Protein AF-A0A925DRJ1-F1 (afdb_monomer_lite)

Secondary structure (DSSP, 8-state):
-HHHHHHT-S---HHHHHHHHHHHHHTT-HHHHHHHHHHHHHHHHHTT-HHHHHHHHHHHHHHHHHHT-HHHHHHHHHHHHHHHHHHHHHHHHHHHHHHHHHHHHHTTTSPPPHHHHHHHHHHHHHHHHHT-HHHHHHHHHHHHHHHHHH---HHHHHHHHHHHHHHHHHTGGGS-HHHHHHHHHHHHHHHHHBGGG--SHHHHHHHHHHHHHT-----HHHHHHHHHHHHHHT-HHHHHHHHHHHTT-S--GGGHHHHHHHHHHHHHHTT-HHHHHHHHHHHTTSGGGGG-HHHHHHHHHHHHHHHHHTT-HHHHHHHHHHHHHHHHHHS-TTTTHHHHHHHHHHHHHHHH--HHHHHHHHGGGGG-SBHHHHHHHHHHHHHH--

Foldseek 3Di:
DVVCVVVPDPPDDLVNLLVVLVVCVVVVVLVVSVVSLVVSCVLCVLLVVLVSLLSSLVSQCVSCVSVVPVVSPVVSVVVNVVSVVLVVLVVVLVVLLVVLLVVLLVCLLPQDDPVSLVSLVVSLVSQVVSVQLVSNLSSLVSVLSNCLRHHPPLVSNLVSLVVNQVSCVVNVSNDDPVSSLVSLLSNLLSCLWFVVPDHSVVSLVVSVVSCVVVDLQLPLSSLLSQLSNCLLVVPPVSNVVSVVSNVVHPDPPLCVLSVLLSQLSNCLVVVVVVSNVVSVCVNPPDPSVSVPVLSVLLSLLSVLLVCVLVVVLVVSVVSLVVSVVVCVVRHHCSSCVLSVLLSVLSVCCSPPVDPPVSCVSLVVQCPPRTSSSVSSSVSNVVSSPD

Radius of gyration: 26.92 Å; chains: 1; bounding box: 63×35×81 Å

pLDDT: mean 83.97, std 11.69, range [37.25, 97.12]

Sequence (386 aa):
DLLSEYVGKEIATGFYEIFIIKELANRMQTIPAIKYYNYLEKKYENIQNWQALELLYTEGFRLSHITGDITKARGVAKKRIANSIRLFDFINLSVELNTQLLTLESFDNRKPLPEYLKNIINLNKKTENLGHAALVHNSLNLLFLYYSRYSDLDLNVADIAKRILNNAEKNQHKLSGTRYYLAMNTYVVFLTIYAGFGEPDEYAHQLKKKIKAEGNIALANLCYAMLEYCIYTFSKKESEAWLHELDKADDRSKFIQYRYGLIAMRDFSEKNFKGFKTNLKQFYSDPSYAGFPDMETALRILELLMMLQEKAFYLVETKLNSLRVYMDRNLDKKRYAQERIIMQAIGSHMKNKSTEKVYKTILPLQNSSYRNIRFLVKMLERAMKK

Structure (mmCIF, N/CA/C/O backbone):
data_AF-A0A925DRJ1-F1
#
_entry.id   AF-A0A925DRJ1-F1
#
loop_
_atom_site.group_PDB
_atom_site.id
_atom_site.type_symbol
_atom_site.label_atom_id
_atom_site.label_alt_id
_atom_site.label_comp_id
_atom_site.label_asym_id
_atom_site.label_entity_id
_atom_site.label_seq_id
_atom_site.pdbx_PDB_ins_code
_atom_site.Cartn_x
_atom_site.Cartn_y
_atom_site.Cartn_z
_atom_site.occupancy
_atom_site.B_iso_or_equiv
_atom_site.auth_seq_id
_atom_site.auth_comp_id
_atom_site.auth_asym_id
_atom_site.auth_atom_id
_atom_site.pdbx_PDB_model_num
ATOM 1 N N . ASP A 1 1 ? 6.913 -10.349 -43.369 1.00 50.91 1 ASP A N 1
ATOM 2 C CA . ASP A 1 1 ? 6.809 -11.776 -43.010 1.00 50.91 1 ASP A CA 1
ATOM 3 C C . ASP A 1 1 ? 7.455 -12.111 -41.664 1.00 50.91 1 ASP A C 1
ATOM 5 O O . ASP A 1 1 ? 6.706 -12.402 -40.746 1.00 50.91 1 ASP A O 1
ATOM 9 N N . LEU A 1 2 ? 8.766 -11.929 -41.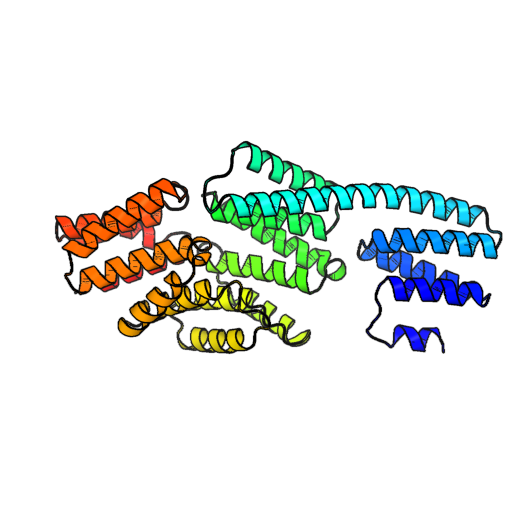445 1.00 39.22 2 LEU A N 1
ATOM 10 C CA . LEU A 1 2 ? 9.407 -12.205 -40.132 1.00 39.22 2 LEU A CA 1
ATOM 11 C C . LEU A 1 2 ? 9.017 -11.234 -38.991 1.00 39.22 2 LEU A C 1
ATOM 13 O O . LEU A 1 2 ? 8.764 -11.653 -37.866 1.00 39.22 2 LEU A O 1
ATOM 17 N N . LEU A 1 3 ? 8.925 -9.927 -39.268 1.00 39.47 3 LEU A N 1
ATOM 18 C CA . LEU A 1 3 ? 8.477 -8.928 -38.278 1.00 39.47 3 LEU A CA 1
ATOM 19 C C . LEU A 1 3 ? 7.017 -9.154 -37.852 1.00 39.47 3 LEU A C 1
ATOM 21 O O . LEU A 1 3 ? 6.694 -9.007 -36.681 1.00 39.47 3 LEU A O 1
ATOM 25 N N . SER A 1 4 ? 6.149 -9.560 -38.780 1.00 47.22 4 SER A N 1
ATOM 26 C CA . SER A 1 4 ? 4.754 -9.922 -38.496 1.00 47.22 4 SER A CA 1
ATOM 27 C C . SER A 1 4 ? 4.635 -11.229 -37.701 1.00 47.22 4 SER A C 1
ATOM 29 O O . SER A 1 4 ? 3.755 -11.336 -36.855 1.00 47.22 4 SER A O 1
ATOM 31 N N . GLU A 1 5 ? 5.544 -12.187 -37.910 1.00 41.41 5 GLU A N 1
ATOM 32 C CA . GLU A 1 5 ? 5.582 -13.462 -37.175 1.00 41.41 5 GLU A CA 1
ATOM 33 C C . GLU A 1 5 ? 5.965 -13.311 -35.695 1.00 41.41 5 GLU A C 1
ATOM 35 O O . GLU A 1 5 ? 5.462 -14.054 -34.851 1.00 41.41 5 GLU A O 1
ATOM 40 N N . TYR A 1 6 ? 6.836 -12.350 -35.365 1.00 45.66 6 TYR A N 1
ATOM 41 C CA . TYR A 1 6 ? 7.309 -12.134 -33.990 1.00 45.66 6 TYR A CA 1
ATOM 42 C C . TYR A 1 6 ? 6.529 -11.061 -33.226 1.00 45.66 6 TYR A C 1
ATOM 44 O O . TYR A 1 6 ? 6.365 -11.181 -32.015 1.00 45.66 6 TYR A O 1
ATOM 52 N N . VAL A 1 7 ? 6.007 -10.037 -33.910 1.00 43.53 7 VAL A N 1
ATOM 53 C CA . VAL A 1 7 ? 5.163 -9.002 -33.281 1.00 43.53 7 VAL A CA 1
ATOM 54 C C . VAL A 1 7 ? 3.780 -9.558 -32.896 1.00 43.53 7 VAL A C 1
ATOM 56 O O . VAL A 1 7 ? 3.141 -9.021 -31.998 1.00 43.53 7 VAL A O 1
ATOM 59 N N . GLY A 1 8 ? 3.334 -10.655 -33.523 1.00 37.81 8 GLY A N 1
ATOM 60 C CA . GLY A 1 8 ? 2.028 -11.280 -33.278 1.00 37.81 8 GLY A CA 1
ATOM 61 C C . GLY A 1 8 ? 1.947 -12.286 -32.119 1.00 37.81 8 GLY A C 1
ATOM 62 O O . GLY A 1 8 ? 0.866 -12.815 -31.879 1.00 37.81 8 GLY A O 1
ATOM 63 N N . LYS A 1 9 ? 3.044 -12.588 -31.405 1.00 38.00 9 LYS A N 1
ATOM 64 C CA . LYS A 1 9 ? 3.033 -13.532 -30.268 1.00 38.00 9 LYS A CA 1
ATOM 65 C C . LYS A 1 9 ? 3.215 -12.787 -28.941 1.00 38.00 9 LYS A C 1
ATOM 67 O O . LYS A 1 9 ? 4.295 -12.277 -28.658 1.00 38.00 9 LYS A O 1
ATOM 72 N N . GLU A 1 10 ? 2.173 -12.775 -28.107 1.00 37.25 10 GLU A N 1
ATOM 73 C CA . GLU A 1 10 ? 2.090 -12.144 -26.771 1.00 37.25 10 GLU A CA 1
ATOM 74 C C . GLU A 1 10 ? 2.981 -12.798 -25.683 1.00 37.25 10 GLU A C 1
ATOM 76 O O . GLU A 1 10 ? 2.597 -12.911 -24.523 1.00 37.25 10 GLU A O 1
ATOM 81 N N . ILE A 1 11 ? 4.200 -13.233 -26.019 1.00 40.47 11 ILE A N 1
ATOM 82 C CA . ILE A 1 11 ? 5.193 -13.743 -25.050 1.00 40.47 11 ILE A CA 1
ATOM 83 C C . ILE A 1 11 ? 6.539 -13.025 -25.254 1.00 40.47 11 ILE A C 1
ATOM 85 O O . ILE A 1 11 ? 7.615 -13.620 -25.238 1.00 40.47 11 ILE A O 1
ATOM 89 N N . ALA A 1 12 ? 6.497 -11.716 -25.507 1.00 43.59 12 ALA A N 1
ATOM 90 C CA . ALA A 1 12 ? 7.694 -10.911 -25.719 1.00 43.59 12 ALA A CA 1
ATOM 91 C C . ALA A 1 12 ? 8.241 -10.396 -24.377 1.00 43.59 12 ALA A C 1
ATOM 93 O O . ALA A 1 12 ? 7.809 -9.371 -23.851 1.00 43.59 12 ALA A O 1
ATOM 94 N N . THR A 1 13 ? 9.224 -11.098 -23.812 1.00 53.38 13 THR A N 1
ATOM 95 C CA . THR A 1 13 ? 10.126 -10.480 -22.828 1.00 53.38 13 THR A CA 1
ATOM 96 C C . THR A 1 13 ? 11.068 -9.514 -23.556 1.00 53.38 13 THR A C 1
ATOM 98 O O . THR A 1 13 ? 11.400 -9.733 -24.722 1.00 53.38 13 THR A O 1
ATOM 101 N N . GLY A 1 14 ? 11.553 -8.458 -22.888 1.00 56.84 14 GLY A N 1
ATOM 102 C CA . GLY A 1 14 ? 12.464 -7.485 -23.523 1.00 56.84 14 GLY A CA 1
ATOM 103 C C . GLY A 1 14 ? 13.745 -8.113 -24.105 1.00 56.84 14 GLY A C 1
ATOM 104 O O . GLY A 1 14 ? 14.323 -7.592 -25.056 1.00 56.84 14 GLY A O 1
ATOM 105 N N . PHE A 1 15 ? 14.154 -9.278 -23.589 1.00 64.25 15 PHE A N 1
ATOM 106 C CA . PHE A 1 15 ? 15.254 -10.082 -24.128 1.00 64.25 15 PHE A CA 1
ATOM 107 C C . PHE A 1 15 ? 14.933 -10.699 -25.496 1.00 64.25 15 PHE A C 1
ATOM 109 O O . PHE A 1 15 ? 15.793 -10.702 -26.374 1.00 64.25 15 PHE A O 1
ATOM 116 N N . TYR A 1 16 ? 13.703 -11.180 -25.697 1.00 73.25 16 TYR A N 1
ATOM 117 C CA . TYR A 1 16 ? 13.252 -11.738 -26.975 1.00 73.25 16 TYR A CA 1
ATOM 118 C C . TYR A 1 16 ? 13.204 -10.665 -28.069 1.00 73.25 16 TYR A C 1
ATOM 120 O O . TYR A 1 16 ? 13.625 -10.908 -29.197 1.00 73.25 16 TYR A O 1
ATOM 128 N N . GLU A 1 17 ? 12.764 -9.452 -27.725 1.00 82.25 17 GLU A N 1
ATOM 129 C CA . GLU A 1 17 ? 12.729 -8.322 -28.662 1.00 82.25 17 GLU A CA 1
ATOM 130 C C . GLU A 1 17 ? 14.144 -7.909 -29.106 1.00 82.25 17 GLU A C 1
ATOM 132 O O . GLU A 1 17 ? 14.395 -7.682 -30.287 1.00 82.25 17 GLU A O 1
ATOM 137 N N . ILE A 1 18 ? 15.114 -7.877 -28.188 1.00 85.19 18 ILE A N 1
ATOM 138 C CA . ILE A 1 18 ? 16.513 -7.561 -28.527 1.00 85.19 18 ILE A CA 1
ATOM 139 C C . ILE A 1 18 ? 17.157 -8.697 -29.338 1.00 85.19 18 ILE A C 1
ATOM 141 O O . ILE A 1 18 ? 17.936 -8.436 -30.257 1.00 85.19 18 ILE A O 1
ATOM 145 N N . PHE A 1 19 ? 16.797 -9.953 -29.061 1.00 86.19 19 PHE A N 1
ATOM 146 C CA . PHE A 1 19 ? 17.286 -11.109 -29.816 1.00 86.19 19 PHE A CA 1
ATOM 147 C C . PHE A 1 19 ? 16.934 -11.029 -31.311 1.00 86.19 19 PHE A C 1
ATOM 149 O O . PHE A 1 19 ? 17.762 -11.371 -32.153 1.00 86.19 19 PHE A O 1
ATOM 156 N N . ILE A 1 20 ? 15.765 -10.486 -31.663 1.00 86.88 20 ILE A N 1
ATOM 157 C CA . ILE A 1 20 ? 15.374 -10.275 -33.067 1.00 86.88 20 ILE A CA 1
ATOM 158 C C . ILE A 1 20 ? 16.359 -9.338 -33.785 1.00 86.88 20 ILE A C 1
ATOM 160 O O . ILE A 1 20 ? 16.702 -9.588 -34.939 1.00 86.88 20 ILE A O 1
ATOM 164 N N . ILE A 1 21 ? 16.872 -8.292 -33.122 1.00 88.56 21 ILE A N 1
ATOM 165 C CA . ILE A 1 21 ? 17.889 -7.408 -33.722 1.00 88.56 21 ILE A CA 1
ATOM 166 C C . ILE A 1 21 ? 19.147 -8.205 -34.065 1.00 88.56 21 ILE A C 1
ATOM 168 O O . ILE A 1 21 ? 19.681 -8.059 -35.166 1.00 88.56 21 ILE A O 1
ATOM 172 N N . LYS A 1 22 ? 19.602 -9.054 -33.139 1.00 86.12 22 LYS A N 1
ATOM 173 C CA . LYS A 1 22 ? 20.774 -9.911 -33.338 1.00 86.12 22 LYS A CA 1
ATOM 174 C C . LYS A 1 22 ? 20.578 -10.851 -34.531 1.00 86.12 22 LYS A C 1
ATOM 176 O O . LYS A 1 22 ? 21.470 -10.950 -35.370 1.00 86.12 22 LYS A O 1
ATOM 181 N N . GLU A 1 23 ? 19.413 -11.484 -34.649 1.00 88.56 23 GLU A N 1
ATOM 182 C CA . GLU A 1 23 ? 19.094 -12.373 -35.774 1.00 88.56 23 GLU A CA 1
ATOM 183 C C . GLU A 1 23 ? 19.059 -11.637 -37.118 1.00 88.56 23 GLU A C 1
ATOM 185 O O . GLU A 1 23 ? 19.659 -12.092 -38.093 1.00 88.56 23 GLU A O 1
ATOM 190 N N . LEU A 1 24 ? 18.420 -10.464 -37.172 1.00 87.62 24 LEU A N 1
ATOM 191 C CA . LEU A 1 24 ? 18.401 -9.632 -38.378 1.00 87.62 24 LEU A CA 1
ATOM 192 C C . LEU A 1 24 ? 19.819 -9.189 -38.773 1.00 87.62 24 LEU A C 1
ATOM 194 O O . LEU A 1 24 ? 20.172 -9.225 -39.952 1.00 87.62 24 LEU A O 1
ATOM 198 N N . ALA A 1 25 ? 20.648 -8.816 -37.795 1.00 85.25 25 ALA A N 1
ATOM 199 C CA . ALA A 1 25 ? 22.036 -8.428 -38.019 1.00 85.25 25 ALA A CA 1
ATOM 200 C C . ALA A 1 25 ? 22.884 -9.590 -38.565 1.00 85.25 25 ALA A C 1
ATOM 202 O O . ALA A 1 25 ? 23.603 -9.406 -39.544 1.00 85.25 25 ALA A O 1
ATOM 203 N N . ASN A 1 26 ? 22.751 -10.792 -37.992 1.00 85.62 26 ASN A N 1
ATOM 204 C CA . ASN A 1 26 ? 23.465 -11.995 -38.438 1.00 85.62 26 ASN A CA 1
ATOM 205 C C . ASN A 1 26 ? 23.096 -12.406 -39.871 1.00 85.62 26 ASN A C 1
ATOM 207 O O . ASN A 1 26 ? 23.935 -12.923 -40.603 1.00 85.62 26 ASN A O 1
ATOM 211 N N . ARG A 1 27 ? 21.853 -12.147 -40.292 1.00 87.69 27 ARG A N 1
ATOM 212 C CA . ARG A 1 27 ? 21.373 -12.392 -41.663 1.00 87.69 27 ARG A CA 1
ATOM 213 C C . ARG A 1 27 ? 21.685 -11.247 -42.633 1.00 87.69 27 ARG A C 1
ATOM 215 O O . ARG A 1 27 ? 21.127 -11.216 -43.726 1.00 87.69 27 ARG A O 1
ATOM 222 N N . MET A 1 28 ? 22.519 -10.283 -42.235 1.00 83.94 28 MET A N 1
ATOM 223 C CA . MET A 1 28 ? 22.859 -9.087 -43.019 1.00 83.94 28 MET A CA 1
ATOM 224 C C . MET A 1 28 ? 21.642 -8.213 -43.387 1.00 83.94 28 MET A C 1
ATOM 226 O O . MET A 1 28 ? 21.715 -7.363 -44.274 1.00 83.94 28 MET A O 1
ATOM 230 N N . GLN A 1 29 ? 20.523 -8.349 -42.667 1.00 89.00 29 GLN A N 1
ATOM 231 C CA . GLN A 1 29 ? 19.319 -7.527 -42.827 1.00 89.00 29 GLN A CA 1
ATOM 232 C C . GLN A 1 29 ? 19.445 -6.229 -42.018 1.00 89.00 29 GLN A C 1
ATOM 234 O O . GLN A 1 29 ? 18.667 -5.937 -41.106 1.00 89.00 29 GLN A O 1
ATOM 239 N N . THR A 1 30 ? 20.455 -5.428 -42.358 1.00 86.38 30 THR A N 1
ATOM 240 C CA . THR A 1 30 ? 20.869 -4.245 -41.589 1.00 86.38 30 THR A CA 1
ATOM 241 C C . THR A 1 30 ? 19.806 -3.144 -41.557 1.00 86.38 30 THR A C 1
ATOM 243 O O . THR A 1 30 ? 19.545 -2.586 -40.494 1.00 86.38 30 THR A O 1
ATOM 246 N N . ILE A 1 31 ? 19.133 -2.852 -42.677 1.00 88.81 31 ILE A N 1
ATOM 247 C CA . ILE A 1 31 ? 18.081 -1.819 -42.734 1.00 88.81 31 ILE A CA 1
ATOM 248 C C . ILE A 1 31 ? 16.891 -2.170 -41.811 1.00 88.81 31 ILE A C 1
ATOM 250 O O . ILE A 1 31 ? 16.525 -1.327 -40.984 1.00 88.81 31 ILE A O 1
ATOM 254 N N . PRO A 1 32 ? 16.297 -3.383 -41.879 1.00 89.81 32 PRO A N 1
ATOM 255 C CA . PRO A 1 32 ? 15.289 -3.821 -40.910 1.00 89.81 32 PRO A CA 1
ATOM 256 C C . PRO A 1 32 ? 15.777 -3.788 -39.458 1.00 89.81 32 PRO A C 1
ATOM 258 O O . PRO A 1 32 ? 15.060 -3.284 -38.594 1.00 89.81 32 PRO A O 1
ATOM 261 N N . ALA A 1 33 ? 17.003 -4.257 -39.193 1.00 90.44 33 ALA A N 1
ATOM 262 C CA . ALA A 1 33 ? 17.568 -4.279 -37.845 1.00 90.44 33 ALA A CA 1
ATOM 263 C C . ALA A 1 33 ? 17.683 -2.869 -37.243 1.00 90.44 33 ALA A C 1
ATOM 265 O O . ALA A 1 33 ? 17.320 -2.657 -36.090 1.00 90.44 33 ALA A O 1
ATOM 266 N N . ILE A 1 34 ? 18.124 -1.882 -38.031 1.00 91.00 34 ILE A N 1
ATOM 267 C CA . ILE A 1 34 ? 18.244 -0.482 -37.593 1.00 91.00 34 ILE A CA 1
ATOM 268 C C . ILE A 1 34 ? 16.871 0.139 -37.320 1.00 91.00 34 ILE A C 1
ATOM 270 O O . ILE A 1 34 ? 16.700 0.833 -36.317 1.00 91.00 34 ILE A O 1
ATOM 274 N N . LYS A 1 35 ? 15.881 -0.110 -38.187 1.00 92.44 35 LYS A N 1
ATOM 275 C CA . LYS A 1 35 ? 14.509 0.378 -37.969 1.00 92.44 35 LYS A CA 1
ATOM 276 C C . LYS A 1 35 ? 13.931 -0.175 -36.666 1.00 92.44 35 LYS A C 1
ATOM 278 O O . LYS A 1 35 ? 13.379 0.589 -35.876 1.00 92.44 35 LYS A O 1
ATOM 283 N N . TYR A 1 36 ? 14.097 -1.475 -36.428 1.00 92.25 36 TYR A N 1
ATOM 284 C CA . TYR A 1 36 ? 13.593 -2.123 -35.222 1.00 92.25 36 TYR A CA 1
ATOM 285 C C . TYR A 1 36 ? 14.361 -1.697 -33.960 1.00 92.25 36 TYR A C 1
ATOM 287 O O . TYR A 1 36 ? 13.742 -1.426 -32.934 1.00 92.25 36 TYR A O 1
ATOM 295 N N . TYR A 1 37 ? 15.681 -1.507 -34.056 1.00 94.00 37 TYR A N 1
ATOM 296 C CA . TYR A 1 37 ? 16.506 -0.916 -32.997 1.00 94.00 37 TYR A CA 1
ATOM 297 C C . TYR A 1 37 ? 15.985 0.457 -32.553 1.00 94.00 37 TYR A C 1
ATOM 299 O O . TYR A 1 37 ? 15.746 0.666 -31.367 1.00 94.00 37 TYR A O 1
ATOM 307 N N . ASN A 1 38 ? 15.755 1.380 -33.494 1.00 93.75 38 ASN A N 1
ATOM 308 C CA . ASN A 1 38 ? 15.270 2.729 -33.175 1.00 93.75 38 ASN A CA 1
ATOM 309 C C . ASN A 1 38 ? 13.864 2.698 -32.550 1.00 93.75 38 ASN A C 1
ATOM 311 O O . ASN A 1 38 ? 13.552 3.493 -31.663 1.00 93.75 38 ASN A O 1
ATOM 315 N N . TYR A 1 39 ? 13.013 1.771 -33.004 1.00 94.31 39 TYR A N 1
ATOM 316 C CA . TYR A 1 39 ? 11.704 1.532 -32.399 1.00 94.31 39 TYR A CA 1
ATOM 317 C C . TYR A 1 39 ? 11.833 1.071 -30.939 1.00 94.31 39 TYR A C 1
ATOM 319 O O . TYR A 1 39 ? 11.201 1.663 -30.062 1.00 94.31 39 TYR A O 1
ATOM 327 N N . LEU A 1 40 ? 12.674 0.065 -30.670 1.00 93.50 40 LEU A N 1
ATOM 328 C CA . LEU A 1 40 ? 12.892 -0.455 -29.319 1.00 93.50 40 LEU A CA 1
ATOM 329 C C . LEU A 1 40 ? 13.556 0.574 -28.401 1.00 93.50 40 LEU A C 1
ATOM 331 O O . LEU A 1 40 ? 13.159 0.685 -27.247 1.00 93.50 40 LEU A O 1
ATOM 335 N N . GLU A 1 41 ? 14.488 1.383 -28.908 1.00 95.19 41 GLU A N 1
ATOM 336 C CA . GLU A 1 41 ? 15.099 2.480 -28.149 1.00 95.19 41 GLU A CA 1
ATOM 337 C C . GLU A 1 41 ? 14.024 3.464 -27.673 1.00 95.19 41 GLU A C 1
ATOM 339 O O . GLU A 1 41 ? 13.898 3.723 -26.476 1.00 95.19 41 GLU A O 1
ATOM 344 N N . LYS A 1 42 ? 13.175 3.944 -28.592 1.00 94.38 42 LYS A N 1
ATOM 345 C CA . LYS A 1 42 ? 12.072 4.855 -28.255 1.00 94.38 42 LYS A CA 1
ATOM 346 C C . LYS A 1 42 ? 11.077 4.213 -27.285 1.00 94.38 42 LYS A C 1
ATOM 348 O O . LYS A 1 42 ? 10.632 4.873 -26.347 1.00 94.38 42 LYS A O 1
ATOM 353 N N . LYS A 1 43 ? 10.729 2.939 -27.500 1.00 91.88 43 LYS A N 1
ATOM 354 C CA . LYS A 1 43 ? 9.838 2.173 -26.618 1.00 91.88 43 LYS A CA 1
ATOM 355 C C . LYS A 1 43 ? 10.412 2.099 -25.204 1.00 91.88 43 LYS A C 1
ATOM 357 O O . LYS A 1 43 ? 9.718 2.461 -24.257 1.00 91.88 43 LYS A O 1
ATOM 362 N N . TYR A 1 44 ? 11.659 1.655 -25.058 1.00 92.50 44 TYR A N 1
ATOM 363 C CA . TYR A 1 44 ? 12.286 1.443 -23.758 1.00 92.50 44 TYR A CA 1
ATOM 364 C C . TYR A 1 44 ? 12.594 2.745 -23.017 1.00 92.50 44 TYR A C 1
ATOM 366 O O . TYR A 1 44 ? 12.431 2.776 -21.801 1.00 92.50 44 TYR A O 1
ATOM 374 N N . GLU A 1 45 ? 12.946 3.831 -23.710 1.00 93.38 45 GLU A N 1
ATOM 375 C CA . GLU A 1 45 ? 13.028 5.163 -23.093 1.00 93.38 45 GLU A CA 1
ATOM 376 C C . GLU A 1 45 ? 11.666 5.611 -22.552 1.00 93.38 45 GLU A C 1
ATOM 378 O O . GLU A 1 45 ? 11.559 6.029 -21.398 1.00 93.38 45 GLU A O 1
ATOM 383 N N . ASN A 1 46 ? 10.606 5.463 -23.357 1.00 90.25 46 ASN A N 1
ATOM 384 C CA . ASN A 1 46 ? 9.257 5.876 -22.979 1.00 90.25 46 ASN A CA 1
ATOM 385 C C . ASN A 1 46 ? 8.766 5.160 -21.713 1.00 90.25 46 ASN A C 1
ATOM 387 O O . ASN A 1 46 ? 8.228 5.807 -20.818 1.00 90.25 46 ASN A O 1
ATOM 391 N N . ILE A 1 47 ? 8.996 3.847 -21.614 1.00 88.62 47 ILE A N 1
ATOM 392 C CA . ILE A 1 47 ? 8.614 3.041 -20.442 1.00 88.62 47 ILE A CA 1
ATOM 393 C C . ILE A 1 47 ? 9.688 3.008 -19.341 1.00 88.62 47 ILE A C 1
ATOM 395 O O . ILE A 1 47 ? 9.517 2.307 -18.349 1.00 88.62 47 ILE A O 1
ATOM 399 N N . GLN A 1 48 ? 10.795 3.740 -19.511 1.00 91.88 48 GLN A N 1
ATOM 400 C CA . GLN A 1 48 ? 11.937 3.791 -18.587 1.00 91.88 48 GLN A CA 1
ATOM 401 C C . GLN A 1 48 ? 12.590 2.421 -18.301 1.00 91.88 48 GLN A C 1
ATOM 403 O O . GLN A 1 48 ? 13.122 2.185 -17.221 1.00 91.88 48 GLN A O 1
ATOM 408 N N . ASN A 1 49 ? 12.606 1.506 -19.275 1.00 91.31 49 ASN A N 1
ATOM 409 C CA . ASN A 1 49 ? 13.274 0.209 -19.133 1.00 91.31 49 ASN A CA 1
ATOM 410 C C . ASN A 1 49 ? 14.786 0.331 -19.392 1.00 91.31 49 ASN A C 1
ATOM 412 O O . ASN A 1 49 ? 15.307 -0.068 -20.435 1.00 91.31 49 ASN A O 1
ATOM 416 N N . TRP A 1 50 ? 15.497 0.911 -18.425 1.00 93.25 50 TRP A N 1
ATOM 417 C CA . TRP A 1 50 ? 16.926 1.223 -18.539 1.00 93.25 50 TRP A CA 1
ATOM 418 C C . TRP A 1 50 ? 17.827 -0.017 -18.603 1.00 93.25 50 TRP A C 1
ATOM 420 O O . TRP A 1 50 ? 18.899 0.037 -19.207 1.00 93.25 50 TRP A O 1
ATOM 430 N N . GLN A 1 51 ? 17.379 -1.150 -18.054 1.00 91.19 51 GLN A N 1
ATOM 431 C CA . GLN A 1 51 ? 18.071 -2.437 -18.192 1.00 91.19 51 GLN A CA 1
ATOM 432 C C . GLN A 1 51 ? 18.020 -2.948 -19.636 1.00 91.19 51 GLN A C 1
ATOM 434 O O . GLN A 1 51 ? 19.049 -3.323 -20.195 1.00 91.19 51 GLN A O 1
ATOM 439 N N . ALA A 1 52 ? 16.843 -2.916 -20.270 1.00 91.25 52 ALA A N 1
ATOM 440 C CA . ALA A 1 52 ? 16.710 -3.311 -21.670 1.00 91.25 52 ALA A CA 1
ATOM 441 C C . ALA A 1 52 ? 17.459 -2.355 -22.610 1.00 91.25 52 ALA A C 1
ATOM 443 O O . ALA A 1 52 ? 18.034 -2.804 -23.597 1.00 91.25 52 ALA A O 1
ATOM 444 N N . LEU A 1 53 ? 17.518 -1.058 -22.286 1.00 94.25 53 LEU A N 1
ATOM 445 C CA . LEU A 1 53 ? 18.334 -0.098 -23.035 1.00 94.25 53 LEU A CA 1
ATOM 446 C C . LEU A 1 53 ? 19.827 -0.423 -22.980 1.00 94.25 53 LEU A C 1
ATOM 448 O O . LEU A 1 53 ? 20.489 -0.332 -24.007 1.00 94.25 53 LEU A O 1
ATOM 452 N N . GLU A 1 54 ? 20.354 -0.841 -21.828 1.00 93.56 54 GLU A N 1
ATOM 453 C CA . GLU A 1 54 ? 21.771 -1.207 -21.703 1.00 93.56 54 GLU A CA 1
ATOM 454 C C . GLU A 1 54 ? 22.135 -2.351 -22.661 1.00 93.56 54 GLU A C 1
ATOM 456 O O . GLU A 1 54 ? 23.113 -2.263 -23.403 1.00 93.56 54 GLU A O 1
ATOM 461 N N . LEU A 1 55 ? 21.284 -3.380 -22.712 1.00 92.25 55 LEU A N 1
ATOM 462 C CA . LEU A 1 55 ? 21.425 -4.513 -23.629 1.00 92.25 55 LEU A CA 1
ATOM 463 C C . LEU A 1 55 ? 21.234 -4.098 -25.092 1.00 92.25 55 LEU A C 1
ATOM 465 O O . LEU A 1 55 ? 21.985 -4.523 -25.970 1.00 92.25 55 LEU A O 1
ATOM 469 N N . LEU A 1 56 ? 20.250 -3.237 -25.360 1.00 94.69 56 LEU A N 1
ATOM 470 C CA . LEU A 1 56 ? 19.998 -2.708 -26.693 1.00 94.69 56 LEU A CA 1
ATOM 471 C C . LEU A 1 56 ? 21.229 -1.951 -27.208 1.00 94.69 56 LEU A C 1
ATOM 473 O O . LEU A 1 56 ? 21.647 -2.171 -28.342 1.00 94.69 56 LEU A O 1
ATOM 477 N N . TYR A 1 57 ? 21.868 -1.113 -26.386 1.00 95.94 57 TYR A N 1
ATOM 478 C CA . TYR A 1 57 ? 23.067 -0.369 -26.780 1.00 95.94 57 TYR A CA 1
ATOM 479 C C . TYR A 1 57 ? 24.246 -1.277 -27.152 1.00 95.94 57 TYR A C 1
ATOM 481 O O . TYR A 1 57 ? 24.998 -0.931 -28.066 1.00 95.94 57 TYR A O 1
ATOM 489 N N . THR A 1 58 ? 24.379 -2.462 -26.548 1.00 91.56 58 THR A N 1
ATOM 490 C CA . THR A 1 58 ? 25.352 -3.476 -26.991 1.00 91.56 58 THR A CA 1
ATOM 491 C C . THR A 1 58 ? 25.090 -3.929 -28.430 1.00 91.56 58 THR A C 1
ATOM 493 O O . THR A 1 58 ? 26.016 -3.964 -29.243 1.00 91.56 58 THR A O 1
ATOM 496 N N . GLU A 1 59 ? 23.833 -4.194 -28.792 1.00 91.88 59 GLU A N 1
ATOM 497 C CA . GLU A 1 59 ? 23.473 -4.529 -30.177 1.00 91.88 59 GLU A CA 1
ATOM 498 C C . GLU A 1 59 ? 23.636 -3.329 -31.126 1.00 91.88 59 GLU A C 1
ATOM 500 O O . GLU A 1 59 ? 24.008 -3.493 -32.287 1.00 91.88 59 GLU A O 1
ATOM 505 N N . GLY A 1 60 ? 23.472 -2.100 -30.628 1.00 93.56 60 GLY A N 1
ATOM 506 C CA . GLY A 1 60 ? 23.779 -0.873 -31.371 1.00 93.56 60 GLY A CA 1
ATOM 507 C C . GLY A 1 60 ? 25.249 -0.782 -31.802 1.00 93.56 60 GLY A C 1
ATOM 508 O O . GLY A 1 60 ? 25.539 -0.374 -32.933 1.00 93.56 60 GLY A O 1
ATOM 509 N N . PHE A 1 61 ? 26.182 -1.216 -30.947 1.00 93.19 61 PHE A N 1
ATOM 510 C CA . PHE A 1 61 ? 27.597 -1.332 -31.311 1.00 93.19 61 PHE A CA 1
ATOM 511 C C . PHE A 1 61 ? 27.834 -2.414 -32.363 1.00 93.19 61 PHE A C 1
ATOM 513 O O . PHE A 1 61 ? 28.532 -2.144 -33.340 1.00 93.19 61 PHE A O 1
ATOM 520 N N . ARG A 1 62 ? 27.218 -3.598 -32.223 1.00 89.81 62 ARG A N 1
ATOM 521 C CA . ARG A 1 62 ? 27.304 -4.663 -33.240 1.00 89.81 62 ARG A CA 1
ATOM 522 C C . ARG A 1 62 ? 26.812 -4.168 -34.601 1.00 89.81 62 ARG A C 1
ATOM 524 O O . ARG A 1 62 ? 27.500 -4.359 -35.598 1.00 89.81 62 ARG A O 1
ATOM 531 N N . LEU A 1 63 ? 25.665 -3.488 -34.644 1.00 91.94 63 LEU A N 1
ATOM 532 C CA . LEU A 1 63 ? 25.140 -2.907 -35.881 1.00 91.94 63 LEU A CA 1
ATOM 533 C C . LEU A 1 63 ? 26.101 -1.877 -36.477 1.00 91.94 63 LEU A C 1
ATOM 535 O O . LEU A 1 63 ? 26.323 -1.895 -37.681 1.00 91.94 63 LEU A O 1
ATOM 539 N N . SER A 1 64 ? 26.684 -1.006 -35.650 1.00 92.19 64 SER A N 1
ATOM 540 C CA . SER A 1 64 ? 27.643 0.008 -36.115 1.00 92.19 64 SER A CA 1
ATOM 541 C C . SER A 1 64 ? 28.930 -0.619 -36.658 1.00 92.19 64 SER A C 1
ATOM 543 O O . SER A 1 64 ? 29.485 -0.123 -37.634 1.00 92.19 64 SER A O 1
ATOM 545 N N . HIS A 1 65 ? 29.374 -1.729 -36.060 1.00 89.50 65 HIS A N 1
ATOM 546 C CA . HIS A 1 65 ? 30.509 -2.515 -36.537 1.00 89.50 65 HIS A CA 1
ATOM 547 C C . HIS A 1 65 ? 30.216 -3.162 -37.897 1.00 89.50 65 HIS A C 1
ATOM 549 O O . HIS A 1 65 ? 31.015 -3.026 -38.816 1.00 89.50 65 HIS A O 1
ATOM 555 N N . ILE A 1 66 ? 29.049 -3.799 -38.055 1.00 88.19 66 ILE A N 1
ATOM 556 C CA . ILE A 1 66 ? 28.621 -4.407 -39.329 1.00 88.19 66 ILE A CA 1
ATOM 557 C C . ILE A 1 66 ? 28.521 -3.356 -40.443 1.00 88.19 66 ILE A C 1
ATOM 559 O O . ILE A 1 66 ? 28.863 -3.643 -41.585 1.00 88.19 66 ILE A O 1
ATOM 563 N N . THR A 1 67 ? 28.064 -2.140 -40.129 1.00 87.81 67 THR A N 1
ATOM 564 C CA . THR A 1 67 ? 27.919 -1.066 -41.125 1.00 87.81 67 THR A CA 1
ATOM 565 C C . THR A 1 67 ? 29.176 -0.218 -41.324 1.00 87.81 67 THR A C 1
ATOM 567 O O . THR A 1 67 ? 29.161 0.655 -42.185 1.00 87.81 67 THR A O 1
ATOM 570 N N . GLY A 1 68 ? 30.232 -0.404 -40.524 1.00 90.38 68 GLY A N 1
ATOM 571 C CA . GLY A 1 68 ? 31.432 0.443 -40.559 1.00 90.38 68 GLY A CA 1
ATOM 572 C C . GLY A 1 68 ? 31.191 1.917 -40.184 1.00 90.38 68 GLY A C 1
ATOM 573 O O . GLY A 1 68 ? 31.992 2.780 -40.536 1.00 90.38 68 GLY A O 1
ATOM 574 N N . ASP A 1 69 ? 30.097 2.233 -39.482 1.00 92.69 69 ASP A N 1
ATOM 575 C CA . ASP A 1 69 ? 29.692 3.618 -39.189 1.00 92.69 69 ASP A CA 1
ATOM 576 C C . ASP A 1 69 ? 30.222 4.075 -37.820 1.00 92.69 69 ASP A C 1
ATOM 578 O O . ASP A 1 69 ? 29.607 3.863 -36.767 1.00 92.69 69 ASP A O 1
ATOM 582 N N . ILE A 1 70 ? 31.387 4.728 -37.832 1.00 93.81 70 ILE A N 1
ATOM 583 C CA . ILE A 1 70 ? 32.046 5.215 -36.613 1.00 93.81 70 ILE A CA 1
ATOM 584 C C . ILE A 1 70 ? 31.280 6.358 -35.933 1.00 93.81 70 ILE A C 1
ATOM 586 O O . ILE A 1 70 ? 31.325 6.498 -34.706 1.00 93.81 70 ILE A O 1
ATOM 590 N N . THR A 1 71 ? 30.554 7.171 -36.702 1.00 94.31 71 THR A N 1
ATOM 591 C CA . THR A 1 71 ? 29.758 8.282 -36.168 1.00 94.31 71 THR A CA 1
ATOM 592 C C . THR A 1 71 ? 28.598 7.731 -35.352 1.00 94.31 71 THR A C 1
ATOM 594 O O . THR A 1 71 ? 28.374 8.157 -34.214 1.00 94.31 71 THR A O 1
ATOM 597 N N . LYS A 1 72 ? 27.923 6.707 -35.880 1.00 90.88 72 LYS A N 1
ATOM 598 C CA . LYS A 1 72 ? 26.884 5.972 -35.161 1.00 90.88 72 LYS A CA 1
ATOM 599 C C . LYS A 1 72 ? 27.431 5.258 -33.928 1.00 90.88 72 LYS A C 1
ATOM 601 O O . LYS A 1 72 ? 26.832 5.387 -32.861 1.00 90.88 72 LYS A O 1
ATOM 606 N N . ALA A 1 73 ? 28.591 4.603 -34.025 1.00 93.50 73 ALA A N 1
ATOM 607 C CA . ALA A 1 73 ? 29.232 3.959 -32.876 1.00 93.50 73 ALA A CA 1
ATOM 608 C C . ALA A 1 73 ? 29.503 4.954 -31.729 1.00 93.50 73 ALA A C 1
ATOM 610 O O . ALA A 1 73 ? 29.201 4.674 -30.568 1.00 93.50 73 ALA A O 1
ATOM 611 N N . ARG A 1 74 ? 30.002 6.159 -32.046 1.00 95.25 74 ARG A N 1
ATOM 612 C CA . ARG A 1 74 ? 30.201 7.241 -31.063 1.00 95.25 74 ARG A CA 1
ATOM 613 C C . ARG A 1 74 ? 28.883 7.738 -30.464 1.00 95.25 74 ARG A C 1
ATOM 615 O O . ARG A 1 74 ? 28.829 8.027 -29.269 1.00 95.25 74 ARG A O 1
ATOM 622 N N . GLY A 1 75 ? 27.826 7.831 -31.270 1.00 95.81 75 GLY A N 1
ATOM 623 C CA . GLY A 1 75 ? 26.482 8.176 -30.800 1.00 95.81 75 GLY A CA 1
ATOM 624 C C . GLY A 1 75 ? 25.936 7.159 -29.794 1.00 95.81 75 GLY A C 1
ATOM 625 O O . GLY A 1 75 ? 25.487 7.544 -28.714 1.00 95.81 75 GLY A O 1
ATOM 626 N N . VAL A 1 76 ? 26.047 5.865 -30.110 1.00 95.31 76 VAL A N 1
ATOM 627 C CA . VAL A 1 76 ? 25.654 4.762 -29.215 1.00 95.31 76 VAL A CA 1
ATOM 628 C C . VAL A 1 76 ? 26.468 4.791 -27.919 1.00 95.31 76 VAL A C 1
ATOM 630 O O . VAL A 1 76 ? 25.892 4.656 -26.842 1.00 95.31 76 VAL A O 1
ATOM 633 N N . ALA A 1 77 ? 27.779 5.051 -27.989 1.00 95.81 77 ALA A N 1
ATOM 634 C CA . ALA A 1 77 ? 28.633 5.149 -26.804 1.00 95.81 77 ALA A CA 1
ATOM 635 C C . ALA A 1 77 ? 28.165 6.227 -25.817 1.00 95.81 77 ALA A C 1
ATOM 637 O O . ALA A 1 77 ? 28.040 5.957 -24.623 1.00 95.81 77 ALA A O 1
ATOM 638 N N . LYS A 1 78 ? 27.850 7.431 -26.312 1.00 96.88 78 LYS A N 1
ATOM 639 C CA . LYS A 1 78 ? 27.336 8.526 -25.473 1.00 96.88 78 LYS A CA 1
ATOM 640 C C . LYS A 1 78 ? 26.022 8.149 -24.789 1.00 96.88 78 LYS A C 1
ATOM 642 O O . LYS A 1 78 ? 25.874 8.367 -23.588 1.00 96.88 78 LYS A O 1
ATOM 647 N N . LYS A 1 79 ? 25.088 7.557 -25.541 1.00 96.81 79 LYS A N 1
ATOM 648 C CA . LYS A 1 79 ? 23.790 7.114 -25.010 1.00 96.81 79 LYS A CA 1
ATOM 649 C C . LYS A 1 79 ? 23.941 6.017 -23.959 1.00 96.81 79 LYS A C 1
ATOM 651 O O . LYS A 1 79 ? 23.306 6.090 -22.911 1.00 96.81 79 LYS A O 1
ATOM 656 N N . ARG A 1 80 ? 24.824 5.045 -24.205 1.00 96.38 80 ARG A N 1
ATOM 657 C CA . ARG A 1 80 ? 25.114 3.967 -23.258 1.00 96.38 80 ARG A CA 1
ATOM 658 C C . ARG A 1 80 ? 25.661 4.507 -21.942 1.00 96.38 80 ARG A C 1
ATOM 660 O O . ARG A 1 80 ? 25.108 4.177 -20.908 1.00 96.38 80 ARG A O 1
ATOM 667 N N . ILE A 1 81 ? 26.666 5.388 -21.975 1.00 96.75 81 ILE A N 1
ATOM 668 C CA . ILE A 1 81 ? 27.236 5.991 -20.755 1.00 96.75 81 ILE A CA 1
ATOM 669 C C . ILE A 1 81 ? 26.152 6.715 -19.945 1.00 96.75 81 ILE A C 1
ATOM 671 O O . ILE A 1 81 ? 26.024 6.484 -18.744 1.00 96.75 81 ILE A O 1
ATOM 675 N N . ALA A 1 82 ? 25.335 7.544 -20.604 1.00 95.94 82 ALA A N 1
ATOM 676 C CA . ALA A 1 82 ? 24.227 8.233 -19.945 1.00 95.94 82 ALA A CA 1
ATOM 677 C C . ALA A 1 82 ? 23.219 7.245 -19.326 1.00 95.94 82 ALA A C 1
ATOM 679 O O . ALA A 1 82 ? 22.746 7.459 -18.209 1.00 95.94 82 ALA A O 1
ATOM 680 N N . ASN A 1 83 ? 22.923 6.141 -20.021 1.00 97.12 83 ASN A N 1
ATOM 681 C CA . ASN A 1 83 ? 22.050 5.089 -19.513 1.00 97.12 83 ASN A CA 1
ATOM 682 C C . ASN A 1 83 ? 22.645 4.330 -18.325 1.00 97.12 83 ASN A C 1
ATOM 684 O O . ASN A 1 83 ? 21.928 4.074 -17.362 1.00 97.12 83 ASN A O 1
ATOM 688 N N . SER A 1 84 ? 23.934 3.998 -18.366 1.00 95.81 84 SER A N 1
ATOM 689 C CA . SER A 1 84 ? 24.604 3.273 -17.290 1.00 95.81 84 SER A CA 1
ATOM 690 C C . SER A 1 84 ? 24.597 4.073 -15.982 1.00 95.81 84 SER A C 1
ATOM 692 O O . SER A 1 84 ? 24.363 3.489 -14.929 1.00 95.81 84 SER A O 1
ATOM 694 N N . ILE A 1 85 ? 24.765 5.402 -16.045 1.00 96.00 85 ILE A N 1
ATOM 695 C CA . ILE A 1 85 ? 24.692 6.288 -14.868 1.00 96.00 85 ILE A CA 1
ATOM 696 C C . ILE A 1 85 ? 23.300 6.217 -14.225 1.00 96.00 85 ILE A C 1
ATOM 698 O O . ILE A 1 85 ? 23.172 5.837 -13.063 1.00 96.00 85 ILE A O 1
ATOM 702 N N . ARG A 1 86 ? 22.235 6.497 -14.989 1.00 95.81 86 ARG A N 1
ATOM 703 C CA . ARG A 1 86 ? 20.865 6.456 -14.442 1.00 95.81 86 ARG A CA 1
ATOM 704 C C . ARG A 1 86 ? 20.440 5.048 -14.007 1.00 95.81 86 ARG A C 1
ATOM 706 O O . ARG A 1 86 ? 19.690 4.909 -13.045 1.00 95.81 86 ARG A O 1
ATOM 713 N N . LEU A 1 87 ? 20.912 3.997 -14.686 1.00 95.62 87 LEU A N 1
ATOM 714 C CA . LEU A 1 87 ? 20.640 2.609 -14.310 1.00 95.62 87 LEU A CA 1
ATOM 715 C C . LEU A 1 87 ? 21.303 2.255 -12.973 1.00 95.62 87 LEU A C 1
ATOM 717 O O . LEU A 1 87 ? 20.676 1.602 -12.141 1.00 95.62 87 LEU A O 1
ATOM 721 N N . PHE A 1 88 ? 22.537 2.704 -12.751 1.00 96.12 88 PHE A N 1
ATOM 722 C CA . PHE A 1 88 ? 23.227 2.534 -11.476 1.00 96.12 88 PHE A CA 1
ATOM 723 C C . PHE A 1 88 ? 22.465 3.216 -10.332 1.00 96.12 88 PHE A C 1
ATOM 725 O O . PHE A 1 88 ? 22.167 2.573 -9.323 1.00 96.12 88 PHE A O 1
ATOM 732 N N . ASP A 1 89 ? 22.056 4.473 -10.523 1.00 95.50 89 ASP A N 1
ATOM 733 C CA . ASP A 1 89 ? 21.253 5.206 -9.537 1.00 95.50 89 ASP A CA 1
ATOM 734 C C . ASP A 1 89 ? 19.914 4.509 -9.258 1.00 95.50 89 ASP A C 1
ATOM 736 O O . ASP A 1 89 ? 19.504 4.377 -8.103 1.00 95.50 89 ASP A O 1
ATOM 740 N N . PHE A 1 90 ? 19.251 4.000 -10.303 1.00 95.25 90 PHE A N 1
ATOM 741 C CA . PHE A 1 90 ? 18.020 3.222 -10.170 1.00 95.25 90 PHE A CA 1
ATOM 742 C C . PHE A 1 90 ? 18.206 1.975 -9.304 1.00 95.25 90 PHE A C 1
ATOM 744 O O . PHE A 1 90 ? 17.399 1.735 -8.404 1.00 95.25 90 PHE A O 1
ATOM 751 N N . ILE A 1 91 ? 19.255 1.186 -9.559 1.00 94.50 91 ILE A N 1
ATOM 752 C CA . ILE A 1 91 ? 19.527 -0.047 -8.810 1.00 94.50 91 ILE A CA 1
ATOM 753 C C . ILE A 1 91 ? 19.761 0.282 -7.334 1.00 94.50 91 ILE A C 1
ATOM 755 O O . ILE A 1 91 ? 19.113 -0.311 -6.470 1.00 94.50 91 ILE A O 1
ATOM 759 N N . ASN A 1 92 ? 20.615 1.266 -7.042 1.00 96.00 92 ASN A N 1
ATOM 760 C CA . ASN A 1 92 ? 20.935 1.653 -5.668 1.00 96.00 92 ASN A CA 1
ATOM 761 C C . ASN A 1 92 ? 19.699 2.141 -4.908 1.00 96.00 92 ASN A C 1
ATOM 763 O O . ASN A 1 92 ? 19.421 1.666 -3.806 1.00 96.00 92 ASN A O 1
ATOM 767 N N . LEU A 1 93 ? 18.910 3.033 -5.514 1.00 96.25 93 LEU A N 1
ATOM 768 C CA . LEU A 1 93 ? 17.684 3.539 -4.897 1.00 96.25 93 LEU A CA 1
ATOM 769 C C . LEU A 1 93 ? 16.634 2.440 -4.715 1.00 96.25 93 LEU A C 1
ATOM 771 O O . LEU A 1 93 ? 15.930 2.433 -3.707 1.00 96.25 93 LEU A O 1
ATOM 775 N N . SER A 1 94 ? 16.531 1.494 -5.653 1.00 92.94 94 SER A N 1
ATOM 776 C CA . SER A 1 94 ? 15.628 0.349 -5.516 1.00 92.94 94 SER A CA 1
ATOM 777 C C . SER A 1 94 ? 16.021 -0.550 -4.341 1.00 92.94 94 SER A C 1
ATOM 779 O O . SER A 1 94 ? 15.142 -1.016 -3.615 1.00 92.94 94 SER A O 1
ATOM 781 N N . VAL A 1 95 ? 17.318 -0.805 -4.145 1.00 93.50 95 VAL A N 1
ATOM 782 C CA . VAL A 1 95 ? 17.828 -1.595 -3.012 1.00 93.50 95 VAL A CA 1
ATOM 783 C C . VAL A 1 95 ? 17.593 -0.863 -1.692 1.00 93.50 95 VAL A C 1
ATOM 785 O O . VAL A 1 95 ? 17.112 -1.475 -0.735 1.00 93.50 95 VAL A O 1
ATOM 788 N N . GLU A 1 96 ? 17.861 0.445 -1.649 1.00 95.75 96 GLU A N 1
ATOM 789 C CA . GLU A 1 96 ? 17.630 1.278 -0.465 1.00 95.75 96 GLU A CA 1
ATOM 790 C C . GLU A 1 96 ? 16.137 1.274 -0.092 1.00 95.75 96 GLU A C 1
ATOM 792 O O . GLU A 1 96 ? 15.796 0.987 1.053 1.00 95.75 96 GLU A O 1
ATOM 797 N N . LEU A 1 97 ? 15.233 1.467 -1.062 1.00 92.94 97 LEU A N 1
ATOM 798 C CA . LEU A 1 97 ? 13.780 1.417 -0.848 1.00 92.94 97 LEU A CA 1
ATOM 799 C C . LEU A 1 97 ? 13.299 0.075 -0.299 1.00 92.94 97 LEU A C 1
ATOM 801 O O . LEU A 1 97 ? 12.541 0.057 0.669 1.00 92.94 97 LEU A O 1
ATOM 805 N N . ASN A 1 98 ? 13.732 -1.037 -0.894 1.00 89.44 98 ASN A N 1
ATOM 806 C CA . ASN A 1 98 ? 13.325 -2.367 -0.439 1.00 89.44 98 ASN A CA 1
ATOM 807 C C . ASN A 1 98 ? 13.849 -2.656 0.972 1.00 89.44 98 ASN A C 1
ATOM 809 O O . ASN A 1 98 ? 13.114 -3.178 1.806 1.00 89.44 98 ASN A O 1
ATOM 813 N N . THR A 1 99 ? 15.085 -2.249 1.269 1.00 92.25 99 THR A N 1
ATOM 814 C CA . THR A 1 99 ? 15.653 -2.349 2.620 1.00 92.25 99 THR A CA 1
ATOM 815 C C . THR A 1 99 ? 14.830 -1.543 3.622 1.00 92.25 99 THR A C 1
ATOM 817 O O . THR A 1 99 ? 14.488 -2.049 4.690 1.00 92.25 99 THR A O 1
ATOM 820 N N . GLN A 1 100 ? 14.460 -0.303 3.282 1.00 93.25 100 GLN A N 1
ATOM 821 C CA . GLN A 1 100 ? 13.636 0.520 4.165 1.00 93.25 100 GLN A CA 1
ATOM 822 C C . GLN A 1 100 ? 12.226 -0.059 4.340 1.00 93.25 100 GLN A C 1
ATOM 824 O O . GLN A 1 100 ? 11.712 -0.012 5.454 1.00 93.25 100 GLN A O 1
ATOM 829 N N . LEU A 1 101 ? 11.621 -0.645 3.303 1.00 88.62 101 LEU A N 1
ATOM 830 C CA . LEU A 1 101 ? 10.323 -1.318 3.407 1.00 88.62 101 LEU A CA 1
ATOM 831 C C . LEU A 1 101 ? 10.378 -2.511 4.371 1.00 88.62 101 LEU A C 1
ATOM 833 O O . LEU A 1 101 ? 9.554 -2.590 5.277 1.00 88.62 101 LEU A O 1
ATOM 837 N N . LEU A 1 102 ? 11.385 -3.379 4.237 1.00 86.25 102 LEU A N 1
ATOM 838 C CA . LEU A 1 102 ? 11.610 -4.494 5.166 1.00 86.25 102 LEU A CA 1
ATOM 839 C C . LEU A 1 102 ? 11.860 -3.995 6.595 1.00 86.25 102 LEU A C 1
ATOM 841 O O . LEU A 1 102 ? 11.330 -4.546 7.556 1.00 86.25 102 LEU A O 1
ATOM 845 N N . THR A 1 103 ? 12.619 -2.906 6.737 1.00 87.56 103 THR A N 1
ATOM 846 C CA . THR A 1 103 ? 12.847 -2.264 8.037 1.00 87.56 103 THR A CA 1
ATOM 847 C C . THR A 1 103 ? 11.530 -1.776 8.646 1.00 87.56 103 THR A C 1
ATOM 849 O O . THR A 1 103 ? 11.291 -2.001 9.829 1.00 87.56 103 THR A O 1
ATOM 852 N N . LEU A 1 104 ? 10.643 -1.164 7.849 1.00 85.75 104 LEU A N 1
ATOM 853 C CA . LEU A 1 104 ? 9.326 -0.729 8.318 1.00 85.75 104 LEU A CA 1
ATOM 854 C C . LEU A 1 104 ? 8.493 -1.902 8.843 1.00 85.75 104 LEU A C 1
ATOM 856 O O . LEU A 1 104 ? 7.848 -1.784 9.882 1.00 85.75 104 LEU A O 1
ATOM 860 N N . GLU A 1 105 ? 8.497 -3.016 8.108 1.00 78.50 105 GLU A N 1
ATOM 861 C CA . GLU A 1 105 ? 7.780 -4.235 8.484 1.00 78.50 105 GLU A CA 1
ATOM 862 C C . GLU A 1 105 ? 8.342 -4.848 9.774 1.00 78.50 105 GLU A C 1
ATOM 864 O O . GLU A 1 105 ? 7.560 -5.299 10.603 1.00 78.50 105 GLU A O 1
ATOM 869 N N . SER A 1 106 ? 9.658 -4.763 10.003 1.00 80.00 106 SER A N 1
ATOM 870 C CA . SER A 1 106 ? 10.318 -5.305 11.203 1.00 80.00 106 SER A CA 1
ATOM 871 C C . SER A 1 106 ? 10.021 -4.568 12.513 1.00 80.00 106 SER A C 1
ATOM 873 O O . SER A 1 106 ? 10.353 -5.065 13.587 1.00 80.00 106 SER A O 1
ATOM 875 N N . PHE A 1 107 ? 9.419 -3.374 12.466 1.00 73.75 107 PHE A N 1
ATOM 876 C CA . PHE A 1 107 ? 9.085 -2.652 13.694 1.00 73.75 107 PHE A CA 1
ATOM 877 C C . PHE A 1 107 ? 7.914 -3.278 14.467 1.00 73.75 107 PHE A C 1
ATOM 879 O O . PHE A 1 107 ? 7.679 -2.857 15.599 1.00 73.75 107 PHE A O 1
ATOM 886 N N . ASP A 1 108 ? 7.181 -4.248 13.905 1.00 66.88 108 ASP A N 1
ATOM 887 C CA . ASP A 1 108 ? 6.100 -4.981 14.587 1.00 66.88 108 ASP A CA 1
ATOM 888 C C . ASP A 1 108 ? 5.127 -4.050 15.342 1.00 66.88 108 ASP A C 1
ATOM 890 O O . ASP A 1 108 ? 4.817 -4.237 16.520 1.00 66.88 108 ASP A O 1
ATOM 894 N N . ASN A 1 109 ? 4.681 -2.985 14.664 1.00 63.84 109 ASN A N 1
ATOM 895 C CA . ASN A 1 109 ? 3.797 -1.923 15.177 1.00 63.84 109 ASN A CA 1
ATOM 896 C C . ASN A 1 109 ? 4.401 -0.974 16.231 1.00 63.84 109 ASN A C 1
ATOM 898 O O . ASN A 1 109 ? 3.742 -0.016 16.639 1.00 63.84 109 ASN A O 1
ATOM 902 N N . ARG A 1 110 ? 5.670 -1.146 16.614 1.00 67.75 110 ARG A N 1
ATOM 903 C CA . ARG A 1 110 ? 6.392 -0.195 17.473 1.00 67.75 110 ARG A CA 1
ATOM 904 C C . ARG A 1 110 ? 6.783 1.051 16.690 1.00 67.75 110 ARG A C 1
ATOM 906 O O . ARG A 1 110 ? 7.028 0.998 15.487 1.00 67.75 110 ARG A O 1
ATOM 913 N N . LYS A 1 111 ? 6.863 2.189 17.383 1.00 70.00 111 LYS A N 1
ATOM 914 C CA . LYS A 1 111 ? 7.232 3.460 16.757 1.00 70.00 111 LYS A CA 1
ATOM 915 C C . LYS A 1 111 ? 8.679 3.404 16.232 1.00 70.00 111 LYS A C 1
ATOM 917 O O . LYS A 1 111 ? 9.577 3.121 17.027 1.00 70.00 111 LYS A O 1
ATOM 922 N N . PRO A 1 112 ? 8.921 3.717 14.947 1.00 78.44 112 PRO A N 1
ATOM 923 C CA . PRO A 1 112 ? 10.271 3.784 14.396 1.00 78.44 112 PRO A CA 1
ATOM 924 C C . PRO A 1 112 ? 11.108 4.887 15.051 1.00 78.44 112 PRO A C 1
ATOM 926 O O . PRO A 1 112 ? 10.569 5.881 15.549 1.00 78.44 112 PRO A O 1
ATOM 929 N N . LEU A 1 113 ? 12.436 4.750 14.985 1.00 77.44 113 LEU A N 1
ATOM 930 C CA . LEU A 1 113 ? 13.365 5.804 15.401 1.00 77.44 113 LEU A CA 1
ATOM 931 C C . LEU A 1 113 ? 13.103 7.098 14.601 1.00 77.44 113 LEU A C 1
ATOM 933 O O . LEU A 1 113 ? 12.835 7.016 13.401 1.00 77.44 113 LEU A O 1
ATOM 937 N N . PRO A 1 114 ? 13.216 8.300 15.203 1.00 79.62 114 PRO A N 1
ATOM 938 C CA . PRO A 1 114 ? 12.975 9.567 14.501 1.00 79.62 114 PRO A CA 1
ATOM 939 C C . PRO A 1 114 ? 13.787 9.740 13.207 1.00 79.62 114 PRO A C 1
ATOM 941 O O . PRO A 1 114 ? 13.310 10.321 12.232 1.00 79.62 114 PRO A O 1
ATOM 944 N N . GLU A 1 115 ? 15.002 9.194 13.177 1.00 86.69 115 GLU A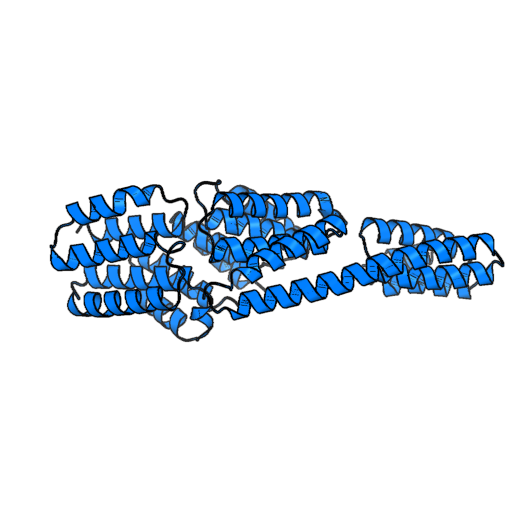 N 1
ATOM 945 C CA . GLU A 1 115 ? 15.906 9.214 12.023 1.00 86.69 115 GLU A CA 1
ATOM 946 C C . GLU A 1 115 ? 15.352 8.445 10.821 1.00 86.69 115 GLU A C 1
ATOM 948 O O . GLU A 1 115 ? 15.590 8.835 9.678 1.00 86.69 115 GLU A O 1
ATOM 953 N N . TYR A 1 116 ? 14.549 7.406 11.063 1.00 90.62 116 TYR A N 1
ATOM 954 C CA . TYR A 1 116 ? 13.933 6.609 10.008 1.00 90.62 116 TYR A CA 1
ATOM 955 C C . TYR A 1 116 ? 13.036 7.471 9.110 1.00 90.62 116 TYR A C 1
ATOM 957 O O . TYR A 1 116 ? 13.142 7.409 7.886 1.00 90.62 116 TYR A O 1
ATOM 965 N N . LEU A 1 117 ? 12.217 8.354 9.702 1.00 89.31 117 LEU A N 1
ATOM 966 C CA . LEU A 1 117 ? 11.367 9.272 8.937 1.00 89.31 117 LEU A CA 1
ATOM 967 C C . LEU A 1 117 ? 12.201 10.219 8.062 1.00 89.31 117 LEU A C 1
ATOM 969 O O . LEU A 1 117 ? 11.891 10.445 6.892 1.00 89.31 117 LEU A O 1
ATOM 973 N N . LYS A 1 118 ? 13.293 10.756 8.614 1.00 90.94 118 LYS A N 1
ATOM 974 C CA . LYS A 1 118 ? 14.207 11.626 7.866 1.00 90.94 118 LYS A CA 1
ATOM 975 C C . LYS A 1 118 ? 14.819 10.884 6.674 1.00 90.94 118 LYS A C 1
ATOM 977 O O . LYS A 1 118 ? 14.899 11.454 5.584 1.00 90.94 118 LYS A O 1
ATOM 982 N N . ASN A 1 119 ? 15.190 9.619 6.865 1.00 92.75 119 ASN A N 1
ATOM 983 C CA . ASN A 1 119 ? 15.757 8.774 5.818 1.00 92.75 119 ASN A CA 1
ATOM 984 C C . ASN A 1 119 ? 14.749 8.509 4.694 1.00 92.75 119 ASN A C 1
ATOM 986 O O . ASN A 1 119 ? 15.073 8.760 3.534 1.00 92.75 119 ASN A O 1
ATOM 990 N N . ILE A 1 120 ? 13.516 8.096 5.007 1.00 93.69 120 ILE A N 1
ATOM 991 C CA . ILE A 1 120 ? 12.501 7.823 3.972 1.00 93.69 120 ILE A CA 1
ATOM 992 C C . ILE A 1 120 ? 12.060 9.094 3.225 1.00 93.69 120 ILE A C 1
ATOM 994 O O . ILE A 1 120 ? 11.826 9.037 2.019 1.00 93.69 120 ILE A O 1
ATOM 998 N N . ILE A 1 121 ? 12.019 10.260 3.887 1.00 93.44 121 ILE A N 1
ATOM 999 C CA . ILE A 1 121 ? 11.752 11.550 3.224 1.00 93.44 121 ILE A CA 1
ATOM 1000 C C . ILE A 1 121 ? 12.889 11.901 2.258 1.00 93.44 121 ILE A C 1
ATOM 1002 O O . ILE A 1 121 ? 12.641 12.330 1.131 1.00 93.44 121 ILE A O 1
ATOM 1006 N N . ASN A 1 122 ? 14.143 11.722 2.679 1.00 95.38 122 ASN A N 1
ATOM 1007 C CA . ASN A 1 122 ? 15.296 11.958 1.813 1.00 95.38 122 ASN A CA 1
ATOM 1008 C C . ASN A 1 122 ? 15.300 11.001 0.612 1.00 95.38 122 ASN A C 1
ATOM 1010 O O . ASN A 1 122 ? 15.557 11.415 -0.516 1.00 95.38 122 ASN A O 1
ATOM 1014 N N . LEU A 1 123 ? 14.958 9.735 0.846 1.00 95.38 123 LEU A N 1
ATOM 1015 C CA . LEU A 1 123 ? 14.851 8.726 -0.197 1.00 95.38 123 LEU A CA 1
ATOM 1016 C C . LEU A 1 123 ? 13.758 9.077 -1.214 1.00 95.38 123 LEU A C 1
ATOM 1018 O O . LEU A 1 123 ? 14.008 9.007 -2.414 1.00 95.38 123 LEU A O 1
ATOM 1022 N N . ASN A 1 124 ? 12.592 9.550 -0.762 1.00 95.75 124 ASN A N 1
ATOM 1023 C CA . ASN A 1 124 ? 11.547 10.052 -1.656 1.00 95.75 124 ASN A CA 1
ATOM 1024 C C . ASN A 1 124 ? 12.067 11.192 -2.549 1.00 95.75 124 ASN A C 1
ATOM 1026 O O . ASN A 1 124 ? 11.965 11.080 -3.770 1.00 95.75 124 ASN A O 1
ATOM 1030 N N . LYS A 1 125 ? 12.749 12.197 -1.982 1.00 96.38 125 LYS A N 1
ATOM 1031 C CA . LYS A 1 125 ? 13.365 13.286 -2.765 1.00 96.38 125 LYS A CA 1
ATOM 1032 C C . LYS A 1 125 ? 14.364 12.776 -3.807 1.00 96.38 125 LYS A C 1
ATOM 1034 O O . LYS A 1 125 ? 14.318 13.200 -4.958 1.00 96.38 125 LYS A O 1
ATOM 1039 N N . LYS A 1 126 ? 15.244 11.835 -3.440 1.00 97.00 126 LYS A N 1
ATOM 1040 C CA . LYS A 1 126 ? 16.190 11.221 -4.392 1.00 97.00 126 LYS A CA 1
ATOM 1041 C C . LYS A 1 126 ? 15.458 10.521 -5.544 1.00 97.00 126 LYS A C 1
ATOM 1043 O O . LYS A 1 126 ? 15.852 10.668 -6.697 1.00 97.00 126 LYS A O 1
ATOM 1048 N N . THR A 1 127 ? 14.381 9.790 -5.250 1.00 95.75 127 THR A N 1
ATOM 1049 C CA . THR A 1 127 ? 13.598 9.090 -6.282 1.00 95.75 127 THR A CA 1
ATOM 1050 C C . THR A 1 127 ? 12.832 10.045 -7.195 1.00 95.75 127 THR A C 1
ATOM 1052 O O . THR A 1 127 ? 12.753 9.792 -8.396 1.00 95.75 127 THR A O 1
ATOM 1055 N N . GLU A 1 128 ? 12.316 11.154 -6.657 1.00 94.12 128 GLU A N 1
ATOM 1056 C CA . GLU A 1 128 ? 11.670 12.213 -7.440 1.00 94.12 128 GLU A CA 1
ATOM 1057 C C . GLU A 1 128 ? 12.667 12.906 -8.369 1.00 94.12 128 GLU A C 1
ATOM 1059 O O . GLU A 1 128 ? 12.366 13.086 -9.546 1.00 94.12 128 GLU A O 1
ATOM 1064 N N . ASN A 1 129 ? 13.877 13.195 -7.879 1.00 96.00 129 ASN A N 1
ATOM 1065 C CA . ASN A 1 129 ? 14.953 13.771 -8.688 1.00 96.00 129 ASN A CA 1
ATOM 1066 C C . ASN A 1 129 ? 15.382 12.845 -9.834 1.00 96.00 129 ASN A C 1
ATOM 1068 O O . ASN A 1 129 ? 15.631 13.317 -10.940 1.00 96.00 129 ASN A O 1
ATOM 1072 N N . LEU A 1 130 ? 15.447 11.530 -9.591 1.00 95.38 130 LEU A N 1
ATOM 1073 C CA . LEU A 1 130 ? 15.738 10.551 -10.642 1.00 95.38 130 LEU A CA 1
ATOM 1074 C C . LEU A 1 130 ? 14.587 10.438 -11.662 1.00 95.38 130 LEU A C 1
ATOM 1076 O O . LEU A 1 130 ? 14.808 10.094 -12.822 1.00 95.38 130 LEU A O 1
ATOM 1080 N N . GLY A 1 131 ? 13.345 10.697 -11.240 1.00 92.12 131 GLY A N 1
ATOM 1081 C CA . GLY A 1 131 ? 12.175 10.745 -12.120 1.00 92.12 131 GLY A CA 1
ATOM 1082 C C . GLY A 1 131 ? 11.729 9.388 -12.680 1.00 92.12 131 GLY A C 1
ATOM 1083 O O . GLY A 1 131 ? 10.952 9.338 -13.638 1.00 92.12 131 GLY A O 1
ATOM 1084 N N . HIS A 1 132 ? 12.202 8.274 -12.113 1.00 93.00 132 HIS A N 1
ATOM 1085 C CA . HIS A 1 132 ? 11.767 6.936 -12.516 1.00 93.00 132 HIS A CA 1
ATOM 1086 C C . HIS A 1 132 ? 10.399 6.611 -11.897 1.00 93.00 132 HIS A C 1
ATOM 1088 O O . HIS A 1 132 ? 10.288 6.441 -10.680 1.00 93.00 132 HIS A O 1
ATOM 1094 N N . ALA A 1 133 ? 9.359 6.454 -12.722 1.00 90.44 133 ALA A N 1
ATOM 1095 C CA . ALA A 1 133 ? 7.963 6.375 -12.276 1.00 90.44 133 ALA A CA 1
ATOM 1096 C C . ALA A 1 133 ? 7.712 5.279 -11.226 1.00 90.44 133 ALA A C 1
ATOM 1098 O O . ALA A 1 133 ? 6.991 5.502 -10.251 1.00 90.44 133 ALA A O 1
ATOM 1099 N N . ALA A 1 134 ? 8.339 4.108 -11.393 1.00 87.88 134 ALA A N 1
ATOM 1100 C CA . ALA A 1 134 ? 8.214 3.003 -10.441 1.00 87.88 134 ALA A CA 1
ATOM 1101 C C . ALA A 1 134 ? 8.890 3.280 -9.085 1.00 87.88 134 ALA A C 1
ATOM 1103 O O . ALA A 1 134 ? 8.360 2.870 -8.057 1.00 87.88 134 ALA A O 1
ATOM 1104 N N . LEU A 1 135 ? 10.029 3.984 -9.057 1.00 91.25 135 LEU A N 1
ATOM 1105 C CA . LEU A 1 135 ? 10.712 4.300 -7.798 1.00 91.25 135 LEU A CA 1
ATOM 1106 C C . LEU A 1 135 ? 9.975 5.394 -7.033 1.00 91.25 135 LEU A C 1
ATOM 1108 O O . LEU A 1 135 ? 9.823 5.279 -5.821 1.00 91.25 135 LEU A O 1
ATOM 1112 N N . VAL A 1 136 ? 9.461 6.403 -7.744 1.00 92.44 136 VAL A N 1
ATOM 1113 C CA . VAL A 1 136 ? 8.586 7.431 -7.163 1.00 92.44 136 VAL A CA 1
ATOM 1114 C C . VAL A 1 136 ? 7.340 6.787 -6.558 1.00 92.44 136 VAL A C 1
ATOM 1116 O O . VAL A 1 136 ? 6.977 7.087 -5.426 1.00 92.44 136 VAL A O 1
ATOM 1119 N N . HIS A 1 137 ? 6.712 5.848 -7.271 1.00 89.50 137 HIS A N 1
ATOM 1120 C CA . HIS A 1 137 ? 5.567 5.111 -6.738 1.00 89.50 137 HIS A CA 1
ATOM 1121 C C . HIS A 1 137 ? 5.923 4.352 -5.450 1.00 89.50 137 HIS A C 1
ATOM 1123 O O . HIS A 1 137 ? 5.242 4.503 -4.437 1.00 89.50 137 HIS A O 1
ATOM 1129 N N . ASN A 1 138 ? 7.006 3.571 -5.470 1.00 87.69 138 ASN A N 1
ATOM 1130 C CA . ASN A 1 138 ? 7.424 2.775 -4.317 1.00 87.69 138 ASN A CA 1
ATOM 1131 C C . ASN A 1 138 ? 7.802 3.649 -3.111 1.00 87.69 138 ASN A C 1
ATOM 1133 O O . ASN A 1 138 ? 7.466 3.300 -1.981 1.00 87.69 138 ASN A O 1
ATOM 1137 N N . SER A 1 139 ? 8.465 4.789 -3.331 1.00 93.88 139 SER A N 1
ATOM 1138 C CA . SER A 1 139 ? 8.845 5.705 -2.250 1.00 93.88 139 SER A CA 1
ATOM 1139 C C . SER A 1 139 ? 7.639 6.414 -1.637 1.00 93.88 139 SER A C 1
ATOM 1141 O O . SER A 1 139 ? 7.559 6.531 -0.415 1.00 93.88 139 SER A O 1
ATOM 1143 N N . LEU A 1 140 ? 6.658 6.811 -2.454 1.00 92.44 140 LEU A N 1
ATOM 1144 C CA . LEU A 1 140 ? 5.383 7.332 -1.963 1.00 92.44 140 LEU A CA 1
ATOM 1145 C C . LEU A 1 140 ? 4.608 6.269 -1.176 1.00 92.44 140 LEU A C 1
ATOM 1147 O O . LEU A 1 140 ? 4.071 6.575 -0.116 1.00 92.44 140 LEU A O 1
ATOM 1151 N N . ASN A 1 141 ? 4.586 5.017 -1.644 1.00 88.44 141 ASN A N 1
ATOM 1152 C CA . ASN A 1 141 ? 3.930 3.924 -0.926 1.00 88.44 141 ASN A CA 1
ATOM 1153 C C . ASN A 1 141 ? 4.602 3.635 0.428 1.00 88.44 141 ASN A C 1
ATOM 1155 O O . ASN A 1 141 ? 3.915 3.414 1.421 1.00 88.44 141 ASN A O 1
ATOM 1159 N N . LEU A 1 142 ? 5.935 3.701 0.502 1.00 90.19 142 LEU A N 1
ATOM 1160 C CA . LEU A 1 142 ? 6.667 3.584 1.765 1.00 90.19 142 LEU A CA 1
ATOM 1161 C C . LEU A 1 142 ? 6.297 4.707 2.747 1.00 90.19 142 LEU A C 1
ATOM 1163 O O . LEU A 1 142 ? 6.042 4.439 3.922 1.00 90.19 142 LEU A O 1
ATOM 1167 N N . LEU A 1 143 ? 6.223 5.954 2.266 1.00 91.06 143 LEU A N 1
ATOM 1168 C CA . LEU A 1 143 ? 5.753 7.080 3.076 1.00 91.06 143 LEU A CA 1
ATOM 1169 C C . LEU A 1 143 ? 4.311 6.858 3.545 1.00 91.06 143 LEU A C 1
ATOM 1171 O O . LEU A 1 143 ? 4.029 7.054 4.724 1.00 91.06 143 LEU A O 1
ATOM 1175 N N . PHE A 1 144 ? 3.418 6.411 2.659 1.00 88.56 144 PHE A N 1
ATOM 1176 C CA . PHE A 1 144 ? 2.027 6.118 3.005 1.00 88.56 144 PHE A CA 1
ATOM 1177 C C . PHE A 1 144 ? 1.939 5.112 4.156 1.00 88.56 144 PHE A C 1
ATOM 1179 O O . PHE A 1 144 ? 1.298 5.409 5.160 1.00 88.56 144 PHE A O 1
ATOM 1186 N N . LEU A 1 145 ? 2.647 3.982 4.054 1.00 85.12 145 LEU A N 1
ATOM 1187 C CA . LEU A 1 145 ? 2.674 2.948 5.093 1.00 85.12 145 LEU A CA 1
ATOM 1188 C C . LEU A 1 145 ? 3.222 3.466 6.429 1.00 85.12 145 LEU A C 1
ATOM 1190 O O . LEU A 1 145 ? 2.734 3.073 7.488 1.00 85.12 145 LEU A O 1
ATOM 1194 N N . TYR A 1 146 ? 4.231 4.342 6.398 1.00 86.81 146 TYR A N 1
ATOM 1195 C CA . TYR A 1 146 ? 4.747 4.968 7.612 1.00 86.81 146 TYR A CA 1
ATOM 1196 C C . TYR A 1 146 ? 3.696 5.886 8.248 1.00 86.81 146 TYR A C 1
ATOM 1198 O O . TYR A 1 146 ? 3.370 5.738 9.427 1.00 86.81 146 TYR A O 1
ATOM 1206 N N . TYR A 1 147 ? 3.161 6.840 7.481 1.00 85.25 147 TYR A N 1
ATOM 1207 C CA . TYR A 1 147 ? 2.249 7.847 8.018 1.00 85.25 147 TYR A CA 1
ATOM 1208 C C . TYR A 1 147 ? 0.921 7.232 8.467 1.00 85.25 147 TYR A C 1
ATOM 1210 O O . TYR A 1 147 ? 0.422 7.621 9.518 1.00 85.25 147 TYR A O 1
ATOM 1218 N N . SER A 1 148 ? 0.389 6.236 7.751 1.00 79.25 148 SER A N 1
ATOM 1219 C CA . SER A 1 148 ? -0.867 5.576 8.125 1.00 79.25 148 SER A CA 1
ATOM 1220 C C . SER A 1 148 ? -0.769 4.805 9.449 1.00 79.25 148 SER A C 1
ATOM 1222 O O . SER A 1 148 ? -1.766 4.671 10.159 1.00 79.25 148 SER A O 1
ATOM 1224 N N . ARG A 1 149 ? 0.425 4.294 9.792 1.00 77.38 149 ARG A N 1
ATOM 1225 C CA . ARG A 1 149 ? 0.668 3.505 11.013 1.00 77.38 149 ARG A CA 1
ATOM 1226 C C . ARG A 1 149 ? 1.142 4.340 12.202 1.00 77.38 149 ARG A C 1
ATOM 1228 O O . ARG A 1 149 ? 0.810 4.011 13.338 1.00 77.38 149 ARG A O 1
ATOM 1235 N N . TYR A 1 150 ? 1.935 5.385 11.960 1.00 76.56 150 TYR A N 1
ATOM 1236 C CA . TYR A 1 150 ? 2.714 6.059 13.011 1.00 76.56 150 TYR A CA 1
ATOM 1237 C C . TYR A 1 150 ? 2.473 7.569 13.129 1.00 76.56 150 TYR A C 1
ATOM 1239 O O . TYR A 1 150 ? 3.145 8.228 13.930 1.00 76.56 150 TYR A O 1
ATOM 1247 N N . SER A 1 151 ? 1.561 8.141 12.338 1.00 74.12 151 SER A N 1
ATOM 1248 C CA . SER A 1 151 ? 1.264 9.573 12.355 1.00 74.12 151 SER A CA 1
ATOM 1249 C C . SER A 1 151 ? -0.220 9.859 12.551 1.00 74.12 151 SER A C 1
ATOM 1251 O O . SER A 1 151 ? -1.070 9.148 12.027 1.00 74.12 151 SER A O 1
ATOM 1253 N N . ASP A 1 152 ? -0.507 10.963 13.241 1.00 66.31 152 ASP A N 1
ATOM 1254 C CA . ASP A 1 152 ? -1.863 11.511 13.411 1.00 66.31 152 ASP A CA 1
ATOM 1255 C C . ASP A 1 152 ? -2.185 12.575 12.352 1.00 66.31 152 ASP A C 1
ATOM 1257 O O . ASP A 1 152 ? -3.195 13.273 12.425 1.00 66.31 152 ASP A O 1
ATOM 1261 N N . LEU A 1 153 ? -1.266 12.800 11.408 1.00 69.75 153 LEU A N 1
ATOM 1262 C CA . LEU A 1 153 ? -1.397 13.839 10.396 1.00 69.75 153 LEU A CA 1
ATOM 1263 C C . LEU A 1 153 ? -2.191 13.291 9.212 1.00 69.75 153 LEU A C 1
ATOM 1265 O O . LEU A 1 153 ? -1.635 13.037 8.145 1.00 69.75 153 LEU A O 1
ATOM 1269 N N . ASP A 1 154 ? -3.501 13.140 9.405 1.00 68.38 154 ASP A N 1
ATOM 1270 C CA . ASP A 1 154 ? -4.436 12.621 8.398 1.00 68.38 154 ASP A CA 1
ATOM 1271 C C . ASP A 1 154 ? -4.315 13.363 7.051 1.00 68.38 154 ASP A C 1
ATOM 1273 O O . ASP A 1 154 ? -4.391 12.751 5.987 1.00 68.38 154 ASP A O 1
ATOM 1277 N N . LEU A 1 155 ? -4.038 14.674 7.082 1.00 71.94 155 LEU A N 1
ATOM 1278 C CA . LEU A 1 155 ? -3.791 15.485 5.883 1.00 71.94 155 LEU A CA 1
ATOM 1279 C C . LEU A 1 155 ? -2.540 15.049 5.108 1.00 71.94 155 LEU A C 1
ATOM 1281 O O . LEU A 1 155 ? -2.563 15.041 3.879 1.00 71.94 155 LEU A O 1
ATOM 1285 N N . ASN A 1 156 ? -1.471 14.647 5.801 1.00 79.56 156 ASN A N 1
ATOM 1286 C CA . ASN A 1 156 ? -0.263 14.142 5.147 1.00 79.56 156 ASN A CA 1
ATOM 1287 C C . ASN A 1 156 ? -0.527 12.776 4.510 1.00 79.56 156 ASN A C 1
ATOM 1289 O O . ASN A 1 156 ? -0.088 12.533 3.390 1.00 79.56 156 ASN A O 1
ATOM 1293 N N . VAL A 1 157 ? -1.273 11.899 5.190 1.00 82.06 157 VAL A N 1
ATOM 1294 C CA . VAL A 1 157 ? -1.670 10.595 4.631 1.00 82.06 157 VAL A CA 1
ATOM 1295 C C . VAL A 1 157 ? -2.512 10.797 3.368 1.00 82.06 157 VAL A C 1
ATOM 1297 O O . VAL A 1 157 ? -2.256 10.156 2.349 1.00 82.06 157 VAL A O 1
ATOM 1300 N N . ALA A 1 158 ? -3.465 11.731 3.409 1.00 84.06 158 ALA A N 1
ATOM 1301 C CA . ALA A 1 158 ? -4.325 12.063 2.280 1.00 84.06 158 ALA A CA 1
ATOM 1302 C C . ALA A 1 158 ? -3.557 12.644 1.085 1.00 84.06 158 ALA A C 1
ATOM 1304 O O . ALA A 1 158 ? -3.809 12.245 -0.055 1.00 84.06 158 ALA A O 1
ATOM 1305 N N . ASP A 1 159 ? -2.620 13.568 1.327 1.00 88.44 159 ASP A N 1
ATOM 1306 C CA . ASP A 1 159 ? -1.751 14.124 0.283 1.00 88.44 159 ASP A CA 1
ATOM 1307 C C . ASP A 1 159 ? -0.926 13.024 -0.392 1.00 88.44 159 ASP A C 1
ATOM 1309 O O . ASP A 1 159 ? -0.920 12.903 -1.619 1.00 88.44 159 ASP A O 1
ATOM 1313 N N . ILE A 1 160 ? -0.298 12.156 0.404 1.00 89.88 160 ILE A N 1
ATOM 1314 C CA . ILE A 1 160 ? 0.512 11.053 -0.117 1.00 89.88 160 ILE A CA 1
ATOM 1315 C C . ILE A 1 160 ? -0.355 10.085 -0.929 1.00 89.88 160 ILE A C 1
ATOM 1317 O O . ILE A 1 160 ? 0.028 9.720 -2.040 1.00 89.88 160 ILE A O 1
ATOM 1321 N N . ALA A 1 161 ? -1.534 9.703 -0.431 1.00 87.19 161 ALA A N 1
ATOM 1322 C CA . ALA A 1 161 ? -2.449 8.812 -1.144 1.00 87.19 161 ALA A CA 1
ATOM 1323 C C . ALA A 1 161 ? -2.875 9.397 -2.506 1.00 87.19 161 ALA A C 1
ATOM 1325 O O . ALA A 1 161 ? -2.858 8.692 -3.518 1.00 87.19 161 ALA A O 1
ATOM 1326 N N . LYS A 1 162 ? -3.169 10.704 -2.567 1.00 88.38 162 LYS A N 1
ATOM 1327 C CA . LYS A 1 162 ? -3.452 11.408 -3.831 1.00 88.38 162 LYS A CA 1
ATOM 1328 C C . LYS A 1 162 ? -2.240 11.433 -4.759 1.00 88.38 162 LYS A C 1
ATOM 1330 O O . LYS A 1 162 ? -2.377 11.179 -5.953 1.00 88.38 162 LYS A O 1
ATOM 1335 N N . ARG A 1 163 ? -1.039 11.699 -4.236 1.00 91.81 163 ARG A N 1
ATOM 1336 C CA . ARG A 1 163 ? 0.206 11.681 -5.024 1.00 91.81 163 ARG A CA 1
ATOM 1337 C C . ARG A 1 163 ? 0.496 10.298 -5.609 1.00 91.81 163 ARG A C 1
ATOM 1339 O O . ARG A 1 163 ? 0.949 10.221 -6.750 1.00 91.81 163 ARG A O 1
ATOM 1346 N N . ILE A 1 164 ? 0.197 9.221 -4.878 1.00 89.00 164 ILE A N 1
ATOM 1347 C CA . ILE A 1 164 ? 0.303 7.839 -5.375 1.00 89.00 164 ILE A CA 1
ATOM 1348 C C . ILE A 1 164 ? -0.610 7.629 -6.586 1.00 89.00 164 ILE A C 1
ATOM 1350 O O . ILE A 1 164 ? -0.128 7.160 -7.622 1.00 89.00 164 ILE A O 1
ATOM 1354 N N . LEU A 1 165 ? -1.892 7.997 -6.471 1.00 87.75 165 LEU A N 1
ATOM 1355 C CA . LEU A 1 165 ? -2.869 7.865 -7.556 1.00 87.75 165 LEU A CA 1
ATOM 1356 C C . LEU A 1 165 ? -2.463 8.707 -8.774 1.00 87.75 165 LEU A C 1
ATOM 1358 O O . LEU A 1 165 ? -2.319 8.168 -9.869 1.00 87.75 165 LEU A O 1
ATOM 1362 N N . ASN A 1 166 ? -2.155 9.990 -8.567 1.00 89.88 166 ASN A N 1
ATOM 1363 C CA . ASN A 1 166 ? -1.737 10.905 -9.631 1.00 89.88 166 ASN A CA 1
ATOM 1364 C C . ASN A 1 166 ? -0.483 10.407 -10.364 1.00 89.88 166 ASN A C 1
ATOM 1366 O O . ASN A 1 166 ? -0.389 10.502 -11.589 1.00 89.88 166 ASN A O 1
ATOM 1370 N N . ASN A 1 167 ? 0.499 9.862 -9.635 1.00 88.94 167 ASN A N 1
ATOM 1371 C CA . ASN A 1 167 ? 1.691 9.282 -10.249 1.00 88.94 167 ASN A CA 1
ATOM 1372 C C . ASN A 1 167 ? 1.344 8.064 -11.114 1.00 88.94 167 ASN A C 1
ATOM 1374 O O . ASN A 1 167 ? 1.930 7.899 -12.186 1.00 88.94 167 ASN A O 1
ATOM 1378 N N . ALA A 1 168 ? 0.408 7.225 -10.666 1.00 86.38 168 ALA A N 1
ATOM 1379 C CA . ALA A 1 168 ? -0.022 6.048 -11.404 1.00 86.38 168 ALA A CA 1
ATOM 1380 C C . ALA A 1 168 ? -0.811 6.402 -12.669 1.00 86.38 168 ALA A C 1
ATOM 1382 O O . ALA A 1 168 ? -0.537 5.836 -13.723 1.00 86.38 168 ALA A O 1
ATOM 1383 N N . GLU A 1 169 ? -1.724 7.369 -12.595 1.00 87.56 169 GLU A N 1
ATOM 1384 C CA . GLU A 1 169 ? -2.485 7.856 -13.749 1.00 87.56 169 GLU A CA 1
ATOM 1385 C C . GLU A 1 169 ? -1.574 8.525 -14.782 1.00 87.56 169 GLU A C 1
ATOM 1387 O O . GLU A 1 169 ? -1.570 8.146 -15.954 1.00 87.56 169 GLU A O 1
ATOM 1392 N N . LYS A 1 170 ? -0.715 9.455 -14.344 1.00 89.06 170 LYS A N 1
ATOM 1393 C CA . LYS A 1 170 ? 0.213 10.174 -15.230 1.00 89.06 170 LYS A CA 1
ATOM 1394 C C . LYS A 1 170 ? 1.213 9.243 -15.921 1.00 89.06 170 LYS A C 1
ATOM 1396 O O . LYS A 1 170 ? 1.627 9.505 -17.051 1.00 89.06 170 LYS A O 1
ATOM 1401 N N . ASN A 1 171 ? 1.626 8.169 -15.248 1.00 86.19 171 ASN A N 1
ATOM 1402 C CA . ASN A 1 171 ? 2.655 7.251 -15.734 1.00 86.19 171 ASN A CA 1
ATOM 1403 C C . ASN A 1 171 ? 2.115 5.849 -16.044 1.00 86.19 171 ASN A C 1
ATOM 1405 O O . ASN A 1 171 ? 2.894 4.897 -16.038 1.00 86.19 171 ASN A O 1
ATOM 1409 N N . GLN A 1 172 ? 0.822 5.706 -16.356 1.00 84.56 172 GLN A N 1
ATOM 1410 C CA . GLN A 1 172 ? 0.197 4.400 -16.608 1.00 84.56 172 GLN A CA 1
ATOM 1411 C C . GLN A 1 172 ? 0.958 3.582 -17.667 1.00 84.56 172 GLN A C 1
ATOM 1413 O O . GLN A 1 172 ? 1.166 2.389 -17.494 1.00 84.56 172 GLN A O 1
ATOM 1418 N N . HIS A 1 173 ? 1.453 4.234 -18.722 1.00 81.38 173 HIS A N 1
ATOM 1419 C CA . HIS A 1 173 ? 2.227 3.603 -19.800 1.00 81.38 173 HIS A CA 1
ATOM 1420 C C . HIS A 1 173 ? 3.659 3.188 -19.406 1.00 81.38 173 HIS A C 1
ATOM 1422 O O . HIS A 1 173 ? 4.310 2.479 -20.168 1.00 81.38 173 HIS A O 1
ATOM 1428 N N . LYS A 1 174 ? 4.171 3.648 -18.256 1.00 83.12 174 LYS A N 1
ATOM 1429 C CA . LYS A 1 174 ? 5.518 3.336 -17.731 1.00 83.12 174 LYS A CA 1
ATOM 1430 C C . LYS A 1 174 ? 5.491 2.327 -16.587 1.00 83.12 174 LYS A C 1
ATOM 1432 O O . LYS A 1 174 ? 6.525 1.797 -16.187 1.00 83.12 174 LYS A O 1
ATOM 1437 N N . LEU A 1 175 ? 4.321 2.111 -15.999 1.00 76.38 175 LEU A N 1
ATOM 1438 C CA . LEU A 1 175 ? 4.114 1.170 -14.912 1.00 76.38 175 LEU A CA 1
ATOM 1439 C C . LEU A 1 175 ? 3.601 -0.153 -15.481 1.00 76.38 175 LEU A C 1
ATOM 1441 O O . LEU A 1 175 ? 2.956 -0.188 -16.523 1.00 76.38 175 LEU A O 1
ATOM 1445 N N . SER A 1 176 ? 3.870 -1.257 -14.784 1.00 71.00 176 SER A N 1
ATOM 1446 C CA . SER A 1 176 ? 3.141 -2.492 -15.068 1.00 71.00 176 SER A CA 1
ATOM 1447 C C . SER A 1 176 ? 1.672 -2.319 -14.672 1.00 71.00 176 SER A C 1
ATOM 1449 O O . SER A 1 176 ? 1.385 -1.586 -13.718 1.00 71.00 176 SER A O 1
ATOM 1451 N N . GLY A 1 177 ? 0.756 -3.033 -15.340 1.00 69.75 177 GLY A N 1
ATOM 1452 C CA . GLY A 1 177 ? -0.668 -3.050 -14.971 1.00 69.75 177 GLY A CA 1
ATOM 1453 C C . GLY A 1 177 ? -0.860 -3.312 -13.473 1.00 69.75 177 GLY A C 1
ATOM 1454 O O . GLY A 1 177 ? -1.530 -2.550 -12.782 1.00 69.75 177 GLY A O 1
ATOM 1455 N N . THR A 1 178 ? -0.107 -4.268 -12.918 1.00 70.81 178 THR A N 1
ATOM 1456 C CA . THR A 1 178 ? -0.075 -4.561 -11.476 1.00 70.81 178 THR A CA 1
ATOM 1457 C C . THR A 1 178 ? 0.245 -3.341 -10.607 1.00 70.81 178 THR A C 1
ATOM 1459 O O . THR A 1 178 ? -0.435 -3.114 -9.613 1.00 70.81 178 THR A O 1
ATOM 1462 N N . ARG A 1 179 ? 1.258 -2.531 -10.951 1.00 72.81 179 ARG A N 1
ATOM 1463 C CA . ARG A 1 179 ? 1.625 -1.341 -10.154 1.00 72.81 179 ARG A CA 1
ATOM 1464 C C . ARG A 1 179 ? 0.552 -0.261 -10.215 1.00 72.81 179 ARG A C 1
ATOM 1466 O O . ARG A 1 179 ? 0.280 0.381 -9.206 1.00 72.81 179 ARG A O 1
ATOM 1473 N N . TYR A 1 180 ? -0.074 -0.085 -11.374 1.00 77.38 180 TYR A N 1
ATOM 1474 C CA . TYR A 1 180 ? -1.215 0.814 -11.508 1.00 77.38 180 TYR A CA 1
ATOM 1475 C C . TYR A 1 180 ? -2.389 0.363 -10.615 1.00 77.38 180 TYR A C 1
ATOM 1477 O O . TYR A 1 180 ? -2.954 1.176 -9.884 1.00 77.38 180 TYR A O 1
ATOM 1485 N N . TYR A 1 181 ? -2.690 -0.939 -10.576 1.00 76.31 181 TYR A N 1
ATOM 1486 C CA . TYR A 1 181 ? -3.733 -1.483 -9.698 1.00 76.31 181 TYR A CA 1
ATOM 1487 C C . TYR A 1 181 ? -3.419 -1.368 -8.222 1.00 76.31 181 TYR A C 1
ATOM 1489 O O . TYR A 1 181 ? -4.307 -1.035 -7.442 1.00 76.31 181 TYR A O 1
ATOM 1497 N N . LEU A 1 182 ? -2.165 -1.592 -7.835 1.00 75.81 182 LEU A N 1
ATOM 1498 C CA . LEU A 1 182 ? -1.736 -1.387 -6.458 1.00 75.81 182 LEU A CA 1
ATOM 1499 C C . LEU A 1 182 ? -1.899 0.078 -6.041 1.00 75.81 182 LEU A C 1
ATOM 1501 O O . LEU A 1 182 ? -2.383 0.327 -4.945 1.00 75.81 182 LEU A O 1
ATOM 1505 N N . ALA A 1 183 ? -1.600 1.038 -6.921 1.00 79.81 183 ALA A N 1
ATOM 1506 C CA . ALA A 1 183 ? -1.809 2.459 -6.645 1.00 79.81 183 ALA A CA 1
ATOM 1507 C C . ALA A 1 183 ? -3.283 2.809 -6.402 1.00 79.81 183 ALA A C 1
ATOM 1509 O O . ALA A 1 183 ? -3.609 3.456 -5.406 1.00 79.81 183 ALA A O 1
ATOM 1510 N N . MET A 1 184 ? -4.172 2.353 -7.292 1.00 79.25 184 MET A N 1
ATOM 1511 C CA . MET A 1 184 ? -5.615 2.533 -7.116 1.00 79.25 184 MET A CA 1
ATOM 1512 C C . MET A 1 184 ? -6.099 1.847 -5.836 1.00 79.25 184 MET A C 1
ATOM 1514 O O . MET A 1 184 ? -6.870 2.433 -5.083 1.00 79.25 184 MET A O 1
ATOM 1518 N N . ASN A 1 185 ? -5.609 0.637 -5.551 1.00 80.44 185 ASN A N 1
ATOM 1519 C CA . ASN A 1 185 ? -5.954 -0.090 -4.337 1.00 80.44 185 ASN A CA 1
ATOM 1520 C C . ASN A 1 185 ? -5.497 0.650 -3.072 1.00 80.44 185 ASN A C 1
ATOM 1522 O O . ASN A 1 185 ? -6.259 0.721 -2.118 1.00 80.44 185 ASN A O 1
ATOM 1526 N N . THR A 1 186 ? -4.302 1.246 -3.060 1.00 82.88 186 THR A N 1
ATOM 1527 C CA . THR A 1 186 ? -3.830 2.075 -1.938 1.00 82.88 186 THR A CA 1
ATOM 1528 C C . THR A 1 186 ? -4.762 3.259 -1.690 1.00 82.88 186 THR A C 1
ATOM 1530 O O . THR A 1 186 ? -5.090 3.549 -0.541 1.00 82.88 186 THR A O 1
ATOM 1533 N N . TYR A 1 187 ? -5.238 3.917 -2.749 1.00 83.31 187 TYR A N 1
ATOM 1534 C CA . TYR A 1 187 ? -6.188 5.021 -2.612 1.00 83.31 187 TYR A CA 1
ATOM 1535 C C . TYR A 1 187 ? -7.561 4.554 -2.109 1.00 83.31 187 TYR A C 1
ATOM 1537 O O . TYR A 1 187 ? -8.152 5.178 -1.231 1.00 83.31 187 TYR A O 1
ATOM 1545 N N . VAL A 1 188 ? -8.038 3.409 -2.600 1.00 81.12 188 VAL A N 1
ATOM 1546 C CA . VAL A 1 188 ? -9.265 2.774 -2.109 1.00 81.12 188 VAL A CA 1
ATOM 1547 C C . VAL A 1 188 ? -9.146 2.420 -0.620 1.00 81.12 188 VAL A C 1
ATOM 1549 O O . VAL A 1 188 ? -10.014 2.811 0.153 1.00 81.12 188 VAL A O 1
ATOM 1552 N N . VAL A 1 189 ? -8.055 1.767 -0.200 1.00 81.31 189 VAL A N 1
ATOM 1553 C CA . VAL A 1 189 ? -7.758 1.448 1.212 1.00 81.31 189 VAL A CA 1
ATOM 1554 C C . VAL A 1 189 ? -7.708 2.714 2.069 1.00 81.31 189 VAL A C 1
ATOM 1556 O O . VAL A 1 189 ? -8.229 2.751 3.180 1.00 81.31 189 VAL A O 1
ATOM 1559 N N . PHE A 1 190 ? -7.111 3.791 1.559 1.00 83.75 190 PHE A N 1
ATOM 1560 C CA . PHE A 1 190 ? -7.128 5.073 2.254 1.00 83.75 190 PHE A CA 1
ATOM 1561 C C . PHE A 1 190 ? -8.569 5.551 2.517 1.00 83.75 190 PHE A C 1
ATOM 1563 O O . PHE A 1 190 ? -8.904 5.891 3.650 1.00 83.75 190 PHE A O 1
ATOM 1570 N N . LEU A 1 191 ? -9.452 5.510 1.519 1.00 82.50 191 LEU A N 1
ATOM 1571 C CA . LEU A 1 191 ? -10.853 5.922 1.677 1.00 82.50 191 LEU A CA 1
ATOM 1572 C C . LEU A 1 191 ? -11.671 4.976 2.583 1.00 82.50 191 LEU A C 1
ATOM 1574 O O . LEU A 1 191 ? -12.627 5.416 3.233 1.00 82.50 191 LEU A O 1
ATOM 1578 N N . THR A 1 192 ? -11.294 3.693 2.681 1.00 79.44 192 THR A N 1
ATOM 1579 C CA . THR A 1 192 ? -11.937 2.727 3.596 1.00 79.44 192 THR A CA 1
ATOM 1580 C C . THR A 1 192 ? -11.519 2.922 5.052 1.00 79.44 192 THR A C 1
ATOM 1582 O O . THR A 1 192 ? -12.280 2.580 5.955 1.00 79.44 192 THR A O 1
ATOM 1585 N N . ILE A 1 193 ? -10.364 3.542 5.300 1.00 78.38 193 ILE A N 1
ATOM 1586 C CA . ILE A 1 193 ? -9.917 3.919 6.646 1.00 78.38 193 ILE A CA 1
ATOM 1587 C C . ILE A 1 193 ? -10.444 5.312 7.019 1.00 78.38 193 ILE A C 1
ATOM 1589 O O . ILE A 1 193 ? -10.978 5.500 8.116 1.00 78.38 193 ILE A O 1
ATOM 1593 N N . TYR A 1 194 ? -10.336 6.288 6.111 1.00 81.50 194 TYR A N 1
ATOM 1594 C CA . TYR A 1 194 ? -10.537 7.704 6.417 1.00 81.50 194 TYR A CA 1
ATOM 1595 C C . TYR A 1 194 ? -11.846 8.270 5.846 1.00 81.50 194 TYR A C 1
ATOM 1597 O O . TYR A 1 194 ? -11.924 8.712 4.701 1.00 81.50 194 TYR A O 1
ATOM 1605 N N . ALA A 1 195 ? -12.874 8.351 6.693 1.00 75.31 195 ALA A N 1
ATOM 1606 C CA . ALA A 1 195 ? -14.203 8.849 6.330 1.00 75.31 195 ALA A CA 1
ATOM 1607 C C . ALA A 1 195 ? -14.213 10.318 5.874 1.00 75.31 195 ALA A C 1
ATOM 1609 O O . ALA A 1 195 ? -15.070 10.724 5.096 1.00 75.31 195 ALA A O 1
ATOM 1610 N N . GLY A 1 196 ? -13.285 11.133 6.386 1.00 71.81 196 GLY A N 1
ATOM 1611 C CA . GLY A 1 196 ? -13.240 12.577 6.133 1.00 71.81 196 GLY A CA 1
ATOM 1612 C C . GLY A 1 196 ? -12.841 12.980 4.709 1.00 71.81 196 GLY A C 1
ATOM 1613 O O . GLY A 1 196 ? -12.880 14.167 4.399 1.00 71.81 196 GLY A O 1
ATOM 1614 N N . PHE A 1 197 ? -12.451 12.028 3.855 1.00 77.94 197 PHE A N 1
ATOM 1615 C CA . PHE A 1 197 ? -11.870 12.310 2.536 1.00 77.94 197 PHE A CA 1
ATOM 1616 C C . PHE A 1 197 ? -12.678 11.762 1.353 1.00 77.94 197 PHE A C 1
ATOM 1618 O O . PHE A 1 197 ? -12.258 11.949 0.212 1.00 77.94 197 PHE A O 1
ATOM 1625 N N . GLY A 1 198 ? -13.831 11.134 1.608 1.00 79.94 198 GLY A N 1
ATOM 1626 C CA . GLY A 1 198 ? -14.754 10.649 0.578 1.00 79.94 198 GLY A CA 1
ATOM 1627 C C . GLY A 1 198 ? -15.139 9.178 0.728 1.00 79.94 198 GLY A C 1
ATOM 1628 O O . GLY A 1 198 ? -14.695 8.484 1.646 1.00 79.94 198 GLY A O 1
ATOM 1629 N N . GLU A 1 199 ? -15.985 8.712 -0.190 1.00 81.75 199 GLU A N 1
ATOM 1630 C CA . GLU A 1 199 ? -16.434 7.320 -0.281 1.00 81.75 199 GLU A CA 1
ATOM 1631 C C . GLU A 1 199 ? -15.582 6.530 -1.295 1.00 81.75 199 GLU A C 1
ATOM 1633 O O . GLU A 1 199 ? -15.179 7.085 -2.322 1.00 81.75 199 GLU A O 1
ATOM 1638 N N . PRO A 1 200 ? -15.284 5.244 -1.035 1.00 81.75 200 PRO A N 1
ATOM 1639 C CA . PRO A 1 200 ? -14.423 4.437 -1.898 1.00 81.75 200 PRO A CA 1
ATOM 1640 C C . PRO A 1 200 ? -15.121 3.891 -3.157 1.00 81.75 200 PRO A C 1
ATOM 1642 O O . PRO A 1 200 ? -14.427 3.399 -4.048 1.00 81.75 200 PRO A O 1
ATOM 1645 N N . ASP A 1 201 ? -16.457 3.947 -3.248 1.00 79.81 201 ASP A N 1
ATOM 1646 C CA . ASP A 1 201 ? -17.262 3.210 -4.238 1.00 79.81 201 ASP A CA 1
ATOM 1647 C C . ASP A 1 201 ? -16.889 3.492 -5.690 1.00 79.81 201 ASP A C 1
ATOM 1649 O O . ASP A 1 201 ? -16.754 2.566 -6.493 1.00 79.81 201 ASP A O 1
ATOM 1653 N N . GLU A 1 202 ? -16.696 4.765 -6.037 1.00 82.19 202 GLU A N 1
ATOM 1654 C CA . GLU A 1 202 ? -16.370 5.167 -7.404 1.00 82.19 202 GLU A CA 1
ATOM 1655 C C . GLU A 1 202 ? -15.040 4.540 -7.850 1.00 82.19 202 GLU A C 1
ATOM 1657 O O . GLU A 1 202 ? -14.972 3.840 -8.865 1.00 82.19 202 GLU A O 1
ATOM 1662 N N . TYR A 1 203 ? -13.989 4.723 -7.049 1.00 80.31 203 TYR A N 1
ATOM 1663 C CA . TYR A 1 203 ? -12.650 4.204 -7.329 1.00 80.31 203 TYR A CA 1
ATOM 1664 C C . TYR A 1 203 ? -12.602 2.674 -7.276 1.00 80.31 203 TYR A C 1
ATOM 1666 O O . TYR A 1 203 ? -11.927 2.040 -8.092 1.00 80.31 203 TYR A O 1
ATOM 1674 N N . ALA A 1 204 ? -13.366 2.063 -6.371 1.00 76.38 204 ALA A N 1
ATOM 1675 C CA . ALA A 1 204 ? -13.513 0.617 -6.294 1.00 76.38 204 ALA A CA 1
ATOM 1676 C C . ALA A 1 204 ? -14.193 0.036 -7.540 1.00 76.38 204 ALA A C 1
ATOM 1678 O O . ALA A 1 204 ? -13.744 -0.981 -8.078 1.00 76.38 204 ALA A O 1
ATOM 1679 N N . HIS A 1 205 ? -15.245 0.691 -8.040 1.00 79.06 205 HIS A N 1
ATOM 1680 C CA . HIS A 1 205 ? -15.930 0.277 -9.260 1.00 79.06 205 HIS A CA 1
ATOM 1681 C C . HIS A 1 205 ? -15.001 0.360 -10.476 1.00 79.06 205 HIS A C 1
ATOM 1683 O O . HIS A 1 205 ? -14.936 -0.581 -11.276 1.00 79.06 205 HIS A O 1
ATOM 1689 N N . GLN A 1 206 ? -14.230 1.447 -10.585 1.00 80.44 206 GLN A N 1
ATOM 1690 C CA . GLN A 1 206 ? -13.224 1.605 -11.635 1.00 80.44 206 GLN A CA 1
ATOM 1691 C C . GLN A 1 206 ? -12.169 0.490 -11.580 1.00 80.44 206 GLN A C 1
ATOM 1693 O O . GLN A 1 206 ? -11.886 -0.140 -12.602 1.00 80.44 206 GLN A O 1
ATOM 1698 N N . LEU A 1 207 ? -11.633 0.192 -10.394 1.00 76.00 207 LEU A N 1
ATOM 1699 C CA . LEU A 1 207 ? -10.629 -0.856 -10.209 1.00 76.00 207 LEU A CA 1
ATOM 1700 C C . LEU A 1 207 ? -11.182 -2.249 -10.555 1.00 76.00 207 LEU A C 1
ATOM 1702 O O . LEU A 1 207 ? -10.539 -3.005 -11.284 1.00 76.00 207 LEU A O 1
ATOM 1706 N N . LYS A 1 208 ? -12.416 -2.563 -10.136 1.00 74.69 208 LYS A N 1
ATOM 1707 C CA . LYS A 1 208 ? -13.101 -3.822 -10.481 1.00 74.69 208 LYS A CA 1
ATOM 1708 C C . LYS A 1 208 ? -13.281 -3.987 -11.990 1.00 74.69 208 LYS A C 1
ATOM 1710 O O . LYS A 1 208 ? -13.072 -5.080 -12.515 1.00 74.69 208 LYS A O 1
ATOM 1715 N N . LYS A 1 209 ? -13.671 -2.918 -12.695 1.00 77.94 209 LYS A N 1
ATOM 1716 C CA . LYS A 1 209 ? -13.839 -2.936 -14.157 1.00 77.94 209 LYS A CA 1
ATOM 1717 C C . LYS A 1 209 ? -12.519 -3.245 -14.865 1.00 77.94 209 LYS A C 1
ATOM 1719 O O . LYS A 1 209 ? -12.519 -4.025 -15.812 1.00 77.94 209 LYS A O 1
ATOM 1724 N N . LYS A 1 210 ? -11.411 -2.667 -14.393 1.00 72.81 210 LYS A N 1
ATOM 1725 C CA . LYS A 1 210 ? -10.086 -2.877 -14.989 1.00 72.81 210 LYS A CA 1
ATOM 1726 C C . LYS A 1 210 ? -9.526 -4.275 -14.727 1.00 72.81 210 LYS A C 1
ATOM 1728 O O . LYS A 1 210 ? -9.102 -4.923 -15.673 1.00 72.81 210 LYS A O 1
ATOM 1733 N N . ILE A 1 211 ? -9.634 -4.783 -13.496 1.00 67.56 211 ILE A N 1
ATOM 1734 C CA . ILE A 1 211 ? -9.225 -6.159 -13.158 1.00 67.56 211 ILE A CA 1
ATOM 1735 C C . ILE A 1 211 ? -9.961 -7.185 -14.031 1.00 67.56 211 ILE A C 1
ATOM 1737 O O . ILE A 1 211 ? -9.344 -8.094 -14.572 1.00 67.56 211 ILE A O 1
ATOM 1741 N N . LYS A 1 212 ? -11.278 -7.022 -14.226 1.00 69.44 212 LYS A N 1
ATOM 1742 C CA . LYS A 1 212 ? -12.056 -7.916 -15.100 1.00 69.44 212 LYS A CA 1
ATOM 1743 C C . LYS A 1 212 ? -11.590 -7.893 -16.558 1.00 69.44 212 LYS A C 1
ATOM 1745 O O . LYS A 1 212 ? -11.707 -8.909 -17.235 1.00 69.44 212 LYS A O 1
ATOM 1750 N N . ALA A 1 213 ? -11.113 -6.748 -17.043 1.00 70.00 213 ALA A N 1
ATOM 1751 C CA . ALA A 1 213 ? -10.680 -6.584 -18.426 1.00 70.00 213 ALA A CA 1
ATOM 1752 C C . ALA A 1 213 ? -9.312 -7.232 -18.708 1.00 70.00 213 ALA A C 1
ATOM 1754 O O . ALA A 1 213 ? -9.093 -7.689 -19.824 1.00 70.00 213 ALA A O 1
ATOM 1755 N N . GLU A 1 214 ? -8.416 -7.307 -17.718 1.00 62.97 214 GLU A N 1
ATOM 1756 C CA . GLU A 1 214 ? -7.054 -7.854 -17.876 1.00 62.97 214 GLU A CA 1
ATOM 1757 C C . GLU A 1 214 ? -6.907 -9.327 -17.442 1.00 62.97 214 GLU A C 1
ATOM 1759 O O . GLU A 1 214 ? -5.799 -9.853 -17.381 1.00 62.97 214 GLU A O 1
ATOM 1764 N N . GLY A 1 215 ? -8.025 -10.017 -17.193 1.00 55.53 215 GLY A N 1
ATOM 1765 C CA . GLY A 1 215 ? -8.054 -11.391 -16.687 1.00 55.53 215 GLY A CA 1
ATOM 1766 C C . GLY A 1 215 ? -8.143 -11.415 -15.160 1.00 55.53 215 GLY A C 1
ATOM 1767 O O . GLY A 1 215 ? -7.484 -10.632 -14.489 1.00 55.53 215 GLY A O 1
ATOM 1768 N N . ASN A 1 216 ? -9.008 -12.287 -14.624 1.00 53.38 216 ASN A N 1
ATOM 1769 C CA . ASN A 1 216 ? -9.490 -12.346 -13.231 1.00 53.38 216 ASN A CA 1
ATOM 1770 C C . ASN A 1 216 ? -8.405 -12.541 -12.143 1.00 53.38 216 ASN A C 1
ATOM 1772 O O . ASN A 1 216 ? -8.504 -13.457 -11.334 1.00 53.38 216 ASN A O 1
ATOM 1776 N N . ILE A 1 217 ? -7.416 -11.660 -12.032 1.00 55.16 217 ILE A N 1
ATOM 1777 C CA . ILE A 1 217 ? -6.590 -11.559 -10.832 1.00 55.16 217 ILE A CA 1
ATOM 1778 C C . ILE A 1 217 ? -7.430 -10.790 -9.817 1.00 55.16 217 ILE A C 1
ATOM 1780 O O . ILE A 1 217 ? -7.312 -9.571 -9.675 1.00 55.16 217 ILE A O 1
ATOM 1784 N N . ALA A 1 218 ? -8.345 -11.482 -9.134 1.00 54.69 218 ALA A N 1
ATOM 1785 C CA . ALA A 1 218 ? -8.987 -10.913 -7.961 1.00 54.69 218 ALA A CA 1
ATOM 1786 C C . ALA A 1 218 ? -7.879 -10.612 -6.943 1.00 54.69 218 ALA A C 1
ATOM 1788 O O . ALA A 1 218 ? -7.356 -11.501 -6.275 1.00 54.69 218 ALA A O 1
ATOM 1789 N N . LEU A 1 219 ? -7.471 -9.345 -6.862 1.00 66.75 219 LEU A N 1
ATOM 1790 C CA . LEU A 1 219 ? -6.510 -8.902 -5.866 1.00 66.75 219 LEU A CA 1
ATOM 1791 C C . LEU A 1 219 ? -7.196 -9.030 -4.508 1.00 66.75 219 LEU A C 1
ATOM 1793 O O . LEU A 1 219 ? -8.083 -8.238 -4.185 1.00 66.75 219 LEU A O 1
ATOM 1797 N N . ALA A 1 220 ? -6.793 -10.025 -3.718 1.00 69.25 220 ALA A N 1
ATOM 1798 C CA . ALA A 1 220 ? -7.358 -10.272 -2.394 1.00 69.25 220 ALA A CA 1
ATOM 1799 C C . ALA A 1 220 ? -7.396 -8.980 -1.552 1.00 69.25 220 ALA A C 1
ATOM 1801 O O . ALA A 1 220 ? -8.412 -8.676 -0.934 1.00 69.25 220 ALA A O 1
ATOM 1802 N N . ASN A 1 221 ? -6.351 -8.147 -1.650 1.00 70.19 221 ASN A N 1
ATOM 1803 C CA . ASN A 1 221 ? -6.246 -6.837 -0.990 1.00 70.19 221 ASN A CA 1
ATOM 1804 C C . ASN A 1 221 ? -7.403 -5.879 -1.307 1.00 70.19 221 ASN A C 1
ATOM 1806 O O . ASN A 1 221 ? -7.851 -5.164 -0.414 1.00 70.19 221 ASN A O 1
ATOM 1810 N N . LEU A 1 222 ? -7.903 -5.872 -2.546 1.00 72.94 222 LEU A N 1
ATOM 1811 C CA . LEU A 1 222 ? -9.056 -5.054 -2.923 1.00 72.94 222 LEU A CA 1
ATOM 1812 C C . LEU A 1 222 ? -10.329 -5.573 -2.267 1.00 72.94 222 LEU A C 1
ATOM 1814 O O . LEU A 1 222 ? -11.103 -4.798 -1.711 1.00 72.94 222 LEU A O 1
ATOM 1818 N N . CYS A 1 223 ? -10.539 -6.889 -2.320 1.00 72.62 223 CYS A N 1
ATOM 1819 C CA . CYS A 1 223 ? -1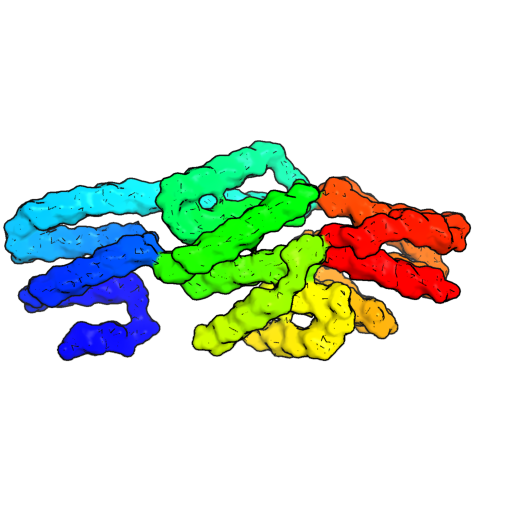1.703 -7.505 -1.694 1.00 72.62 223 CYS A CA 1
ATOM 1820 C C . CYS A 1 223 ? -11.705 -7.222 -0.189 1.00 72.62 223 CYS A C 1
ATOM 1822 O O . CYS A 1 223 ? -12.744 -6.895 0.367 1.00 72.62 223 CYS A O 1
ATOM 1824 N N . TYR A 1 224 ? -10.539 -7.257 0.455 1.00 76.38 224 TYR A N 1
ATOM 1825 C CA . TYR A 1 224 ? -10.383 -6.902 1.861 1.00 76.38 224 TYR A CA 1
ATOM 1826 C C . TYR A 1 224 ? -10.729 -5.445 2.172 1.00 76.38 224 TYR A C 1
ATOM 1828 O O . TYR A 1 224 ? -11.503 -5.212 3.097 1.00 76.38 224 TYR A O 1
ATOM 1836 N N . ALA A 1 225 ? -10.246 -4.487 1.375 1.00 76.44 225 ALA A N 1
ATOM 1837 C CA . ALA A 1 225 ? -10.616 -3.080 1.532 1.00 76.44 225 ALA A CA 1
ATOM 1838 C C . ALA A 1 225 ? -12.137 -2.881 1.399 1.00 76.44 225 ALA A C 1
ATOM 1840 O O . ALA A 1 225 ? -12.768 -2.192 2.198 1.00 76.44 225 ALA A O 1
ATOM 1841 N N . MET A 1 226 ? -12.758 -3.547 0.423 1.00 77.62 226 MET A N 1
ATOM 1842 C CA . MET A 1 226 ? -14.206 -3.484 0.217 1.00 77.62 226 MET A CA 1
ATOM 1843 C C . MET A 1 226 ? -15.007 -4.151 1.330 1.00 77.62 226 MET A C 1
ATOM 1845 O O . MET A 1 226 ? -16.037 -3.628 1.744 1.00 77.62 226 MET A O 1
ATOM 1849 N N . LEU A 1 227 ? -14.535 -5.279 1.852 1.00 78.81 227 LEU A N 1
ATOM 1850 C CA . LEU A 1 227 ? -15.162 -5.922 3.001 1.00 78.81 227 LEU A CA 1
ATOM 1851 C C . LEU A 1 227 ? -15.114 -5.021 4.232 1.00 78.81 227 LEU A C 1
ATOM 1853 O O . LEU A 1 227 ? -16.117 -4.908 4.934 1.00 78.81 227 LEU A O 1
ATOM 1857 N N . GLU A 1 228 ? -13.983 -4.355 4.460 1.00 80.06 228 GLU A N 1
ATOM 1858 C CA . GLU A 1 228 ? -13.829 -3.374 5.530 1.00 80.06 228 GLU A CA 1
ATOM 1859 C C . GLU A 1 228 ? -14.838 -2.226 5.373 1.00 80.06 228 GLU A C 1
ATOM 1861 O O . GLU A 1 228 ? -15.577 -1.911 6.310 1.00 80.06 228 GLU A O 1
ATOM 1866 N N . TYR A 1 229 ? -14.963 -1.679 4.161 1.00 78.00 229 TYR A N 1
ATOM 1867 C CA . TYR A 1 229 ? -15.979 -0.679 3.843 1.00 78.00 229 TYR A CA 1
ATOM 1868 C C . TYR A 1 229 ? -17.405 -1.161 4.155 1.00 78.00 229 TYR A C 1
ATOM 1870 O O . TYR A 1 229 ? -18.131 -0.489 4.892 1.00 78.00 229 TYR A O 1
ATOM 1878 N N . CYS A 1 230 ? -17.794 -2.341 3.660 1.00 78.06 230 CYS A N 1
ATOM 1879 C CA . CYS A 1 230 ? -19.137 -2.891 3.859 1.00 78.06 230 CYS A CA 1
ATOM 1880 C C . CYS A 1 230 ? -19.469 -3.142 5.337 1.00 78.06 230 CYS A C 1
ATOM 1882 O O . CYS A 1 230 ? -20.624 -2.997 5.743 1.00 78.06 230 CYS A O 1
ATOM 1884 N N . ILE A 1 231 ? -18.477 -3.503 6.157 1.00 78.31 231 ILE A N 1
ATOM 1885 C CA . ILE A 1 231 ? -18.656 -3.659 7.608 1.00 78.31 231 ILE A CA 1
ATOM 1886 C C . ILE A 1 231 ? -18.960 -2.311 8.257 1.00 78.31 231 ILE A C 1
ATOM 1888 O O . ILE A 1 231 ? -19.871 -2.217 9.083 1.00 78.31 231 ILE A O 1
ATOM 1892 N N . TYR A 1 232 ? -18.250 -1.253 7.863 1.00 72.75 232 TYR A N 1
ATOM 1893 C CA . TYR A 1 232 ? -18.458 0.083 8.419 1.00 72.75 232 TYR A CA 1
ATOM 1894 C C . TYR A 1 232 ? -19.762 0.740 7.946 1.00 72.75 232 TYR A C 1
ATOM 1896 O O . TYR A 1 232 ? -20.373 1.495 8.708 1.00 72.75 232 TYR A O 1
ATOM 1904 N N . THR A 1 233 ? -20.238 0.420 6.741 1.00 73.06 233 THR A N 1
ATOM 1905 C CA . THR A 1 233 ? -21.530 0.899 6.219 1.00 73.06 233 THR A CA 1
ATOM 1906 C C . THR A 1 233 ? -22.715 -0.002 6.562 1.00 73.06 233 THR A C 1
ATOM 1908 O O . THR A 1 233 ? -23.859 0.393 6.345 1.00 73.06 233 THR A O 1
ATOM 1911 N N . PHE A 1 234 ? -22.484 -1.160 7.193 1.00 74.88 234 PHE A N 1
ATOM 1912 C CA . PHE A 1 234 ? -23.506 -2.173 7.496 1.00 74.88 234 PHE A CA 1
ATOM 1913 C C . PHE A 1 234 ? -24.207 -2.719 6.235 1.00 74.88 234 PHE A C 1
ATOM 1915 O O . PHE A 1 234 ? -25.393 -3.056 6.270 1.00 74.88 234 PHE A O 1
ATOM 1922 N N . SER A 1 235 ? -23.475 -2.824 5.122 1.00 77.94 235 SER A N 1
ATOM 1923 C CA . SER A 1 235 ? -23.985 -3.314 3.837 1.00 77.94 235 SER A CA 1
ATOM 1924 C C . SER A 1 235 ? -23.800 -4.830 3.697 1.00 77.94 235 SER A C 1
ATOM 1926 O O . SER A 1 235 ? -22.789 -5.326 3.193 1.00 77.94 235 SER A O 1
ATOM 1928 N N . LYS A 1 236 ? -24.795 -5.603 4.154 1.00 73.19 236 LYS A N 1
ATOM 1929 C CA . LYS A 1 236 ? -24.737 -7.078 4.154 1.00 73.19 236 LYS A CA 1
ATOM 1930 C C . LYS A 1 236 ? -24.614 -7.680 2.751 1.00 73.19 236 LYS A C 1
ATOM 1932 O O . LYS A 1 236 ? -23.738 -8.504 2.506 1.00 73.19 236 LYS A O 1
ATOM 1937 N N . LYS A 1 237 ? -25.484 -7.255 1.829 1.00 79.38 237 LYS A N 1
ATOM 1938 C CA . LYS A 1 237 ? -25.548 -7.794 0.461 1.00 79.38 237 LYS A CA 1
ATOM 1939 C C . LYS A 1 237 ? -24.226 -7.597 -0.287 1.00 79.38 237 LYS A C 1
ATOM 1941 O O . LYS A 1 237 ? -23.782 -8.486 -1.007 1.00 79.38 237 LYS A O 1
ATOM 1946 N N . GLU A 1 238 ? -23.591 -6.442 -0.108 1.00 76.38 238 GLU A N 1
ATOM 1947 C CA . GLU A 1 238 ? -22.294 -6.163 -0.727 1.00 76.38 238 GLU A CA 1
ATOM 1948 C C . GLU A 1 238 ? -21.167 -6.934 -0.043 1.00 76.38 238 GLU A C 1
ATOM 1950 O O . GLU A 1 238 ? -20.313 -7.479 -0.736 1.00 76.38 238 GLU A O 1
ATOM 1955 N N . SER A 1 239 ? -21.196 -7.068 1.288 1.00 78.88 239 SER A N 1
ATOM 1956 C CA . SER A 1 239 ? -20.229 -7.895 2.020 1.00 78.88 239 SER A CA 1
ATOM 1957 C C . SER A 1 239 ? -20.223 -9.347 1.523 1.00 78.88 239 SER A C 1
ATOM 1959 O O . SER A 1 239 ? -19.157 -9.902 1.267 1.00 78.88 239 SER A O 1
ATOM 1961 N N . GLU A 1 240 ? -21.394 -9.955 1.317 1.00 81.88 240 GLU A N 1
ATOM 1962 C CA . GLU A 1 240 ? -21.508 -11.313 0.763 1.00 81.88 240 GLU A CA 1
ATOM 1963 C C . GLU A 1 240 ? -20.958 -11.402 -0.667 1.00 81.88 240 GLU A C 1
ATOM 1965 O O . GLU A 1 240 ? -20.222 -12.336 -0.991 1.00 81.88 240 GLU A O 1
ATOM 1970 N N . ALA A 1 241 ? -21.244 -10.402 -1.506 1.00 81.12 241 ALA A N 1
ATOM 1971 C CA . ALA A 1 241 ? -20.701 -10.338 -2.858 1.00 81.12 241 ALA A CA 1
ATOM 1972 C C . ALA A 1 241 ? -19.164 -10.248 -2.856 1.00 81.12 241 ALA A C 1
ATOM 1974 O O . ALA A 1 241 ? -18.512 -10.938 -3.636 1.00 81.12 241 ALA A O 1
ATOM 1975 N N . TRP A 1 242 ? -18.572 -9.443 -1.970 1.00 79.50 242 TRP A N 1
ATOM 1976 C CA . TRP A 1 242 ? -17.117 -9.312 -1.863 1.00 79.50 242 TRP A CA 1
ATOM 1977 C C . TRP A 1 242 ? -16.440 -10.535 -1.242 1.00 79.50 242 TRP A C 1
ATOM 1979 O O . TRP A 1 242 ? -15.335 -10.877 -1.656 1.00 79.50 242 TRP A O 1
ATOM 1989 N N . LEU A 1 243 ? -17.096 -11.240 -0.313 1.00 80.19 243 LEU A N 1
ATOM 1990 C CA . LEU A 1 243 ? -16.606 -12.528 0.191 1.00 80.19 243 LEU A CA 1
ATOM 1991 C C . LEU A 1 243 ? -16.544 -13.570 -0.930 1.00 80.19 243 LEU A C 1
ATOM 1993 O O . LEU A 1 243 ? -15.550 -14.280 -1.051 1.00 80.19 243 LEU A O 1
ATOM 1997 N N . HIS A 1 244 ? -17.569 -13.615 -1.781 1.00 81.19 244 HIS A N 1
ATOM 1998 C CA . HIS A 1 244 ? -17.592 -14.510 -2.934 1.00 81.19 244 HIS A CA 1
ATOM 1999 C C . HIS A 1 244 ? -16.503 -14.169 -3.966 1.00 81.19 244 HIS A C 1
ATOM 2001 O O . HIS A 1 244 ? -15.903 -15.066 -4.554 1.00 81.19 244 HIS A O 1
ATOM 2007 N N . GLU A 1 245 ? -16.216 -12.884 -4.195 1.00 76.69 245 GLU A N 1
ATOM 2008 C CA . GLU A 1 245 ? -15.098 -12.482 -5.060 1.00 76.69 245 GLU A CA 1
ATOM 2009 C C . GLU A 1 245 ? -13.734 -12.818 -4.437 1.00 76.69 245 GLU A C 1
ATOM 2011 O O . GLU A 1 245 ? -12.833 -13.250 -5.153 1.00 76.69 245 GLU A O 1
ATOM 2016 N N . LEU A 1 246 ? -13.589 -12.697 -3.112 1.00 76.62 246 LEU A N 1
ATOM 2017 C CA . LEU A 1 246 ? -12.370 -13.083 -2.397 1.00 76.62 246 LEU A CA 1
ATOM 2018 C C . LEU A 1 246 ? -12.070 -14.583 -2.530 1.00 76.62 246 LEU A C 1
ATOM 2020 O O . LEU A 1 246 ? -10.907 -14.966 -2.632 1.00 76.62 246 LEU A O 1
ATOM 2024 N N . ASP A 1 247 ? -13.093 -15.439 -2.558 1.00 77.75 247 ASP A N 1
ATOM 2025 C CA . ASP A 1 247 ? -12.909 -16.887 -2.718 1.00 77.75 247 ASP A CA 1
ATOM 2026 C C . ASP A 1 247 ? -12.336 -17.284 -4.089 1.00 77.75 247 ASP A C 1
ATOM 2028 O O . ASP A 1 247 ? -11.810 -18.389 -4.228 1.00 77.75 247 ASP A O 1
ATOM 2032 N N . LYS A 1 248 ? -12.378 -16.373 -5.069 1.00 75.19 248 LYS A N 1
ATOM 2033 C CA . LYS A 1 248 ? -11.782 -16.535 -6.404 1.00 75.19 248 LYS A CA 1
ATOM 2034 C C . LYS A 1 248 ? -10.345 -16.009 -6.505 1.00 75.19 248 LYS A C 1
ATOM 2036 O O . LYS A 1 248 ? -9.761 -16.104 -7.577 1.00 75.19 248 LYS A O 1
ATOM 2041 N N . ALA A 1 249 ? -9.796 -15.404 -5.449 1.00 69.88 249 ALA A N 1
ATOM 2042 C CA . ALA A 1 249 ? -8.449 -14.837 -5.472 1.00 69.88 249 ALA A CA 1
ATOM 2043 C C . ALA A 1 249 ? -7.361 -15.925 -5.427 1.00 69.88 249 ALA A C 1
ATOM 2045 O O . ALA A 1 249 ? -7.441 -16.847 -4.611 1.00 69.88 249 ALA A O 1
ATOM 2046 N N . ASP A 1 250 ? -6.323 -15.764 -6.257 1.00 62.09 250 ASP A N 1
ATOM 2047 C CA . ASP A 1 250 ? -5.219 -16.727 -6.410 1.00 62.09 250 ASP A CA 1
ATOM 2048 C C . ASP A 1 250 ? -4.376 -16.899 -5.133 1.00 62.09 250 ASP A C 1
ATOM 2050 O O . ASP A 1 250 ? -3.918 -18.001 -4.839 1.00 62.09 250 ASP A O 1
ATOM 2054 N N . ASP A 1 251 ? -4.205 -15.837 -4.335 1.00 65.25 251 ASP A N 1
ATOM 2055 C CA . ASP A 1 251 ? -3.504 -15.893 -3.047 1.00 65.25 251 ASP A CA 1
ATOM 2056 C C . ASP A 1 251 ? -4.361 -15.314 -1.916 1.00 65.25 251 ASP A C 1
ATOM 2058 O O . ASP A 1 251 ? -4.618 -14.111 -1.831 1.00 65.25 251 ASP A O 1
ATOM 2062 N N . ARG A 1 252 ? -4.786 -16.203 -1.013 1.00 65.62 252 ARG A N 1
ATOM 2063 C CA . ARG A 1 252 ? -5.554 -15.876 0.199 1.00 65.62 252 ARG A CA 1
ATOM 2064 C C . ARG A 1 252 ? -4.714 -15.981 1.476 1.00 65.62 252 ARG A C 1
ATOM 2066 O O . ARG A 1 252 ? -5.191 -15.605 2.546 1.00 65.62 252 ARG A O 1
ATOM 2073 N N . SER A 1 253 ? -3.487 -16.495 1.378 1.00 61.66 253 SER A N 1
ATOM 2074 C CA . SER A 1 253 ? -2.698 -16.975 2.518 1.00 61.66 253 SER A CA 1
ATOM 2075 C C . SER A 1 253 ? -2.216 -15.843 3.430 1.00 61.66 253 SER A C 1
ATOM 2077 O O . SER A 1 253 ? -2.336 -15.946 4.648 1.00 61.66 253 SER A O 1
ATOM 2079 N N . LYS A 1 254 ? -1.779 -14.713 2.857 1.00 62.25 254 LYS A N 1
ATOM 2080 C CA . LYS A 1 254 ? -1.220 -13.577 3.614 1.00 62.25 254 LYS A CA 1
ATOM 2081 C C . LYS A 1 254 ? -2.250 -12.808 4.463 1.00 62.25 254 LYS A C 1
ATOM 2083 O O . LYS A 1 254 ? -1.876 -12.022 5.326 1.00 62.25 254 LYS A O 1
ATOM 2088 N N . PHE A 1 255 ? -3.545 -13.035 4.246 1.00 71.81 255 PHE A N 1
ATOM 2089 C CA . PHE A 1 255 ? -4.619 -12.221 4.831 1.00 71.81 255 PHE A CA 1
ATOM 2090 C C . PHE A 1 255 ? -5.747 -13.046 5.452 1.00 71.81 255 PHE A C 1
ATOM 2092 O O . PHE A 1 255 ? -6.822 -12.518 5.738 1.00 71.81 255 PHE A O 1
ATOM 2099 N N . ILE A 1 256 ? -5.522 -14.339 5.681 1.00 80.69 256 ILE A N 1
ATOM 2100 C CA . ILE A 1 256 ? -6.549 -15.215 6.245 1.00 80.69 256 ILE A CA 1
ATOM 2101 C C . ILE A 1 256 ? -7.021 -14.737 7.628 1.00 80.69 256 ILE A C 1
ATOM 2103 O O . ILE A 1 256 ? -8.224 -14.725 7.888 1.00 80.69 256 ILE A O 1
ATOM 2107 N N . GLN A 1 257 ? -6.115 -14.220 8.467 1.00 85.31 257 GLN A N 1
ATOM 2108 C CA . GLN A 1 257 ? -6.504 -13.628 9.750 1.00 85.31 257 GLN A CA 1
ATOM 2109 C C . GLN A 1 257 ? -7.302 -12.348 9.545 1.00 85.31 257 GLN A C 1
ATOM 2111 O O . GLN A 1 257 ? -8.371 -12.201 10.127 1.00 85.31 257 GLN A O 1
ATOM 2116 N N . TYR A 1 258 ? -6.884 -11.474 8.632 1.00 83.19 258 TYR A N 1
ATOM 2117 C CA . TYR A 1 258 ? -7.663 -10.283 8.293 1.00 83.19 258 TYR A CA 1
ATOM 2118 C C . TYR A 1 258 ? -9.099 -10.633 7.852 1.00 83.19 258 TYR A C 1
ATOM 2120 O O . TYR A 1 258 ? -10.060 -10.025 8.323 1.00 83.19 258 TYR A O 1
ATOM 2128 N N . ARG A 1 259 ? -9.277 -11.701 7.056 1.00 85.38 259 ARG A N 1
ATOM 2129 C CA . ARG A 1 259 ? -10.601 -12.243 6.698 1.00 85.38 259 ARG A CA 1
ATOM 2130 C C . ARG A 1 259 ? -11.428 -12.605 7.931 1.00 85.38 259 ARG A C 1
ATOM 2132 O O . ARG A 1 259 ? -12.577 -12.179 8.032 1.00 85.38 259 ARG A O 1
ATOM 2139 N N . TYR A 1 260 ? -10.879 -13.395 8.854 1.00 90.12 260 TYR A N 1
ATOM 2140 C CA . TYR A 1 260 ? -11.612 -13.797 10.058 1.00 90.12 260 TYR A CA 1
ATOM 2141 C C . TYR A 1 260 ? -11.966 -12.604 10.943 1.00 90.12 260 TYR A C 1
ATOM 2143 O O . TYR A 1 260 ? -13.064 -12.570 11.497 1.00 90.12 260 TYR A O 1
ATOM 2151 N N . GLY A 1 261 ? -11.088 -11.603 11.024 1.00 89.94 261 GLY A N 1
ATOM 2152 C CA . GLY A 1 261 ? -11.374 -10.373 11.752 1.00 89.94 261 GLY A CA 1
ATOM 2153 C C . GLY A 1 261 ? -12.549 -9.603 11.152 1.00 89.94 261 GLY A C 1
ATOM 2154 O O . GLY A 1 261 ? -13.480 -9.243 11.873 1.00 89.94 261 GLY A O 1
ATOM 2155 N N . LEU A 1 262 ? -12.572 -9.431 9.828 1.00 88.00 262 LEU A N 1
ATOM 2156 C CA . LEU A 1 262 ? -13.684 -8.793 9.115 1.00 88.00 262 LEU A CA 1
ATOM 2157 C C . LEU A 1 262 ? -15.009 -9.538 9.353 1.00 88.00 262 LEU A C 1
ATOM 2159 O O . LEU A 1 262 ? -16.017 -8.937 9.730 1.00 88.00 262 LEU A O 1
ATOM 2163 N N . ILE A 1 263 ? -15.007 -10.865 9.197 1.00 89.06 263 ILE A N 1
ATOM 2164 C CA . ILE A 1 263 ? -16.207 -11.687 9.406 1.00 89.06 263 ILE A CA 1
ATOM 2165 C C . ILE A 1 263 ? -16.678 -11.603 10.865 1.00 89.06 263 ILE A C 1
ATOM 2167 O O . ILE A 1 263 ? -17.876 -11.471 11.107 1.00 89.06 263 ILE A O 1
ATOM 2171 N N . ALA A 1 264 ? -15.764 -11.610 11.840 1.00 92.88 264 ALA A N 1
ATOM 2172 C CA . ALA A 1 264 ? -16.116 -11.435 13.245 1.00 92.88 264 ALA A CA 1
ATOM 2173 C C . ALA A 1 264 ? -16.794 -10.074 13.491 1.00 92.88 264 ALA A C 1
ATOM 2175 O O . ALA A 1 264 ? -17.863 -10.024 14.101 1.00 92.88 264 ALA A O 1
ATOM 2176 N N . MET A 1 265 ? -16.241 -8.971 12.975 1.00 91.25 265 MET A N 1
ATOM 2177 C CA . MET A 1 265 ? -16.856 -7.643 13.119 1.00 91.25 265 MET A CA 1
ATOM 2178 C C . MET A 1 265 ? -18.261 -7.585 12.503 1.00 91.25 265 MET A C 1
ATOM 2180 O O . MET A 1 265 ? -19.180 -7.036 13.121 1.00 91.25 265 MET A O 1
ATOM 2184 N N . ARG A 1 266 ? -18.452 -8.205 11.330 1.00 88.75 266 ARG A N 1
ATOM 2185 C CA . ARG A 1 266 ? -19.771 -8.354 10.701 1.00 88.75 266 ARG A CA 1
ATOM 2186 C C . ARG A 1 266 ? -20.726 -9.135 11.602 1.00 88.75 266 ARG A C 1
ATOM 2188 O O . ARG A 1 266 ? -21.797 -8.627 11.928 1.00 88.75 266 ARG A O 1
ATOM 2195 N N . ASP A 1 267 ? -20.335 -10.326 12.046 1.00 91.00 267 ASP A N 1
ATOM 2196 C CA . ASP A 1 267 ? -21.175 -11.191 12.877 1.00 91.00 267 ASP A CA 1
ATOM 2197 C C . ASP A 1 267 ? -21.581 -10.490 14.186 1.00 91.00 267 ASP A C 1
ATOM 2199 O O . ASP A 1 267 ? -22.740 -10.565 14.597 1.00 91.00 267 ASP A O 1
ATOM 2203 N N . PHE A 1 268 ? -20.669 -9.731 14.806 1.00 92.06 268 PHE A N 1
ATOM 2204 C CA . PHE A 1 268 ? -20.993 -8.894 15.962 1.00 92.06 268 PHE A CA 1
ATOM 2205 C C . PHE A 1 268 ? -22.056 -7.841 15.615 1.00 92.06 268 PHE A C 1
ATOM 2207 O O . PHE A 1 268 ? -23.043 -7.685 16.338 1.00 92.06 268 PHE A O 1
ATOM 2214 N N . SER A 1 269 ? -21.880 -7.129 14.497 1.00 88.25 269 SER A N 1
ATOM 2215 C CA . SER A 1 269 ? -22.803 -6.075 14.054 1.00 88.25 269 SER A CA 1
ATOM 2216 C C . SER A 1 269 ? -24.226 -6.584 13.790 1.00 88.25 269 SER A C 1
ATOM 2218 O O . SER A 1 269 ? -25.198 -5.851 14.010 1.00 88.25 269 SER A O 1
ATOM 2220 N N . GLU A 1 270 ? -24.337 -7.854 13.389 1.00 87.38 270 GLU A N 1
ATOM 2221 C CA . GLU A 1 270 ? -25.579 -8.587 13.129 1.00 87.38 270 GLU A CA 1
ATOM 2222 C C . GLU A 1 270 ? -26.142 -9.287 14.379 1.00 87.38 270 GLU A C 1
ATOM 2224 O O . GLU A 1 270 ? -27.176 -9.946 14.301 1.00 87.38 270 GLU A O 1
ATOM 2229 N N . LYS A 1 271 ? -25.497 -9.137 15.546 1.00 88.50 271 LYS A N 1
ATOM 2230 C CA . LYS A 1 271 ? -25.829 -9.843 16.801 1.00 88.50 271 LYS A CA 1
ATOM 2231 C C . LYS A 1 271 ? -25.709 -11.373 16.703 1.00 88.50 271 LYS A C 1
ATOM 2233 O O . LYS A 1 271 ? -26.261 -12.095 17.534 1.00 88.50 271 LYS A O 1
ATOM 2238 N N . ASN A 1 272 ? -24.951 -11.886 15.736 1.00 91.69 272 ASN A N 1
ATOM 2239 C CA . ASN A 1 272 ? -24.574 -13.293 15.645 1.00 91.69 272 ASN A CA 1
ATOM 2240 C C . ASN A 1 272 ? -23.370 -13.580 16.563 1.00 91.69 272 ASN A C 1
ATOM 2242 O O . ASN A 1 272 ? -22.248 -13.803 16.111 1.00 91.69 272 ASN A O 1
ATOM 2246 N N . PHE A 1 273 ? -23.589 -13.583 17.882 1.00 92.62 273 PHE A N 1
ATOM 2247 C CA . PHE A 1 273 ? -22.498 -13.751 18.856 1.00 92.62 273 PHE A CA 1
ATOM 2248 C C . PHE A 1 273 ? -21.813 -15.121 18.791 1.00 92.62 273 PHE A C 1
ATOM 2250 O O . PHE A 1 273 ? -20.633 -15.233 19.121 1.00 92.62 273 PHE A O 1
ATOM 2257 N N . LYS A 1 274 ? -22.523 -16.163 18.337 1.00 95.38 274 LYS A N 1
ATOM 2258 C CA . LYS A 1 274 ? -21.922 -17.481 18.095 1.00 95.38 274 LYS A CA 1
ATOM 2259 C C . LYS A 1 274 ? -20.903 -17.401 16.955 1.00 95.38 274 LYS A C 1
ATOM 2261 O O . LYS A 1 274 ? -19.766 -17.821 17.147 1.00 95.38 274 LYS A O 1
ATOM 2266 N N . GLY A 1 275 ? -21.291 -16.812 15.820 1.00 94.62 275 GLY A N 1
ATOM 2267 C CA . GLY A 1 275 ? -20.394 -16.563 14.688 1.00 94.62 275 GLY A CA 1
ATOM 2268 C C . GLY A 1 275 ? -19.213 -15.674 15.072 1.00 94.62 275 GLY A C 1
ATOM 2269 O O . GLY A 1 275 ? -18.067 -16.038 14.814 1.00 94.62 275 GLY A O 1
ATOM 2270 N N . PHE A 1 276 ? -19.471 -14.590 15.814 1.00 95.44 276 PHE A N 1
ATOM 2271 C CA . PHE A 1 276 ? -18.422 -13.721 16.347 1.00 95.44 276 PHE A CA 1
ATOM 2272 C C . PHE A 1 276 ? -17.389 -14.508 17.162 1.00 95.44 276 PHE A C 1
ATOM 2274 O O . PHE A 1 276 ? -16.208 -14.445 16.842 1.00 95.44 276 PHE A O 1
ATOM 2281 N N . LYS A 1 277 ? -17.807 -15.302 18.163 1.00 95.31 277 LYS A N 1
ATOM 2282 C CA . LYS A 1 277 ? -16.886 -16.110 18.990 1.00 95.31 277 LYS A CA 1
ATOM 2283 C C . LYS A 1 277 ? -16.088 -17.115 18.148 1.00 95.31 277 LYS A C 1
ATOM 2285 O O . LYS A 1 277 ? -14.893 -17.291 18.381 1.00 95.31 277 LYS A O 1
ATOM 2290 N N . THR A 1 278 ? -16.720 -17.755 17.161 1.00 96.88 278 THR A N 1
ATOM 2291 C CA . THR A 1 278 ? -16.043 -18.691 16.249 1.00 96.88 278 THR A CA 1
ATOM 2292 C C . THR A 1 278 ? -14.968 -17.993 15.419 1.00 96.88 278 THR A C 1
ATOM 2294 O O . THR A 1 278 ? -13.823 -18.439 15.419 1.00 96.88 278 THR A O 1
ATOM 2297 N N . ASN A 1 279 ? -15.307 -16.889 14.754 1.00 94.81 279 ASN A N 1
ATOM 2298 C CA . ASN A 1 279 ? -14.374 -16.156 13.899 1.00 94.81 279 ASN A CA 1
ATOM 2299 C C . ASN A 1 279 ? -13.292 -15.428 14.709 1.00 94.81 279 ASN A C 1
ATOM 2301 O O . ASN A 1 279 ? -12.146 -15.372 14.278 1.00 94.81 279 ASN A O 1
ATOM 2305 N N . LEU A 1 280 ? -13.605 -14.973 15.925 1.00 95.69 280 LEU A N 1
ATOM 2306 C CA . LEU A 1 280 ? -12.626 -14.435 16.869 1.00 95.69 280 LEU A CA 1
ATOM 2307 C C . LEU A 1 280 ? -11.581 -15.493 17.254 1.00 95.69 280 LEU A C 1
ATOM 2309 O O . LEU A 1 280 ? -10.387 -15.210 17.270 1.00 95.69 280 LEU A O 1
ATOM 2313 N N . LYS A 1 281 ? -12.005 -16.737 17.520 1.00 95.25 281 LYS A N 1
ATOM 2314 C CA . LYS A 1 281 ? -11.078 -17.841 17.814 1.00 95.25 281 LYS A CA 1
ATOM 2315 C C . LYS A 1 281 ? -10.167 -18.153 16.624 1.00 95.25 281 LYS A C 1
ATOM 2317 O O . LYS A 1 281 ? -8.986 -18.394 16.835 1.00 95.25 281 LYS A O 1
ATOM 2322 N N . GLN A 1 282 ? -10.706 -18.139 15.404 1.00 94.50 282 GLN A N 1
ATOM 2323 C CA . GLN A 1 282 ? -9.915 -18.338 14.183 1.00 94.50 282 GLN A CA 1
ATOM 2324 C C . GLN A 1 282 ? -8.946 -17.173 13.942 1.00 94.50 282 GLN A C 1
ATOM 2326 O O . GLN A 1 282 ? -7.792 -17.396 13.604 1.00 94.50 282 GLN A O 1
ATOM 2331 N N . PHE A 1 283 ? -9.358 -15.931 14.207 1.00 92.75 283 PHE A N 1
ATOM 2332 C CA . PHE A 1 283 ? -8.462 -14.774 14.146 1.00 92.75 283 PHE A CA 1
ATOM 2333 C C . PHE A 1 283 ? -7.248 -14.933 15.072 1.00 92.75 283 PHE A C 1
ATOM 2335 O O . PHE A 1 283 ? -6.136 -14.603 14.686 1.00 92.75 283 PHE A O 1
ATOM 2342 N N . TYR A 1 284 ? -7.434 -15.482 16.274 1.00 92.31 284 TYR A N 1
ATOM 2343 C CA . TYR A 1 284 ? -6.340 -15.691 17.229 1.00 92.31 284 TYR A CA 1
ATOM 2344 C C . TYR A 1 284 ? -5.639 -17.052 17.116 1.00 92.31 284 TYR A C 1
ATOM 2346 O O . TYR A 1 284 ? -4.734 -17.322 17.904 1.00 92.31 284 TYR A O 1
ATOM 2354 N N . SER A 1 285 ? -6.025 -17.923 16.177 1.00 91.62 285 SER A N 1
ATOM 2355 C CA . SER A 1 285 ? -5.411 -19.253 16.059 1.00 91.62 285 SER A CA 1
ATOM 2356 C C . SER A 1 285 ? -4.034 -19.245 15.393 1.00 91.62 285 SER A C 1
ATOM 2358 O O . SER A 1 285 ? -3.325 -20.240 15.497 1.00 91.62 285 SER A O 1
ATOM 2360 N N . ASP A 1 286 ? -3.658 -18.152 14.724 1.00 86.88 286 ASP A N 1
ATOM 2361 C CA . ASP A 1 286 ? -2.372 -17.996 14.035 1.00 86.88 286 ASP A CA 1
ATOM 2362 C C . ASP A 1 286 ? -1.650 -16.709 14.483 1.00 86.88 286 ASP A C 1
ATOM 2364 O O . ASP A 1 286 ? -2.275 -15.645 14.450 1.00 86.88 286 ASP A O 1
ATOM 2368 N N . PRO A 1 287 ? -0.350 -16.758 14.8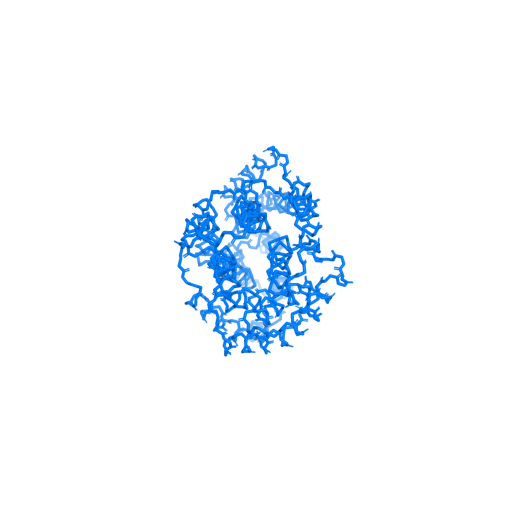46 1.00 83.38 287 PRO A N 1
ATOM 2369 C CA . PRO A 1 287 ? 0.415 -15.598 15.323 1.00 83.38 287 PRO A CA 1
ATOM 2370 C C . PRO A 1 287 ? 0.445 -14.382 14.383 1.00 83.38 287 PRO A C 1
ATOM 2372 O O . PRO A 1 287 ? 0.679 -13.264 14.845 1.00 83.38 287 PRO A O 1
ATOM 2375 N N . SER A 1 288 ? 0.182 -14.561 13.084 1.00 82.06 288 SER A N 1
ATOM 2376 C CA . SER A 1 288 ? 0.110 -13.468 12.104 1.00 82.06 288 SER A CA 1
ATOM 2377 C C . SER A 1 288 ? -0.982 -12.437 12.404 1.00 82.06 288 SER A C 1
ATOM 2379 O O . SER A 1 288 ? -0.935 -11.335 11.854 1.00 82.06 288 SER A O 1
ATOM 2381 N N . TYR A 1 289 ? -1.920 -12.727 13.318 1.00 82.75 289 TYR A N 1
ATOM 2382 C CA . TYR A 1 289 ? -2.912 -11.753 13.787 1.00 82.75 289 TYR A CA 1
ATOM 2383 C C . TYR A 1 289 ? -2.271 -10.455 14.303 1.00 82.75 289 TYR A C 1
ATOM 2385 O O . TYR A 1 289 ? -2.859 -9.382 14.165 1.00 82.75 289 TYR A O 1
ATOM 2393 N N . ALA A 1 290 ? -1.055 -10.539 14.859 1.00 77.25 290 ALA A N 1
ATOM 2394 C CA . ALA A 1 290 ? -0.316 -9.393 15.384 1.00 77.25 290 ALA A CA 1
ATOM 2395 C C . ALA A 1 290 ? 0.065 -8.378 14.288 1.00 77.25 290 ALA A C 1
ATOM 2397 O O . ALA A 1 290 ? 0.303 -7.207 14.581 1.00 77.25 290 ALA A O 1
ATOM 2398 N N . GLY A 1 291 ? 0.067 -8.793 13.017 1.00 76.19 291 GLY A N 1
ATOM 2399 C CA . GLY A 1 291 ? 0.257 -7.908 11.867 1.00 76.19 291 GLY A CA 1
ATOM 2400 C C . GLY A 1 291 ? -0.928 -6.974 11.581 1.00 76.19 291 GLY A C 1
ATOM 2401 O O . GLY A 1 291 ? -0.818 -6.120 10.703 1.00 76.19 291 GLY A O 1
ATOM 2402 N N . PHE A 1 292 ? -2.048 -7.108 12.305 1.00 81.19 292 PHE A N 1
ATOM 2403 C CA . PHE A 1 292 ? -3.285 -6.349 12.080 1.00 81.19 292 PHE A CA 1
ATOM 2404 C C . PHE A 1 292 ? -3.747 -5.612 13.356 1.00 81.19 292 PHE A C 1
ATOM 2406 O O . PHE A 1 292 ? -4.812 -5.922 13.897 1.00 81.19 292 PHE A O 1
ATOM 2413 N N . PRO A 1 293 ? -2.983 -4.624 13.860 1.00 82.12 293 PRO A N 1
ATOM 2414 C CA . PRO A 1 293 ? -3.230 -4.002 15.165 1.00 82.12 293 PRO A CA 1
ATOM 2415 C C . PRO A 1 293 ? -4.566 -3.244 15.257 1.00 82.12 293 PRO A C 1
ATOM 2417 O O . PRO A 1 293 ? -5.228 -3.302 16.297 1.00 82.12 293 PRO A O 1
ATOM 2420 N N . ASP A 1 294 ? -5.003 -2.583 14.177 1.00 83.56 294 ASP A N 1
ATOM 2421 C CA . ASP A 1 294 ? -6.310 -1.911 14.116 1.00 83.56 294 ASP A CA 1
ATOM 2422 C C . ASP A 1 294 ? -7.452 -2.925 14.303 1.00 83.56 294 ASP A C 1
ATOM 2424 O O . ASP A 1 294 ? -8.377 -2.716 15.093 1.00 83.56 294 ASP A O 1
ATOM 2428 N N . MET A 1 295 ? -7.345 -4.070 13.623 1.00 87.25 295 MET A N 1
ATOM 2429 C CA . MET A 1 295 ? -8.330 -5.147 13.676 1.00 87.25 295 MET A CA 1
ATOM 2430 C C . MET A 1 295 ? -8.307 -5.862 15.028 1.00 87.25 295 MET A C 1
ATOM 2432 O O . MET A 1 295 ? -9.360 -6.076 15.625 1.00 87.25 295 MET A O 1
ATOM 2436 N N . GLU A 1 296 ? -7.122 -6.166 15.562 1.00 90.06 296 GLU A N 1
ATOM 2437 C CA . GLU A 1 296 ? -6.974 -6.752 16.895 1.00 90.06 296 GLU A CA 1
ATOM 2438 C C . GLU A 1 296 ? -7.601 -5.854 17.971 1.0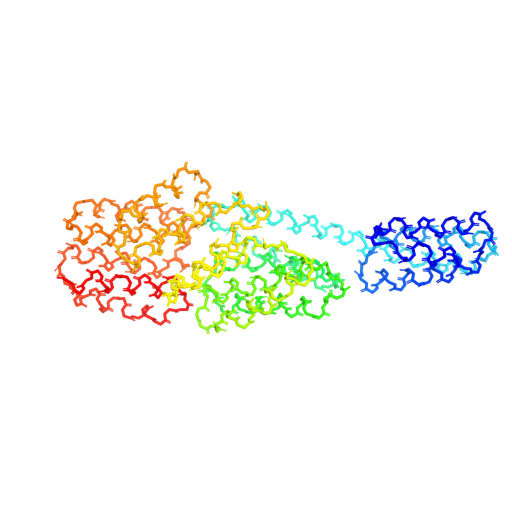0 90.06 296 GLU A C 1
ATOM 2440 O O . GLU A 1 296 ? -8.350 -6.334 18.827 1.00 90.06 296 GLU A O 1
ATOM 2445 N N . THR A 1 297 ? -7.329 -4.548 17.919 1.00 91.19 297 THR A N 1
ATOM 2446 C CA . THR A 1 297 ? -7.869 -3.579 18.880 1.00 91.19 297 THR A CA 1
ATOM 2447 C C . THR A 1 297 ? -9.389 -3.497 18.773 1.00 91.19 297 THR A C 1
ATOM 2449 O O . THR A 1 297 ? -10.080 -3.587 19.791 1.00 91.19 297 THR A O 1
ATOM 2452 N N . ALA A 1 298 ? -9.925 -3.398 17.553 1.00 92.31 298 ALA A N 1
ATOM 2453 C CA . ALA A 1 298 ? -11.365 -3.360 17.326 1.00 92.31 298 ALA A CA 1
ATOM 2454 C C . ALA A 1 298 ? -12.052 -4.632 17.848 1.00 92.31 298 ALA A C 1
ATOM 2456 O O . ALA A 1 298 ? -13.016 -4.537 18.605 1.00 92.31 298 ALA A O 1
ATOM 2457 N N . LEU A 1 299 ? -11.530 -5.817 17.520 1.00 94.88 299 LEU A N 1
ATOM 2458 C CA . LEU A 1 299 ? -12.086 -7.100 17.956 1.00 94.88 299 LEU A CA 1
ATOM 2459 C C . LEU A 1 299 ? -12.077 -7.263 19.478 1.00 94.88 299 LEU A C 1
ATOM 2461 O O . LEU A 1 299 ? -13.076 -7.706 20.044 1.00 94.88 299 LEU A O 1
ATOM 2465 N N . ARG A 1 300 ? -10.996 -6.857 20.156 1.00 94.44 300 ARG A N 1
ATOM 2466 C CA . ARG A 1 300 ? -10.935 -6.866 21.627 1.00 94.44 300 ARG A CA 1
ATOM 2467 C C . ARG A 1 300 ? -11.955 -5.905 22.237 1.00 94.44 300 ARG A C 1
ATOM 2469 O O . ARG A 1 300 ? -12.594 -6.256 23.225 1.00 94.44 300 ARG A O 1
ATOM 2476 N N . ILE A 1 301 ? -12.155 -4.719 21.653 1.00 95.31 301 ILE A N 1
ATOM 2477 C CA . ILE A 1 301 ? -13.204 -3.790 22.104 1.00 95.31 301 ILE A CA 1
ATOM 2478 C C . ILE A 1 301 ? -14.588 -4.421 21.914 1.00 95.31 301 ILE A C 1
ATOM 2480 O O . ILE A 1 301 ? -15.379 -4.416 22.853 1.00 95.31 301 ILE A O 1
ATOM 2484 N N . LEU A 1 302 ? -14.877 -5.016 20.754 1.00 95.12 302 LEU A N 1
ATOM 2485 C CA . LEU A 1 302 ? -16.148 -5.708 20.511 1.00 95.12 302 LEU A CA 1
ATOM 2486 C C . LEU A 1 302 ? -16.374 -6.868 21.490 1.00 95.12 302 LEU A C 1
ATOM 2488 O O . LEU A 1 302 ? -17.481 -7.034 22.000 1.00 95.12 302 LEU A O 1
ATOM 2492 N N . GLU A 1 303 ? -15.332 -7.631 21.817 1.00 95.44 303 GLU A N 1
ATOM 2493 C CA . GLU A 1 303 ? -15.407 -8.686 22.828 1.00 95.44 303 GLU A CA 1
ATOM 2494 C C . GLU A 1 303 ? -15.810 -8.123 24.203 1.00 95.44 303 GLU A C 1
ATOM 2496 O O . GLU A 1 303 ? -16.700 -8.675 24.854 1.00 95.44 303 GLU A O 1
ATOM 2501 N N . LEU A 1 304 ? -15.235 -6.986 24.617 1.00 94.00 304 LEU A N 1
ATOM 2502 C CA . LEU A 1 304 ? -15.637 -6.295 25.849 1.00 94.00 304 LEU A CA 1
ATOM 2503 C C . LEU A 1 304 ? -17.110 -5.865 25.801 1.00 94.00 304 LEU A C 1
ATOM 2505 O O . LEU A 1 304 ? -17.826 -6.033 26.787 1.00 94.00 304 LEU A O 1
ATOM 2509 N N . LEU A 1 305 ? -17.582 -5.343 24.664 1.00 91.81 305 LEU A N 1
ATOM 2510 C CA . LEU A 1 305 ? -18.985 -4.944 24.496 1.00 91.81 305 LEU A CA 1
ATOM 2511 C C . LEU A 1 305 ? -19.944 -6.135 24.590 1.00 91.81 305 LEU A C 1
ATOM 2513 O O . LEU A 1 305 ? -21.001 -6.014 25.207 1.00 91.81 305 LEU A O 1
ATOM 2517 N N . MET A 1 306 ? -19.583 -7.282 24.013 1.00 92.38 306 MET A N 1
ATOM 2518 C CA . MET A 1 306 ? -20.357 -8.520 24.147 1.00 92.38 306 MET A CA 1
ATOM 2519 C C . MET A 1 306 ? -20.453 -8.942 25.617 1.00 92.38 306 MET A C 1
ATOM 2521 O O . MET A 1 306 ? -21.541 -9.207 26.118 1.00 92.38 306 MET A O 1
ATOM 2525 N N . MET A 1 307 ? -19.323 -8.958 26.328 1.00 91.06 307 MET A N 1
ATOM 2526 C CA . MET A 1 307 ? -19.273 -9.369 27.735 1.00 91.06 307 MET A CA 1
ATOM 2527 C C . MET A 1 307 ? -20.038 -8.413 28.657 1.00 91.06 307 MET A C 1
ATOM 2529 O O . MET A 1 307 ? -20.651 -8.857 29.627 1.00 91.06 307 MET A O 1
ATOM 2533 N N . LEU A 1 308 ? -20.055 -7.114 28.342 1.00 87.00 308 LEU A N 1
ATOM 2534 C CA . LEU A 1 308 ? -20.910 -6.141 29.025 1.00 87.00 308 LEU A CA 1
ATOM 2535 C C . LEU A 1 308 ? -22.397 -6.479 28.863 1.00 87.00 308 LEU A C 1
ATOM 2537 O O . LEU A 1 308 ? -23.133 -6.452 29.847 1.00 87.00 308 LEU A O 1
ATOM 2541 N N . GLN A 1 309 ? -22.836 -6.838 27.652 1.00 85.44 309 GLN A N 1
ATOM 2542 C CA . GLN A 1 309 ? -24.224 -7.248 27.398 1.00 85.44 309 GLN A CA 1
ATOM 2543 C C . GLN A 1 309 ? -24.586 -8.552 28.125 1.00 85.44 309 GLN A C 1
ATOM 2545 O O . GLN A 1 309 ? -25.705 -8.695 28.614 1.00 85.44 309 GLN A O 1
ATOM 2550 N N . GLU A 1 310 ? -23.631 -9.479 28.240 1.00 87.81 310 GLU A N 1
ATOM 2551 C CA . GLU A 1 310 ? -23.758 -10.723 29.014 1.00 87.81 310 GLU A CA 1
ATOM 2552 C C . GLU A 1 310 ? -23.650 -10.495 30.542 1.00 87.81 310 GLU A C 1
ATOM 2554 O O . GLU A 1 310 ? -23.764 -11.445 31.313 1.00 87.81 310 GLU A O 1
ATOM 2559 N N . LYS A 1 311 ? -23.454 -9.246 31.004 1.00 85.94 311 LYS A N 1
ATOM 2560 C CA . LYS A 1 311 ? -23.251 -8.862 32.418 1.00 85.94 311 LYS A CA 1
ATOM 2561 C C . LYS A 1 311 ? -22.056 -9.559 33.090 1.00 85.94 311 LYS A C 1
ATOM 2563 O O . LYS A 1 311 ? -22.000 -9.675 34.314 1.00 85.94 311 LYS A O 1
ATOM 2568 N N . ALA A 1 312 ? -21.058 -9.971 32.310 1.00 87.25 312 ALA A N 1
ATOM 2569 C CA . ALA A 1 312 ? -19.849 -10.644 32.781 1.00 87.25 312 ALA A CA 1
ATOM 2570 C C . ALA A 1 312 ? -18.785 -9.644 33.284 1.00 87.25 312 ALA A C 1
ATOM 2572 O O . ALA A 1 312 ? -17.645 -9.634 32.818 1.00 87.25 312 ALA A O 1
ATOM 2573 N N . PHE A 1 313 ? -19.154 -8.774 34.232 1.00 85.88 313 PHE A N 1
ATOM 2574 C CA . PHE A 1 313 ? -18.351 -7.606 34.622 1.00 85.88 313 PHE A CA 1
ATOM 2575 C C . PHE A 1 313 ? -16.924 -7.950 35.079 1.00 85.88 313 PHE A C 1
ATOM 2577 O O . PHE A 1 313 ? -15.980 -7.285 34.663 1.00 85.88 313 PHE A O 1
ATOM 2584 N N . TYR A 1 314 ? -16.735 -9.022 35.855 1.00 86.25 314 TYR A N 1
ATOM 2585 C CA . TYR A 1 314 ? -15.396 -9.449 36.285 1.00 86.25 314 TYR A CA 1
ATOM 2586 C C . TYR A 1 314 ? -14.456 -9.715 35.093 1.00 86.25 314 TYR A C 1
ATOM 2588 O O . TYR A 1 314 ? -13.332 -9.218 35.057 1.00 86.25 314 TYR A O 1
ATOM 2596 N N . LEU A 1 315 ? -14.944 -10.418 34.063 1.00 89.75 315 LEU A N 1
ATOM 2597 C CA . LEU A 1 315 ? -14.166 -10.708 32.854 1.00 89.75 315 LEU A CA 1
ATOM 2598 C C . LEU A 1 315 ? -13.880 -9.444 32.035 1.00 89.75 315 LEU A C 1
ATOM 2600 O O . LEU A 1 315 ? -12.781 -9.303 31.493 1.00 89.75 315 LEU A O 1
ATOM 2604 N N . VAL A 1 316 ? -14.844 -8.517 31.970 1.00 89.44 316 VAL A N 1
ATOM 2605 C CA . VAL A 1 316 ? -14.664 -7.220 31.300 1.00 89.44 316 VAL A CA 1
ATOM 2606 C C . VAL A 1 316 ? -13.524 -6.442 31.949 1.00 89.44 316 VAL A C 1
ATOM 2608 O O . VAL A 1 316 ? -12.682 -5.902 31.237 1.00 89.44 316 VAL A O 1
ATOM 2611 N N . GLU A 1 317 ? -13.454 -6.396 33.281 1.00 89.69 317 GLU A N 1
ATOM 2612 C CA . GLU A 1 317 ? -12.410 -5.649 33.992 1.00 89.69 317 GLU A CA 1
ATOM 2613 C C . GLU A 1 317 ? -11.021 -6.225 33.710 1.00 89.69 317 GLU A C 1
ATOM 2615 O O . GLU A 1 317 ? -10.104 -5.486 33.333 1.00 89.69 317 GLU A O 1
ATOM 2620 N N . THR A 1 318 ? -10.874 -7.550 33.814 1.00 92.25 318 THR A N 1
ATOM 2621 C CA . THR A 1 318 ? -9.612 -8.232 33.509 1.00 92.25 318 THR A CA 1
ATOM 2622 C C . THR A 1 318 ? -9.171 -7.958 32.072 1.00 92.25 318 THR A C 1
ATOM 2624 O O . THR A 1 318 ? -8.041 -7.520 31.847 1.00 92.25 318 THR A O 1
ATOM 2627 N N . LYS A 1 319 ? -10.064 -8.140 31.091 1.00 93.88 319 LYS A N 1
ATOM 2628 C CA . LYS A 1 319 ? -9.729 -7.953 29.672 1.00 93.88 319 LYS A CA 1
ATOM 2629 C C . LYS A 1 319 ? -9.485 -6.495 29.299 1.00 93.88 319 LYS A C 1
ATOM 2631 O O . LYS A 1 319 ? -8.606 -6.229 28.482 1.00 93.88 319 LYS A O 1
ATOM 2636 N N . LEU A 1 320 ? -10.195 -5.551 29.916 1.00 94.06 320 LEU A N 1
ATOM 2637 C CA . LEU A 1 320 ? -9.961 -4.121 29.722 1.00 94.06 320 LEU A CA 1
ATOM 2638 C C . LEU A 1 320 ? -8.554 -3.730 30.194 1.00 94.06 320 LEU A C 1
ATOM 2640 O O . LEU A 1 320 ? -7.850 -3.002 29.492 1.00 94.06 320 LEU A O 1
ATOM 2644 N N . ASN A 1 321 ? -8.126 -4.242 31.352 1.00 92.06 321 ASN A N 1
ATOM 2645 C CA . ASN A 1 321 ? -6.777 -4.017 31.870 1.00 92.06 321 ASN A CA 1
ATOM 2646 C C . ASN A 1 321 ? -5.715 -4.662 30.968 1.00 92.06 321 ASN A C 1
ATOM 2648 O O . ASN A 1 321 ? -4.734 -4.003 30.621 1.00 92.06 321 ASN A O 1
ATOM 2652 N N . SER A 1 322 ? -5.927 -5.902 30.515 1.00 92.00 322 SER A N 1
ATOM 2653 C CA . SER A 1 322 ? -5.016 -6.566 29.573 1.00 92.00 322 SER A CA 1
ATOM 2654 C C . SER A 1 322 ? -4.897 -5.817 28.245 1.00 92.00 322 SER A C 1
ATOM 2656 O O . SER A 1 322 ? -3.788 -5.652 27.738 1.00 92.00 322 SER A O 1
ATOM 2658 N N . LEU A 1 323 ? -6.012 -5.326 27.692 1.00 93.19 323 LEU A N 1
ATOM 2659 C CA . LEU A 1 323 ? -5.998 -4.518 26.474 1.00 93.19 323 LEU A CA 1
ATOM 2660 C C . LEU A 1 323 ? -5.245 -3.200 26.700 1.00 93.19 323 LEU A C 1
ATOM 2662 O O . LEU A 1 323 ? -4.433 -2.826 25.862 1.00 93.19 323 LEU A O 1
ATOM 2666 N N . ARG A 1 324 ? -5.424 -2.537 27.850 1.00 92.06 324 ARG A N 1
ATOM 2667 C CA . ARG A 1 324 ? -4.679 -1.308 28.176 1.00 92.06 324 ARG A CA 1
ATOM 2668 C C . ARG A 1 324 ? -3.172 -1.552 28.183 1.00 92.06 324 ARG A C 1
ATOM 2670 O O . ARG A 1 324 ? -2.443 -0.822 27.522 1.00 92.06 324 ARG A O 1
ATOM 2677 N N . VAL A 1 325 ? -2.727 -2.612 28.860 1.00 91.62 325 VAL A N 1
ATOM 2678 C CA . VAL A 1 325 ? -1.310 -3.005 28.905 1.00 91.62 325 VAL A CA 1
ATOM 2679 C C . VAL A 1 325 ? -0.778 -3.325 27.507 1.00 91.62 325 VAL A C 1
ATOM 2681 O O . VAL A 1 325 ? 0.319 -2.894 27.162 1.00 91.62 325 VAL A O 1
ATOM 2684 N N . TYR A 1 326 ? -1.547 -4.049 26.691 1.00 88.88 326 TYR A N 1
ATOM 2685 C CA . TYR A 1 326 ? -1.176 -4.340 25.307 1.00 88.88 326 TYR A CA 1
ATOM 2686 C C . TYR A 1 326 ? -1.002 -3.056 24.487 1.00 88.88 326 TYR A C 1
ATOM 2688 O O . TYR A 1 326 ? 0.043 -2.871 23.865 1.00 88.88 326 TYR A O 1
ATOM 2696 N N . MET A 1 327 ? -1.983 -2.151 24.529 1.00 88.81 327 MET A N 1
ATOM 2697 C CA . MET A 1 327 ? -1.927 -0.898 23.777 1.00 88.81 327 MET A CA 1
ATOM 2698 C C . MET A 1 327 ? -0.788 0.004 24.259 1.00 88.81 327 MET A C 1
ATOM 2700 O O . MET A 1 327 ? -0.149 0.660 23.447 1.00 88.81 327 MET A O 1
ATOM 2704 N N . ASP A 1 328 ? -0.514 0.049 25.566 1.00 87.31 328 ASP A N 1
ATOM 2705 C CA . ASP A 1 328 ? 0.586 0.840 26.137 1.00 87.31 328 ASP A CA 1
ATOM 2706 C C . ASP A 1 328 ? 1.969 0.329 25.738 1.00 87.31 328 ASP A C 1
ATOM 2708 O O . ASP A 1 328 ? 2.890 1.130 25.590 1.00 87.31 328 ASP A O 1
ATOM 2712 N N . ARG A 1 329 ? 2.117 -0.989 25.571 1.00 83.44 329 ARG A N 1
ATOM 2713 C CA . ARG A 1 329 ? 3.390 -1.616 25.197 1.00 83.44 329 ARG A CA 1
ATOM 2714 C C . ARG A 1 329 ? 3.647 -1.603 23.696 1.00 83.44 329 ARG A C 1
ATOM 2716 O O . ARG A 1 329 ? 4.800 -1.479 23.296 1.00 83.44 329 ARG A O 1
ATOM 2723 N N . ASN A 1 330 ? 2.600 -1.774 22.889 1.00 80.38 330 ASN A N 1
ATOM 2724 C CA . ASN A 1 330 ? 2.761 -2.126 21.477 1.00 80.38 330 ASN A CA 1
ATOM 2725 C C . ASN A 1 330 ? 2.246 -1.069 20.501 1.00 80.38 330 ASN A C 1
ATOM 2727 O O . ASN A 1 330 ? 2.657 -1.100 19.348 1.00 80.38 330 ASN A O 1
ATOM 2731 N N . LEU A 1 331 ? 1.367 -0.154 20.923 1.00 83.19 331 LEU A N 1
ATOM 2732 C CA . LEU A 1 331 ? 0.699 0.773 20.008 1.00 83.19 331 LEU A CA 1
ATOM 2733 C C . LEU A 1 331 ? 1.101 2.227 20.260 1.00 83.19 331 LEU A C 1
ATOM 2735 O O . LEU A 1 331 ? 1.303 2.662 21.397 1.00 83.19 331 LEU A O 1
ATOM 2739 N N . ASP A 1 332 ? 1.166 3.011 19.184 1.00 81.38 332 ASP A N 1
ATOM 2740 C CA . ASP A 1 332 ? 1.423 4.445 19.279 1.00 81.38 332 ASP A CA 1
ATOM 2741 C C . ASP A 1 332 ? 0.273 5.153 20.027 1.00 81.38 332 ASP A C 1
ATOM 2743 O O . ASP A 1 332 ? -0.907 5.029 19.694 1.00 81.38 332 ASP A O 1
ATOM 2747 N N . LYS A 1 333 ? 0.615 5.899 21.085 1.00 80.56 333 LYS A N 1
ATOM 2748 C CA . LYS A 1 333 ? -0.374 6.548 21.970 1.00 80.56 333 LYS A CA 1
ATOM 2749 C C . LYS A 1 333 ? -1.257 7.563 21.252 1.00 80.56 333 LYS A C 1
ATOM 2751 O O . LYS A 1 333 ? -2.368 7.826 21.699 1.00 80.56 333 LYS A O 1
ATOM 2756 N N . LYS A 1 334 ? -0.705 8.166 20.212 1.00 80.31 334 LYS A N 1
ATOM 2757 C CA . LYS A 1 334 ? -1.233 9.301 19.480 1.00 80.31 334 LYS A CA 1
ATOM 2758 C C . LYS A 1 334 ? -2.218 8.790 18.419 1.00 80.31 334 LYS A C 1
ATOM 2760 O O . LYS A 1 334 ? -3.400 9.130 18.490 1.00 80.31 334 LYS A O 1
ATOM 2765 N N . ARG A 1 335 ? -1.798 7.797 17.622 1.00 81.00 335 ARG A N 1
ATOM 2766 C CA . ARG A 1 335 ? -2.641 7.143 16.604 1.00 81.00 335 ARG A CA 1
ATOM 2767 C C . ARG A 1 335 ? -3.854 6.424 17.197 1.00 81.00 335 ARG A C 1
ATOM 2769 O O . ARG A 1 335 ? -4.923 6.443 16.593 1.00 81.00 335 ARG A O 1
ATOM 2776 N N . TYR A 1 336 ? -3.693 5.817 18.375 1.00 87.06 336 TYR A N 1
ATOM 2777 C CA . TYR A 1 336 ? -4.740 5.039 19.053 1.00 87.06 336 TYR A CA 1
ATOM 2778 C C . TYR A 1 336 ? -5.421 5.797 20.209 1.00 87.06 336 TYR A C 1
ATOM 2780 O O . TYR A 1 336 ? -5.951 5.198 21.153 1.00 87.06 336 TYR A O 1
ATOM 2788 N N . ALA A 1 337 ? -5.366 7.135 20.206 1.00 88.94 337 ALA A N 1
ATOM 2789 C CA . ALA A 1 337 ? -5.943 7.953 21.273 1.00 88.94 337 ALA A CA 1
ATOM 2790 C C . ALA A 1 337 ? -7.471 7.786 21.379 1.00 88.94 337 ALA A C 1
ATOM 2792 O O . ALA A 1 337 ? -8.022 7.784 22.481 1.00 88.94 337 ALA A O 1
ATOM 2793 N N . GLN A 1 338 ? -8.162 7.607 20.252 1.00 92.25 338 GLN A N 1
ATOM 2794 C CA . GLN A 1 338 ? -9.623 7.520 20.216 1.00 92.25 338 GLN A CA 1
ATOM 2795 C C . GLN A 1 338 ? -10.133 6.163 20.722 1.00 92.25 338 GLN A C 1
ATOM 2797 O O . GLN A 1 338 ? -11.079 6.115 21.508 1.00 92.25 338 GLN A O 1
ATOM 2802 N N . GLU A 1 339 ? -9.456 5.063 20.391 1.00 93.38 339 GLU A N 1
ATOM 2803 C CA . GLU A 1 339 ? -9.718 3.731 20.946 1.00 93.38 339 GLU A CA 1
ATOM 2804 C C . GLU A 1 339 ? -9.553 3.726 22.476 1.00 93.38 339 GLU A C 1
ATOM 2806 O O . GLU A 1 339 ? -10.348 3.122 23.202 1.00 93.38 339 GLU A O 1
ATOM 2811 N N . ARG A 1 340 ? -8.571 4.473 22.999 1.00 92.94 340 ARG A N 1
ATOM 2812 C CA . ARG A 1 340 ? -8.355 4.632 24.448 1.00 92.94 340 ARG A CA 1
ATOM 2813 C C . ARG A 1 340 ? -9.483 5.403 25.132 1.00 92.94 340 ARG A C 1
ATOM 2815 O O . ARG A 1 340 ? -9.858 5.044 26.249 1.00 92.94 340 ARG A O 1
ATOM 2822 N N . ILE A 1 341 ? -10.057 6.410 24.469 1.00 93.75 341 ILE A N 1
ATOM 2823 C CA . ILE A 1 341 ? -11.253 7.114 24.960 1.00 93.75 341 ILE A CA 1
ATOM 2824 C C . ILE A 1 341 ? -12.440 6.142 25.040 1.00 93.75 341 ILE A C 1
ATOM 2826 O O . ILE A 1 341 ? -13.134 6.106 26.058 1.00 93.75 341 ILE A O 1
ATOM 2830 N N . ILE A 1 342 ? -12.635 5.287 24.027 1.00 93.88 342 ILE A N 1
ATOM 2831 C CA . ILE A 1 342 ? -13.680 4.245 24.035 1.00 93.88 342 ILE A CA 1
ATOM 2832 C C . ILE A 1 342 ? -13.479 3.282 25.213 1.00 93.88 342 ILE A C 1
ATOM 2834 O O . ILE A 1 342 ? -14.413 3.003 25.967 1.00 93.88 342 ILE A O 1
ATOM 2838 N N . MET A 1 343 ? -12.250 2.817 25.438 1.00 93.06 343 MET A N 1
ATOM 2839 C CA . MET A 1 343 ? -11.918 1.972 26.587 1.00 93.06 343 MET A CA 1
ATOM 2840 C C . MET A 1 343 ? -12.165 2.659 27.935 1.00 93.06 343 MET A C 1
ATOM 2842 O O . MET A 1 343 ? -12.647 2.028 28.879 1.00 93.06 343 MET A O 1
ATOM 2846 N N . GLN A 1 344 ? -11.833 3.946 28.055 1.00 90.75 344 GLN A N 1
ATOM 2847 C CA . GLN A 1 344 ? -12.104 4.726 29.262 1.00 90.75 344 GLN A CA 1
ATOM 2848 C C . GLN A 1 344 ? -13.610 4.854 29.512 1.00 90.75 344 GLN A C 1
ATOM 2850 O O . GLN A 1 344 ? -14.053 4.772 30.662 1.00 90.75 344 GLN A O 1
ATOM 2855 N N . ALA A 1 345 ? -14.398 5.009 28.449 1.00 90.88 345 ALA A N 1
ATOM 2856 C CA . ALA A 1 345 ? -15.847 5.042 28.530 1.00 90.88 345 ALA A CA 1
ATOM 2857 C C . ALA A 1 345 ? -16.407 3.693 29.020 1.00 90.88 345 ALA A C 1
ATOM 2859 O O . ALA A 1 345 ? -17.175 3.670 29.983 1.00 90.88 345 ALA A O 1
ATOM 2860 N N . ILE A 1 346 ? -15.936 2.570 28.463 1.00 90.44 346 ILE A N 1
ATOM 2861 C CA . ILE A 1 346 ? -16.266 1.209 28.930 1.00 90.44 346 ILE A CA 1
ATOM 2862 C C . ILE A 1 346 ? -15.930 1.037 30.421 1.00 90.44 346 ILE A C 1
ATOM 2864 O O . ILE A 1 346 ? -16.777 0.617 31.211 1.00 90.44 346 ILE A O 1
ATOM 2868 N N . GLY A 1 347 ? -14.722 1.423 30.8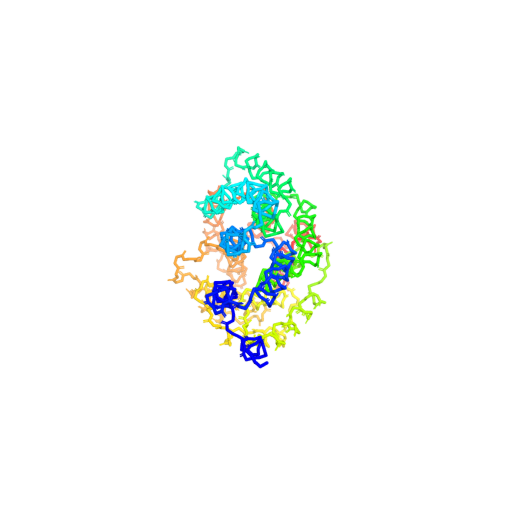39 1.00 88.50 347 GLY A N 1
ATOM 2869 C CA . GLY A 1 347 ? -14.304 1.333 32.241 1.00 88.50 347 GLY A CA 1
ATOM 2870 C C . GLY A 1 347 ? -15.108 2.239 33.181 1.00 88.50 347 GLY A C 1
ATOM 2871 O O . GLY A 1 347 ? -15.365 1.876 34.327 1.00 88.50 347 GLY A O 1
ATOM 2872 N N . SER A 1 348 ? -15.545 3.408 32.710 1.00 86.00 348 SER A N 1
ATOM 2873 C CA . SER A 1 348 ? -16.403 4.311 33.488 1.00 86.00 348 SER A CA 1
ATOM 2874 C C . SER A 1 348 ? -17.812 3.746 33.654 1.00 86.00 348 SER A C 1
ATOM 2876 O O . SER A 1 348 ? -18.394 3.867 34.733 1.00 86.00 348 SER A O 1
ATOM 2878 N N . HIS A 1 349 ? -18.343 3.098 32.613 1.00 86.31 349 HIS A N 1
ATOM 2879 C CA . HIS A 1 349 ? -19.632 2.413 32.671 1.00 86.31 349 HIS A CA 1
ATOM 2880 C C . HIS A 1 349 ? -19.628 1.296 33.715 1.00 86.31 349 HIS A C 1
ATOM 2882 O O . HIS A 1 349 ? -20.521 1.235 34.554 1.00 86.31 349 HIS A O 1
ATOM 2888 N N . MET A 1 350 ? -18.578 0.471 33.708 1.00 84.25 350 MET A N 1
ATOM 2889 C CA . MET A 1 350 ? -18.373 -0.612 34.671 1.00 84.25 350 MET A CA 1
ATOM 2890 C C . MET A 1 350 ? -18.443 -0.135 36.127 1.00 84.25 350 MET A C 1
ATOM 2892 O O . MET A 1 350 ? -19.078 -0.775 36.960 1.00 84.25 350 MET A O 1
ATOM 2896 N N . LYS A 1 351 ? -17.804 1.004 36.430 1.00 82.50 351 LYS A N 1
ATOM 2897 C CA . LYS A 1 351 ? -17.712 1.542 37.796 1.00 82.50 351 LYS A CA 1
ATOM 2898 C C . LYS A 1 351 ? -18.977 2.267 38.241 1.00 82.50 351 LYS A C 1
ATOM 2900 O O . LYS A 1 351 ? -19.444 2.065 39.355 1.00 82.50 351 LYS A O 1
ATOM 2905 N N . ASN A 1 352 ? -19.523 3.118 37.374 1.00 79.12 352 ASN A N 1
ATOM 2906 C CA . ASN A 1 352 ? -20.542 4.091 37.771 1.00 79.12 352 ASN A CA 1
ATOM 2907 C C . ASN A 1 352 ? -21.948 3.736 37.276 1.00 79.12 352 ASN A C 1
ATOM 2909 O O . ASN A 1 352 ? -22.892 4.444 37.611 1.00 79.12 352 ASN A O 1
ATOM 2913 N N . LYS A 1 353 ? -22.086 2.712 36.419 1.00 77.38 353 LYS A N 1
ATOM 2914 C CA . LYS A 1 353 ? -23.339 2.313 35.746 1.00 77.38 353 LYS A CA 1
ATOM 2915 C C . LYS A 1 353 ? -24.070 3.469 35.037 1.00 77.38 353 LYS A C 1
ATOM 2917 O O . LYS A 1 353 ? -25.259 3.382 34.759 1.00 77.38 353 LYS A O 1
ATOM 2922 N N . SER A 1 354 ? -23.363 4.560 34.729 1.00 78.25 354 SER A N 1
ATOM 2923 C CA . SER A 1 354 ? -23.930 5.768 34.122 1.00 78.25 354 SER A CA 1
ATOM 2924 C C . SER A 1 354 ? -23.739 5.740 32.611 1.00 78.25 354 SER A C 1
ATOM 2926 O O . SER A 1 354 ? -22.636 5.971 32.112 1.00 78.25 354 SER A O 1
ATOM 2928 N N . THR A 1 355 ? -24.818 5.481 31.877 1.00 79.94 355 THR A N 1
ATOM 2929 C CA . THR A 1 355 ? -24.834 5.541 30.407 1.00 79.94 355 THR A CA 1
ATOM 2930 C C . THR A 1 355 ? -24.657 6.971 29.892 1.00 79.94 355 THR A C 1
ATOM 2932 O O . THR A 1 355 ? -23.981 7.187 28.890 1.00 79.94 355 THR A O 1
ATOM 2935 N N . GLU A 1 356 ? -25.178 7.968 30.612 1.00 80.88 356 GLU A N 1
ATOM 2936 C CA . GLU A 1 356 ? -25.059 9.380 30.232 1.00 80.88 356 GLU A CA 1
ATOM 2937 C C . GLU A 1 356 ? -23.594 9.844 30.186 1.00 80.88 356 GLU A C 1
ATOM 2939 O O . GLU A 1 356 ? -23.165 10.483 29.223 1.00 80.88 356 GLU A O 1
ATOM 2944 N N . LYS A 1 357 ? -22.791 9.477 31.197 1.00 81.44 357 LYS A N 1
ATOM 2945 C CA . LYS A 1 357 ? -21.364 9.832 31.241 1.00 81.44 357 LYS A CA 1
ATOM 2946 C C . LYS A 1 357 ? -20.583 9.179 30.100 1.00 81.44 357 LYS A C 1
ATOM 2948 O O . LYS A 1 357 ? -19.693 9.811 29.528 1.00 81.44 357 LYS A O 1
ATOM 2953 N N . VAL A 1 358 ? -20.921 7.937 29.748 1.00 83.44 358 VAL A N 1
ATOM 2954 C CA . VAL A 1 358 ? -20.322 7.260 28.588 1.00 83.44 358 VAL A CA 1
ATOM 2955 C C . VAL A 1 358 ? -20.678 8.000 27.309 1.00 83.44 358 VAL A C 1
ATOM 2957 O O . VAL A 1 358 ? -19.773 8.340 26.553 1.00 83.44 358 VAL A O 1
ATOM 2960 N N . TYR A 1 359 ? -21.961 8.299 27.096 1.00 83.62 359 TYR A N 1
ATOM 2961 C CA . TYR A 1 359 ? -22.418 8.975 25.888 1.00 83.62 359 TYR A CA 1
ATOM 2962 C C . TYR A 1 359 ? -21.705 10.319 25.702 1.00 83.62 359 TYR A C 1
ATOM 2964 O O . TYR A 1 359 ? -21.133 10.562 24.645 1.00 83.62 359 TYR A O 1
ATOM 2972 N N . LYS A 1 360 ? -21.603 11.136 26.761 1.00 85.56 360 LYS A N 1
ATOM 2973 C CA . LYS A 1 360 ? -20.828 12.392 26.734 1.00 85.56 360 LYS A CA 1
ATOM 2974 C C . LYS A 1 360 ? -19.350 12.182 26.378 1.00 85.56 360 LYS A C 1
ATOM 2976 O O . LYS A 1 360 ? -18.776 13.016 25.689 1.00 85.56 360 LYS A O 1
ATOM 2981 N N . THR A 1 361 ? -18.743 11.081 26.824 1.00 88.06 361 THR A N 1
ATOM 2982 C CA . THR A 1 361 ? -17.327 10.766 26.554 1.00 88.06 361 THR A CA 1
ATOM 2983 C C . THR A 1 361 ? -17.085 10.395 25.088 1.00 88.06 361 THR A C 1
ATOM 2985 O O . THR A 1 361 ? -16.056 10.758 24.527 1.00 88.06 361 THR A O 1
ATOM 2988 N N . ILE A 1 362 ? -18.022 9.677 24.461 1.00 91.50 362 ILE A N 1
ATOM 2989 C CA . ILE A 1 362 ? -17.855 9.150 23.095 1.00 91.50 362 ILE A CA 1
ATOM 2990 C C . ILE A 1 362 ? -18.516 10.008 22.016 1.00 91.50 362 ILE A C 1
ATOM 2992 O O . ILE A 1 362 ? -18.191 9.839 20.846 1.00 91.50 362 ILE A O 1
ATOM 2996 N N . LEU A 1 363 ? -19.408 10.933 22.384 1.00 87.56 363 LEU A N 1
ATOM 2997 C CA . LEU A 1 363 ? -20.114 11.813 21.449 1.00 87.56 363 LEU A CA 1
ATOM 2998 C C . LEU A 1 363 ? -19.169 12.533 20.466 1.00 87.56 363 LEU A C 1
ATOM 3000 O O . LEU A 1 363 ? -19.454 12.506 19.268 1.00 87.56 363 LEU A O 1
ATOM 3004 N N . PRO A 1 364 ? -18.013 13.092 20.890 1.00 90.75 364 PRO A N 1
ATOM 3005 C CA . PRO A 1 364 ? -17.082 13.725 19.952 1.00 90.75 364 PRO A CA 1
ATOM 3006 C C . PRO A 1 364 ? -16.527 12.762 18.889 1.00 90.75 364 PRO A C 1
ATOM 3008 O O . PRO A 1 364 ? -16.148 13.190 17.802 1.00 90.75 364 PRO A O 1
ATOM 3011 N N . LEU A 1 365 ? -16.493 11.457 19.180 1.00 92.19 365 LEU A N 1
ATOM 3012 C CA . LEU A 1 365 ? -15.934 10.430 18.301 1.00 92.19 365 LEU A CA 1
ATOM 3013 C C . LEU A 1 365 ? -16.893 10.001 17.180 1.00 92.19 365 LEU A C 1
ATOM 3015 O O . LEU A 1 365 ? -16.451 9.361 16.226 1.00 92.19 365 LEU A O 1
ATOM 3019 N N . GLN A 1 366 ? -18.178 10.378 17.235 1.00 88.50 366 GLN A N 1
ATOM 3020 C CA . GLN A 1 366 ? -19.137 10.105 16.152 1.00 88.50 366 GLN A CA 1
ATOM 3021 C C . GLN A 1 366 ? -18.690 10.711 14.812 1.00 88.50 366 GLN A C 1
ATOM 3023 O O . GLN A 1 366 ? -18.955 10.145 13.753 1.00 88.50 366 GLN A O 1
ATOM 3028 N N . ASN A 1 367 ? -17.955 11.826 14.869 1.00 86.62 367 ASN A N 1
ATOM 3029 C CA . ASN A 1 367 ? -17.428 12.540 13.708 1.00 86.62 367 ASN A CA 1
ATOM 3030 C C . ASN A 1 367 ? -15.931 12.289 13.473 1.00 86.62 367 ASN A C 1
ATOM 3032 O O . ASN A 1 367 ? -15.297 13.044 12.738 1.00 86.62 367 ASN A O 1
ATOM 3036 N N . SER A 1 368 ? -15.359 11.237 14.072 1.00 87.88 368 SER A N 1
ATOM 3037 C CA . SER A 1 368 ? -13.951 10.859 13.885 1.00 87.88 368 SER A CA 1
ATOM 3038 C C . SER A 1 368 ? -13.553 10.815 12.405 1.00 87.88 368 SER A C 1
ATOM 3040 O O . SER A 1 368 ? -14.357 10.429 11.558 1.00 87.88 368 SER A O 1
ATOM 3042 N N . SER A 1 369 ? -12.316 11.167 12.064 1.00 84.44 369 SER A N 1
ATOM 3043 C CA . SER A 1 369 ? -11.785 10.958 10.712 1.00 84.44 369 SER A CA 1
ATOM 3044 C C . SER A 1 369 ? -11.664 9.472 10.348 1.00 84.44 369 SER A C 1
ATOM 3046 O O . SER A 1 369 ? -11.661 9.157 9.159 1.00 84.44 369 SER A O 1
ATOM 3048 N N . TYR A 1 370 ? -11.654 8.564 11.330 1.00 85.69 370 TYR A N 1
ATOM 3049 C CA . TYR A 1 370 ? -11.470 7.126 11.137 1.00 85.69 370 TYR A CA 1
ATOM 3050 C C . TYR A 1 370 ? -12.798 6.350 11.136 1.00 85.69 370 TYR A C 1
ATOM 3052 O O . TYR A 1 370 ? -13.610 6.458 12.063 1.00 85.69 370 TYR A O 1
ATOM 3060 N N . ARG A 1 371 ? -13.027 5.515 10.112 1.00 86.69 371 ARG A N 1
ATOM 3061 C CA . ARG A 1 371 ? -14.255 4.704 9.980 1.00 86.69 371 ARG A CA 1
ATOM 3062 C C . ARG A 1 371 ? -14.381 3.643 11.078 1.00 86.69 371 ARG A C 1
ATOM 3064 O O . ARG A 1 371 ? -15.482 3.454 11.600 1.00 86.69 371 ARG A O 1
ATOM 3071 N N . ASN A 1 372 ? -13.274 3.017 11.487 1.00 86.88 372 ASN A N 1
ATOM 3072 C CA . ASN A 1 372 ? -13.256 2.029 12.574 1.00 86.88 372 ASN A CA 1
ATOM 3073 C C . ASN A 1 372 ? -13.768 2.629 13.901 1.00 86.88 372 ASN A C 1
ATOM 3075 O O . ASN A 1 372 ? -14.574 2.005 14.590 1.00 86.88 372 ASN A O 1
ATOM 3079 N N . ILE A 1 373 ? -13.386 3.868 14.227 1.00 90.50 373 ILE A N 1
ATOM 3080 C CA . ILE A 1 373 ? -13.854 4.572 15.424 1.00 90.50 373 ILE A CA 1
ATOM 3081 C C . ILE A 1 373 ? -15.353 4.836 15.346 1.00 90.50 373 ILE A C 1
ATOM 3083 O O . ILE A 1 373 ? -16.078 4.495 16.282 1.00 90.50 373 ILE A O 1
ATOM 3087 N N . ARG A 1 374 ? -15.840 5.383 14.224 1.00 90.31 374 ARG A N 1
ATOM 3088 C CA . ARG A 1 374 ? -17.283 5.619 14.030 1.00 90.31 374 ARG A CA 1
ATOM 3089 C C . ARG A 1 374 ? -18.087 4.330 14.206 1.00 90.31 374 ARG A C 1
ATOM 3091 O O . ARG A 1 374 ? -19.133 4.327 14.858 1.00 90.31 374 ARG A O 1
ATOM 3098 N N . PHE A 1 375 ? -17.580 3.221 13.667 1.00 90.19 375 PHE A N 1
ATOM 3099 C CA . PHE A 1 375 ? -18.175 1.900 13.835 1.00 90.19 375 PHE A CA 1
ATOM 3100 C C . PHE A 1 375 ? -18.215 1.462 15.309 1.00 90.19 375 PHE A C 1
ATOM 3102 O O . PHE A 1 375 ? -19.280 1.079 15.801 1.00 90.19 375 PHE A O 1
ATOM 3109 N N . LEU A 1 376 ? -17.096 1.556 16.035 1.00 91.69 376 LEU A N 1
ATOM 3110 C CA . LEU A 1 376 ? -17.016 1.160 17.446 1.00 91.69 376 LEU A CA 1
ATOM 3111 C C . LEU A 1 376 ? -17.934 2.003 18.341 1.00 91.69 376 LEU A C 1
ATOM 3113 O O . LEU A 1 376 ? -18.610 1.447 19.208 1.00 91.69 376 LEU A O 1
ATOM 3117 N N . VAL A 1 377 ? -18.021 3.315 18.104 1.00 91.75 377 VAL A N 1
ATOM 3118 C CA . VAL A 1 377 ? -18.951 4.216 18.809 1.00 91.75 377 VAL A CA 1
ATOM 3119 C C . VAL A 1 377 ? -20.393 3.753 18.609 1.00 91.75 377 VAL A C 1
ATOM 3121 O O . VAL A 1 377 ? -21.127 3.570 19.579 1.00 91.75 377 VAL A O 1
ATOM 3124 N N . LYS A 1 378 ? -20.784 3.445 17.367 1.00 90.44 378 LYS A N 1
ATOM 3125 C CA . LYS A 1 378 ? -22.123 2.927 17.056 1.00 90.44 378 LYS A CA 1
ATOM 3126 C C . LYS A 1 378 ? -22.396 1.570 17.716 1.00 90.44 378 LYS A C 1
ATOM 3128 O O . LYS A 1 378 ? -23.528 1.303 18.125 1.00 90.44 378 LYS A O 1
ATOM 3133 N N . MET A 1 379 ? -21.393 0.695 17.826 1.00 91.00 379 MET A N 1
ATOM 3134 C CA . MET A 1 379 ? -21.536 -0.588 18.531 1.00 91.00 379 MET A CA 1
ATOM 3135 C C . MET A 1 379 ? -21.702 -0.396 20.037 1.00 91.00 379 MET A C 1
ATOM 3137 O O . MET A 1 379 ? -22.559 -1.043 20.642 1.00 91.00 379 MET A O 1
ATOM 3141 N N . LEU A 1 380 ? -20.945 0.526 20.627 1.00 89.19 380 LEU A N 1
ATOM 3142 C CA . LEU A 1 380 ? -21.047 0.888 22.036 1.00 89.19 380 LEU A CA 1
ATOM 3143 C C . LEU A 1 380 ? -22.430 1.471 22.367 1.00 89.19 380 LEU A C 1
ATOM 3145 O O . LEU A 1 380 ? -23.076 1.015 23.307 1.00 89.19 380 LEU A O 1
ATOM 3149 N N . GLU A 1 381 ? -22.942 2.394 21.551 1.00 86.94 381 GLU A N 1
ATOM 3150 C CA . GLU A 1 381 ? -24.298 2.940 21.706 1.00 86.94 381 GLU A CA 1
ATOM 3151 C C . GLU A 1 381 ? -25.375 1.854 21.663 1.00 86.94 381 GLU A C 1
ATOM 3153 O O . GLU A 1 381 ? -26.299 1.849 22.476 1.00 86.94 381 GLU A O 1
ATOM 3158 N N . ARG A 1 382 ? -25.262 0.908 20.722 1.00 85.62 382 ARG A N 1
ATOM 3159 C CA . ARG A 1 382 ? -26.193 -0.226 20.623 1.00 85.62 382 ARG A CA 1
ATOM 3160 C C . ARG A 1 382 ? -26.122 -1.135 21.844 1.00 85.62 382 ARG A C 1
ATOM 3162 O O . ARG A 1 382 ? -27.159 -1.646 22.259 1.00 85.62 382 ARG A O 1
ATOM 3169 N N . ALA A 1 383 ? -24.930 -1.341 22.399 1.00 82.12 383 ALA A N 1
ATOM 3170 C CA . ALA A 1 383 ? -24.740 -2.157 23.591 1.00 82.12 383 ALA A CA 1
ATOM 3171 C C . ALA A 1 383 ? -25.346 -1.521 24.850 1.00 82.12 383 ALA A C 1
ATOM 3173 O O . ALA A 1 383 ? -25.760 -2.253 25.740 1.00 82.12 383 ALA A O 1
ATOM 3174 N N . MET A 1 384 ? -25.429 -0.188 24.900 1.00 79.81 384 MET A N 1
ATOM 3175 C CA . MET A 1 384 ? -25.866 0.573 26.077 1.00 79.81 384 MET A CA 1
ATOM 3176 C C . MET A 1 384 ? -27.334 1.020 26.067 1.00 79.81 384 MET A C 1
ATOM 3178 O O . MET A 1 384 ? -27.812 1.546 27.066 1.00 79.81 384 MET A O 1
ATOM 3182 N N . LYS A 1 385 ? -28.057 0.844 24.954 1.00 73.00 385 LYS A N 1
ATOM 3183 C CA . LYS A 1 385 ? -29.497 1.161 24.834 1.00 73.00 385 LYS A CA 1
ATOM 3184 C C . LYS A 1 385 ? -30.429 0.071 25.406 1.00 73.00 385 LYS A C 1
ATOM 3186 O O . LYS A 1 385 ? -31.620 0.080 25.108 1.00 73.00 385 LYS A O 1
ATOM 3191 N N . LYS A 1 386 ? -29.903 -0.871 26.188 1.00 53.56 386 LYS A N 1
ATOM 3192 C CA . LYS A 1 386 ? -30.644 -1.902 26.931 1.00 53.56 386 LYS A CA 1
ATOM 3193 C C . LYS A 1 386 ? -30.286 -1.800 28.402 1.00 53.56 386 LYS A C 1
ATOM 3195 O O . LYS A 1 386 ? -31.166 -2.147 29.217 1.00 53.56 386 LYS A O 1
#